Protein AF-A0A953XYA0-F1 (afdb_monomer)

Nearest PDB structures (foldseek):
  3pru-assembly4_D  TM=5.112E-01  e=6.087E-01  Synechocystis sp. PCC 6803
  3nph-assembly1_B  TM=5.572E-01  e=1.195E+00  Synechocystis sp. PCC 6803
  2l8v-assembly1_A  TM=4.524E-01  e=7.621E-01  Thermosynechococcus vestitus BP-1
  8tro-assembly1_b  TM=3.815E-01  e=1.496E+00  Synechocystis sp. PCC 6803

Sequence (415 aa):
VAYYSSKKNLMTQDVAGEAAKHFTGVQIQCAQCHDHPYEENWHVADFNGVAAFFWPLRVNRNGKAQPRLGVVSDRKGKPVPFKDVEKKIKSSTPDQLPTLLKSARFQAPKYLEGAEAGIKDARNWRSGWAKWVVSKDNTQTQRYLANRFWSFLFGMGLQNPVDDFNSFNEPSHPELLKLLAADLRDHDYDIKRLYRAVLKSRTWQLSSDEVKGAELWHFANHPVRQLSPEQFFAALLNVQSAAQRGRAVKSGGGNPYTKMRRQAEGKDPRTKDKKIEYDLDSIKKLEAIYATGSEEWFVRRSASRNFASYTEDDEMIEADAFSLTIDQALLLMNGKETNFLSDWSRGSVLDTVVSAHKDDAARIEQLYLIVLSRRPTAIETKRMLDYAKESKGSEGAWEDILFSLLVSSEFSTNH

Foldseek 3Di:
DDDDDDDPDDDLLNVLQCCCLVLQLAGQNVQCPAADPPAPQRHVLLSLLSSLLNADWDQDPVRAIDGPLAWFQDPVGDTDGVVVLVVVCVVDDPVCNVVSCVRSSHDQHADRSGHGLPDPGSVCSNVSNVCQSLDLPSLSSLLLVLQVLVCVLQVHGLWPPSSHDDPVTDGVCNVVSSVSSVVCSVPSNPSVVSCVVVCPDPLSVFACDDDPPDDSSVSPHRDKAFDALLRLVVLLLLQWFPVRNVVLLPPQDDDPLVVVVCLCVCNDPVCVVPNDHDDVVVSVVVVVVVVPDDSSRRSSVVVSVVRQVVVDDPPPDRRSHPPCDVSNLCCCVPPPSNLVQLDPDVRTSLNVLVVVDPDPLSSLQVLCCSQLVHGDDPVRSVVLVVQCVVVVVDSVSSSVSSSCSSSDPSSRIDD

Solvent-accessible surface area (backbone atoms only — not comparable to full-atom values): 23304 Å² total; per-residue (Å²): 109,86,81,86,81,69,69,101,74,76,50,44,60,53,54,31,31,50,49,35,24,77,54,35,10,31,70,45,59,70,10,70,83,40,58,40,94,86,44,96,70,38,34,42,64,38,36,25,8,42,20,38,35,56,51,53,71,43,70,45,98,87,70,54,46,41,73,49,71,58,61,21,35,46,101,84,66,48,82,38,58,23,70,68,50,48,56,50,52,74,72,43,56,84,84,49,45,65,61,55,35,53,42,44,55,54,46,72,43,15,42,85,84,56,47,71,61,83,67,84,54,53,84,47,31,44,60,49,50,58,52,47,50,75,30,85,84,33,58,54,21,32,39,25,50,36,25,43,58,43,18,74,73,53,72,50,29,54,32,72,60,54,46,50,62,52,95,89,48,71,44,74,45,56,69,59,45,53,51,45,13,49,52,32,60,78,49,81,58,44,58,69,58,52,49,54,55,50,66,69,32,69,58,58,66,38,57,61,61,89,54,91,94,62,56,80,82,68,51,81,31,28,58,70,32,58,26,28,42,46,54,40,48,46,50,60,56,64,51,43,25,76,68,52,45,64,65,70,48,80,72,59,78,74,66,69,49,60,55,53,50,29,38,50,70,56,69,29,85,92,39,61,92,51,92,52,81,60,56,61,67,62,43,51,53,50,44,53,57,55,69,70,54,51,74,68,55,48,33,47,55,53,52,21,50,58,53,35,65,75,61,44,56,99,80,76,53,78,54,70,51,43,79,63,46,73,68,53,44,49,44,52,78,71,25,72,68,46,54,62,67,30,42,80,41,95,59,26,45,54,41,50,42,60,73,74,34,94,47,69,68,59,34,51,37,50,50,30,39,62,67,66,70,40,74,62,51,77,66,55,48,49,54,54,51,52,49,30,57,76,49,69,64,37,72,68,39,57,26,50,53,51,39,56,50,69,70,31,74,65,53,38,38,48,116

Radius of gyration: 26.94 Å; Cα contacts (8 Å, |Δi|>4): 512; chains: 1; bounding box: 70×54×76 Å

Secondary structure (DSSP, 8-state):
------STT--HHHHHHHHHHHHHS---GGGGTS--SS-TT--HHHHHHHHHHT--EEEPTTS-EEE---EEE-TTS-EEEHHHHHHHHHTS-TTTHHHHHHHTT----B-GGG-B-----GGGHHHHHHHHHT-TT-HHHHHHHHHHHHHHHHSS-SSSSTT---TT---SSHHHHHHHHHHHHHTTT-HHHHHHHHHTSTTTTS-S---TT--GGG--SPPPEEPPHHHHHHHHHHHS-HHHHHHHGGGPPPPHHHHHHHHHTT--GGGTT------HHHHHHHHHHHHTS-HHHHHHHHHHHHHHTTT--TT----------HHHHHHHHH-HHHHHHH---TTSHHHHHHHH-SSHHHHHHHHHHHHHSSPPPHHHHHHHHHHHHHTTT-HHHHHHHHHHHHTSTTTTEE-

Structure (mmCIF, N/CA/C/O backbone):
data_AF-A0A953XYA0-F1
#
_entry.id   AF-A0A953XYA0-F1
#
loop_
_atom_site.group_PDB
_atom_site.id
_atom_site.type_symbol
_atom_site.label_atom_id
_atom_site.label_alt_id
_atom_site.label_comp_id
_atom_site.label_asym_id
_atom_site.label_entity_id
_atom_site.label_seq_id
_atom_site.pdbx_PDB_ins_code
_atom_site.Cartn_x
_atom_site.Cartn_y
_atom_site.Cartn_z
_atom_site.occupancy
_atom_site.B_iso_or_equiv
_atom_site.auth_seq_id
_atom_site.auth_comp_id
_atom_site.auth_asym_id
_atom_site.auth_atom_id
_atom_site.pdbx_PDB_model_num
ATOM 1 N N . VAL A 1 1 ? 5.776 11.845 -21.866 1.00 31.30 1 VAL A N 1
ATOM 2 C CA . VAL A 1 1 ? 5.915 10.888 -20.734 1.00 31.30 1 VAL A CA 1
ATOM 3 C C . VAL A 1 1 ? 7.158 11.227 -19.906 1.00 31.30 1 VAL A C 1
ATOM 5 O O . VAL A 1 1 ? 8.070 10.425 -19.807 1.00 31.30 1 VAL A O 1
ATOM 8 N N . ALA A 1 2 ? 7.262 12.439 -19.355 1.00 26.61 2 ALA A N 1
ATOM 9 C CA . ALA A 1 2 ? 8.453 12.861 -18.611 1.00 26.61 2 ALA A CA 1
ATOM 10 C C . ALA A 1 2 ? 8.045 13.712 -17.409 1.00 26.61 2 ALA A C 1
ATOM 12 O O . ALA A 1 2 ? 8.097 14.935 -17.476 1.00 26.61 2 ALA A O 1
ATOM 13 N N . TYR A 1 3 ? 7.591 13.064 -16.337 1.00 32.75 3 TYR A N 1
ATOM 14 C CA . TYR A 1 3 ? 7.570 13.694 -15.021 1.00 32.75 3 TYR A CA 1
ATOM 15 C C . TYR A 1 3 ? 7.504 12.633 -13.915 1.00 32.75 3 TYR A C 1
ATOM 17 O O . TYR A 1 3 ? 6.429 12.256 -13.467 1.00 32.75 3 TYR A O 1
ATOM 25 N N . TYR A 1 4 ? 8.667 12.152 -13.483 1.00 35.00 4 TYR A N 1
ATOM 26 C CA . TYR A 1 4 ? 8.894 11.935 -12.059 1.00 35.00 4 TYR A CA 1
ATOM 27 C C . TYR A 1 4 ? 9.618 13.204 -11.605 1.00 35.00 4 TYR A C 1
ATOM 29 O O . TYR A 1 4 ? 10.759 13.425 -12.004 1.00 35.00 4 TYR A O 1
ATOM 37 N N . SER A 1 5 ? 8.950 14.090 -10.862 1.00 28.78 5 SER A N 1
ATOM 38 C CA . SER A 1 5 ? 9.694 14.968 -9.957 1.00 28.78 5 SER A CA 1
ATOM 39 C C . SER A 1 5 ? 9.563 14.377 -8.573 1.00 28.78 5 SER A C 1
ATOM 41 O O . SER A 1 5 ? 8.551 14.571 -7.904 1.00 28.78 5 SER A O 1
ATOM 43 N N . SER A 1 6 ? 10.591 13.658 -8.164 1.00 31.81 6 SER A N 1
ATOM 44 C CA . SER A 1 6 ? 10.972 13.676 -6.762 1.00 31.81 6 SER A CA 1
ATOM 45 C C . SER A 1 6 ? 11.983 14.827 -6.571 1.00 31.81 6 SER A C 1
ATOM 47 O O . SER A 1 6 ? 12.314 15.511 -7.546 1.00 31.81 6 SER A O 1
ATOM 49 N N . LYS A 1 7 ? 12.323 15.139 -5.314 1.00 35.25 7 LYS A N 1
ATOM 50 C CA . LYS A 1 7 ? 13.093 16.294 -4.807 1.00 35.25 7 LYS A CA 1
ATOM 51 C C . LYS A 1 7 ? 14.191 16.799 -5.769 1.00 35.25 7 LYS A C 1
ATOM 53 O O . LYS A 1 7 ? 14.764 16.048 -6.547 1.00 35.25 7 LYS A O 1
ATOM 58 N N . LYS A 1 8 ? 14.512 18.097 -5.667 1.00 39.91 8 LYS A N 1
ATOM 59 C CA . LYS A 1 8 ? 15.355 18.942 -6.553 1.00 39.91 8 LYS A CA 1
ATOM 60 C C . LYS A 1 8 ? 16.700 18.388 -7.098 1.00 39.91 8 LYS A C 1
ATOM 62 O O . LYS A 1 8 ? 17.310 19.126 -7.861 1.00 39.91 8 LYS A O 1
ATOM 67 N N . ASN A 1 9 ? 17.145 17.163 -6.803 1.00 47.84 9 ASN A N 1
ATOM 68 C CA . ASN A 1 9 ? 18.457 16.620 -7.177 1.00 47.84 9 ASN A CA 1
ATOM 69 C C . ASN A 1 9 ? 18.491 15.129 -7.603 1.00 47.84 9 ASN A C 1
ATOM 71 O O . ASN A 1 9 ? 19.591 14.592 -7.687 1.00 47.84 9 ASN A O 1
ATOM 75 N N . LEU A 1 10 ? 17.369 14.445 -7.883 1.00 58.28 10 LEU A N 1
ATOM 76 C CA . LEU A 1 10 ? 17.460 13.037 -8.318 1.00 58.28 10 LEU A CA 1
ATOM 77 C C . LEU A 1 10 ? 18.214 12.875 -9.649 1.00 58.28 10 LEU A C 1
ATOM 79 O O . LEU A 1 10 ? 17.872 13.498 -10.664 1.00 58.28 10 LEU A O 1
ATOM 83 N N . MET A 1 11 ? 19.207 11.991 -9.647 1.00 69.31 11 MET A N 1
ATOM 84 C CA . MET A 1 11 ? 19.953 11.562 -10.822 1.00 69.31 11 MET A CA 1
ATOM 85 C C . MET A 1 11 ? 19.148 10.535 -11.634 1.00 69.31 11 MET A C 1
ATOM 87 O O . MET A 1 11 ? 18.199 9.915 -11.159 1.00 69.31 11 MET A O 1
ATOM 91 N N . THR A 1 12 ? 19.522 10.332 -12.903 1.00 74.94 12 THR A N 1
ATOM 92 C CA . THR A 1 12 ? 18.869 9.327 -13.774 1.00 74.94 12 THR A CA 1
ATOM 93 C C . THR A 1 12 ? 19.000 7.913 -13.205 1.00 74.94 12 THR A C 1
ATOM 95 O O . THR A 1 12 ? 18.094 7.101 -13.350 1.00 74.94 12 THR A O 1
ATOM 98 N N . GLN A 1 13 ? 20.125 7.656 -12.545 1.00 78.00 13 GLN A N 1
ATOM 99 C CA . GLN A 1 13 ? 20.459 6.421 -11.854 1.00 78.00 13 GLN A CA 1
ATOM 100 C C . GLN A 1 13 ? 19.496 6.144 -10.696 1.00 78.00 13 GLN A C 1
ATOM 102 O O . GLN A 1 13 ? 18.976 5.037 -10.611 1.00 78.00 13 GLN A O 1
ATOM 107 N N . ASP A 1 14 ? 19.188 7.161 -9.887 1.00 78.06 14 ASP A N 1
ATOM 108 C CA . ASP A 1 14 ? 18.250 7.031 -8.767 1.00 78.06 14 ASP A CA 1
ATOM 109 C C . ASP A 1 14 ? 16.861 6.649 -9.289 1.00 78.06 14 ASP A C 1
ATOM 111 O O . ASP A 1 14 ? 16.262 5.675 -8.850 1.00 78.06 14 ASP A O 1
ATOM 115 N N . VAL A 1 15 ? 16.385 7.346 -10.329 1.00 83.12 15 VAL A N 1
ATOM 116 C CA . VAL A 1 15 ? 15.093 7.033 -10.965 1.00 83.12 15 VAL A CA 1
ATOM 117 C C . VAL A 1 15 ? 15.068 5.608 -11.526 1.00 83.12 15 VAL A C 1
ATOM 119 O O . VAL A 1 15 ? 14.023 4.967 -11.498 1.00 83.12 15 VAL A O 1
ATOM 122 N N . ALA A 1 16 ? 16.193 5.111 -12.042 1.00 87.31 16 ALA A N 1
ATOM 123 C CA . ALA A 1 16 ? 16.297 3.760 -12.581 1.00 87.31 16 ALA A CA 1
ATOM 124 C C . ALA A 1 16 ? 16.195 2.692 -11.486 1.00 87.31 16 ALA A C 1
ATOM 126 O O . ALA A 1 16 ? 15.420 1.749 -11.640 1.00 87.31 16 ALA A O 1
ATOM 127 N N . GLY A 1 17 ? 16.939 2.869 -10.389 1.00 87.50 17 GLY A N 1
ATOM 128 C CA . GLY A 1 17 ? 16.880 1.986 -9.225 1.00 87.50 17 GLY A CA 1
ATOM 129 C C . GLY A 1 17 ? 15.477 1.940 -8.627 1.00 87.50 17 GLY A C 1
ATOM 130 O O . GLY A 1 17 ? 14.914 0.860 -8.467 1.00 87.50 17 GLY A O 1
ATOM 131 N N . GLU A 1 18 ? 14.865 3.107 -8.414 1.00 86.31 18 GLU A N 1
ATOM 132 C CA . GLU A 1 18 ? 13.503 3.203 -7.881 1.00 86.31 18 GLU A CA 1
ATOM 133 C C . GLU A 1 18 ? 12.458 2.617 -8.831 1.00 86.31 18 GLU A C 1
ATOM 135 O O . GLU A 1 18 ? 11.543 1.917 -8.405 1.00 86.31 18 GLU A O 1
ATOM 140 N N . ALA A 1 19 ? 12.585 2.852 -10.139 1.00 89.50 19 ALA A N 1
ATOM 141 C CA . ALA A 1 19 ? 11.661 2.271 -11.103 1.00 89.50 19 ALA A CA 1
ATOM 142 C C . ALA A 1 19 ? 11.770 0.739 -11.154 1.00 89.50 19 ALA A C 1
ATOM 144 O O . ALA A 1 19 ? 10.744 0.073 -11.248 1.00 89.50 19 ALA A O 1
ATOM 145 N N . ALA A 1 20 ? 12.973 0.166 -11.089 1.00 90.56 20 ALA A N 1
ATOM 146 C CA . ALA A 1 20 ? 13.130 -1.285 -11.007 1.00 90.56 20 ALA A CA 1
ATOM 147 C C . ALA A 1 20 ? 12.509 -1.823 -9.706 1.00 90.56 20 ALA A C 1
ATOM 149 O O . ALA A 1 20 ? 11.582 -2.632 -9.749 1.00 90.56 20 ALA A O 1
ATOM 150 N N . LYS A 1 21 ? 12.904 -1.267 -8.558 1.00 89.44 21 LYS A N 1
ATOM 151 C CA . LYS A 1 21 ? 12.405 -1.665 -7.237 1.00 89.44 21 LYS A CA 1
ATOM 152 C C . LYS A 1 21 ? 10.874 -1.612 -7.146 1.00 89.44 21 LYS A C 1
ATOM 154 O O . LYS A 1 21 ? 10.238 -2.607 -6.809 1.00 89.44 21 LYS A O 1
ATOM 159 N N . HIS A 1 22 ? 10.260 -0.489 -7.518 1.00 87.69 22 HIS A N 1
ATOM 160 C CA . HIS A 1 22 ? 8.820 -0.271 -7.342 1.00 87.69 22 HIS A CA 1
ATOM 161 C C . HIS A 1 22 ? 7.923 -0.871 -8.430 1.00 87.69 22 HIS A C 1
ATOM 163 O O . HIS A 1 22 ? 6.710 -0.948 -8.229 1.00 87.69 22 HIS A O 1
ATOM 169 N N . PHE A 1 23 ? 8.460 -1.261 -9.589 1.00 89.88 23 PHE A N 1
ATOM 170 C CA . PHE A 1 23 ? 7.651 -1.854 -10.664 1.00 89.88 23 PHE A CA 1
ATOM 171 C C . PHE A 1 23 ? 7.948 -3.331 -10.920 1.00 89.88 23 PHE A C 1
ATOM 173 O O . PHE A 1 23 ? 7.134 -4.013 -11.546 1.00 89.88 23 PHE A O 1
ATOM 180 N N . THR A 1 24 ? 9.086 -3.843 -10.458 1.00 91.31 24 THR A N 1
ATOM 181 C CA . THR A 1 24 ? 9.489 -5.237 -10.685 1.00 91.31 24 THR A CA 1
ATOM 182 C C . THR A 1 24 ? 9.929 -5.948 -9.408 1.00 91.31 24 THR A C 1
ATOM 184 O O . THR A 1 24 ? 10.134 -7.161 -9.451 1.00 91.31 24 THR A O 1
ATOM 187 N N . GLY A 1 25 ? 10.076 -5.230 -8.289 1.00 89.94 25 GLY A N 1
ATOM 188 C CA . GLY A 1 25 ? 10.542 -5.791 -7.021 1.00 89.94 25 GLY A CA 1
ATOM 189 C C . GLY A 1 25 ? 12.014 -6.169 -7.012 1.00 89.94 25 GLY A C 1
ATOM 190 O O . GLY A 1 25 ? 12.430 -6.895 -6.122 1.00 89.94 25 GLY A O 1
ATOM 191 N N . VAL A 1 26 ? 12.779 -5.743 -8.019 1.00 88.94 26 VAL A N 1
ATOM 192 C CA . VAL A 1 26 ? 14.194 -6.093 -8.161 1.00 88.94 26 VAL A CA 1
ATOM 193 C C . VAL A 1 26 ? 15.038 -4.885 -7.792 1.00 88.94 26 VAL A C 1
ATOM 195 O O . VAL A 1 26 ? 14.875 -3.808 -8.373 1.00 88.94 26 VAL A O 1
ATOM 198 N N . GLN A 1 27 ? 15.975 -5.082 -6.871 1.00 88.25 27 GLN A N 1
ATOM 199 C CA . GLN A 1 27 ? 16.949 -4.066 -6.493 1.00 88.25 27 GLN A CA 1
ATOM 200 C C . GLN A 1 27 ? 18.197 -4.202 -7.364 1.00 88.25 27 GLN A C 1
ATOM 202 O O . GLN A 1 27 ? 18.922 -5.189 -7.301 1.00 88.25 27 GLN A O 1
ATOM 207 N N . ILE A 1 28 ? 18.448 -3.196 -8.199 1.00 87.50 28 ILE A N 1
ATOM 208 C CA . ILE A 1 28 ? 19.600 -3.158 -9.115 1.00 87.50 28 ILE A CA 1
ATOM 209 C C . ILE A 1 28 ? 20.658 -2.132 -8.686 1.00 87.50 28 ILE A C 1
ATOM 211 O O . ILE A 1 28 ? 21.669 -1.965 -9.363 1.00 87.50 28 ILE A O 1
ATOM 215 N N . GLN A 1 29 ? 20.441 -1.419 -7.578 1.00 84.81 29 GLN A N 1
ATOM 216 C CA . GLN A 1 29 ? 21.267 -0.295 -7.127 1.00 84.81 29 GLN A CA 1
ATOM 217 C C . GLN A 1 29 ? 22.720 -0.709 -6.855 1.00 84.81 29 GLN A C 1
ATOM 219 O O . GLN A 1 29 ? 23.640 0.042 -7.174 1.00 84.81 29 GLN A O 1
ATOM 224 N N . CYS A 1 30 ? 22.959 -1.919 -6.342 1.00 83.00 30 CYS A N 1
ATOM 225 C CA . CYS A 1 30 ? 24.314 -2.444 -6.141 1.00 83.00 30 CYS A CA 1
ATOM 226 C C . CYS A 1 30 ? 25.106 -2.518 -7.461 1.00 83.00 30 CYS A C 1
ATOM 228 O O . CYS A 1 30 ? 26.291 -2.180 -7.496 1.00 83.00 30 CYS A O 1
ATOM 230 N N . ALA A 1 31 ? 24.423 -2.841 -8.567 1.00 85.38 31 ALA A N 1
ATOM 231 C CA . ALA A 1 31 ? 25.005 -2.894 -9.905 1.00 85.38 31 ALA A CA 1
ATOM 232 C C . ALA A 1 31 ? 25.334 -1.506 -10.492 1.00 85.38 31 ALA A C 1
ATOM 234 O O . ALA A 1 31 ? 25.885 -1.389 -11.583 1.00 85.38 31 ALA A O 1
ATOM 235 N N . GLN A 1 32 ? 25.052 -0.409 -9.787 1.00 83.56 32 GLN A N 1
ATOM 236 C CA . GLN A 1 32 ? 25.410 0.934 -10.246 1.00 83.56 32 GLN A CA 1
ATOM 237 C C . GLN A 1 32 ? 26.928 1.146 -10.322 1.00 83.56 32 GLN A C 1
ATOM 239 O O . GLN A 1 32 ? 27.412 1.904 -11.172 1.00 83.56 32 GLN A O 1
ATOM 244 N N . CYS A 1 33 ? 27.686 0.518 -9.421 1.00 78.38 33 CYS A N 1
ATOM 245 C CA . CYS A 1 33 ? 29.114 0.783 -9.240 1.00 78.38 33 CYS A CA 1
ATOM 246 C C . CYS A 1 33 ? 30.007 -0.403 -9.602 1.00 78.38 33 CYS A C 1
ATOM 248 O O . CYS A 1 33 ? 31.083 -0.176 -10.159 1.00 78.38 33 CYS A O 1
ATOM 250 N N . HIS A 1 34 ? 29.568 -1.624 -9.313 1.00 81.44 34 HIS A N 1
ATOM 251 C CA . HIS A 1 34 ? 30.286 -2.868 -9.575 1.00 81.44 34 HIS A CA 1
ATOM 252 C C . HIS A 1 34 ? 29.292 -3.965 -9.951 1.00 81.44 34 HIS A C 1
ATOM 254 O O . HIS A 1 34 ? 28.113 -3.834 -9.656 1.00 81.44 34 HIS A O 1
ATOM 260 N N . ASP A 1 35 ? 29.755 -5.038 -10.585 1.00 84.19 35 ASP A N 1
ATOM 261 C CA . ASP A 1 35 ? 28.894 -6.194 -10.843 1.00 84.19 35 ASP A CA 1
ATOM 262 C C . ASP A 1 35 ? 28.502 -6.841 -9.509 1.00 84.19 35 ASP A C 1
ATOM 264 O O . ASP A 1 35 ? 29.304 -6.860 -8.565 1.00 84.19 35 ASP A O 1
ATOM 268 N N . HIS A 1 36 ? 27.260 -7.308 -9.388 1.00 80.75 36 HIS A N 1
ATOM 269 C CA . HIS A 1 36 ? 26.778 -7.868 -8.133 1.00 80.75 36 HIS A CA 1
ATOM 270 C C . HIS A 1 36 ? 27.599 -9.118 -7.764 1.00 80.75 36 HIS A C 1
ATOM 272 O O . HIS A 1 36 ? 27.752 -10.012 -8.593 1.00 80.75 36 HIS A O 1
ATOM 278 N N . PRO A 1 37 ? 28.133 -9.217 -6.533 1.00 77.06 37 PRO A N 1
ATOM 279 C CA . PRO A 1 37 ? 29.086 -10.271 -6.178 1.00 77.06 37 PRO A CA 1
ATOM 280 C C . PRO A 1 37 ? 28.478 -11.678 -6.152 1.00 77.06 37 PRO A C 1
ATOM 282 O O . PRO A 1 37 ? 29.216 -12.655 -6.247 1.00 77.06 37 PRO A O 1
ATOM 285 N N . TYR A 1 38 ? 27.156 -11.778 -6.002 1.00 79.12 38 TYR A N 1
ATOM 286 C CA . TYR A 1 38 ? 26.461 -13.047 -5.767 1.00 79.12 38 TYR A CA 1
ATOM 287 C C . TYR A 1 38 ? 25.328 -13.337 -6.756 1.00 79.12 38 TYR A C 1
ATOM 289 O O . TYR A 1 38 ? 24.725 -14.397 -6.692 1.00 79.12 38 TYR A O 1
ATOM 297 N N . GLU A 1 39 ? 25.020 -12.404 -7.657 1.00 79.88 39 GLU A N 1
ATOM 298 C CA . GLU A 1 39 ? 23.918 -12.548 -8.614 1.00 79.88 39 GLU A CA 1
ATOM 299 C C . GLU A 1 39 ? 24.501 -12.469 -10.013 1.00 79.88 39 GLU A C 1
ATOM 301 O O . GLU A 1 39 ? 25.032 -11.431 -10.407 1.00 79.88 39 GLU A O 1
ATOM 306 N N . GLU A 1 40 ? 24.384 -13.552 -10.772 1.00 75.44 40 GLU A N 1
ATOM 307 C CA . GLU A 1 40 ? 24.979 -13.655 -12.109 1.00 75.44 40 GLU A CA 1
ATOM 308 C C . GLU A 1 40 ? 24.313 -12.723 -13.132 1.00 75.44 40 GLU A C 1
ATOM 310 O O . GLU A 1 40 ? 24.893 -12.431 -14.172 1.00 75.44 40 GLU A O 1
ATOM 315 N N . ASN A 1 41 ? 23.106 -12.230 -12.842 1.00 75.25 41 ASN A N 1
ATOM 316 C CA . ASN A 1 41 ? 22.293 -11.465 -13.789 1.00 75.25 41 ASN A CA 1
ATOM 317 C C . ASN A 1 41 ? 22.388 -9.940 -13.614 1.00 75.25 41 ASN A C 1
ATOM 319 O O . ASN A 1 41 ? 21.769 -9.207 -14.386 1.00 75.25 41 ASN A O 1
ATOM 323 N N . TRP A 1 42 ? 23.140 -9.443 -12.624 1.00 83.69 42 TRP A N 1
ATOM 324 C CA . TRP A 1 42 ? 23.191 -8.011 -12.304 1.00 83.69 42 TRP A CA 1
ATOM 325 C C . TRP A 1 42 ? 24.587 -7.426 -12.505 1.00 83.69 42 TRP A C 1
ATOM 327 O O . TRP A 1 42 ? 25.354 -7.238 -11.558 1.00 83.69 42 TRP A O 1
ATOM 337 N N . HIS A 1 43 ? 24.896 -7.067 -13.750 1.00 85.50 43 HIS A N 1
ATOM 338 C CA . HIS A 1 43 ? 26.121 -6.350 -14.085 1.00 85.50 43 HIS A CA 1
ATOM 339 C C . HIS A 1 43 ? 25.890 -4.840 -14.158 1.00 85.50 43 HIS A C 1
ATOM 341 O O . HIS A 1 43 ? 24.779 -4.346 -14.388 1.00 85.50 43 HIS A O 1
ATOM 347 N N . VAL A 1 44 ? 26.983 -4.077 -14.111 1.00 83.31 44 VAL A N 1
ATOM 348 C CA . VAL A 1 44 ? 26.983 -2.630 -14.373 1.00 83.31 44 VAL A CA 1
ATOM 349 C C . VAL A 1 44 ? 26.360 -2.309 -15.730 1.00 83.31 44 VAL A C 1
ATOM 351 O O . VAL A 1 44 ? 25.761 -1.248 -15.919 1.00 83.31 44 VAL A O 1
ATOM 354 N N . ALA A 1 45 ? 26.477 -3.212 -16.703 1.00 81.62 45 ALA A N 1
ATOM 355 C CA . ALA A 1 45 ? 25.840 -3.041 -18.000 1.00 81.62 45 ALA A CA 1
ATOM 356 C C . ALA A 1 45 ? 24.306 -3.075 -17.922 1.00 81.62 45 ALA A C 1
ATOM 358 O O . ALA A 1 45 ? 23.661 -2.230 -18.544 1.00 81.62 45 ALA A O 1
ATOM 359 N N . ASP A 1 46 ? 23.737 -3.978 -17.127 1.00 85.50 46 ASP A N 1
ATOM 360 C CA . ASP A 1 46 ? 22.288 -4.145 -16.983 1.00 85.50 46 ASP A CA 1
ATOM 361 C C . ASP A 1 46 ? 21.673 -2.935 -16.275 1.00 85.50 46 ASP A C 1
ATOM 363 O O . ASP A 1 46 ? 20.710 -2.345 -16.773 1.00 85.50 46 ASP A O 1
ATOM 367 N N . PHE A 1 47 ? 22.319 -2.456 -15.204 1.00 87.69 47 PHE A N 1
ATOM 368 C CA . PHE A 1 47 ? 21.925 -1.216 -14.531 1.00 87.69 47 PHE A CA 1
ATOM 369 C C . PHE A 1 47 ? 21.886 -0.024 -15.497 1.00 87.69 47 PHE A C 1
ATOM 371 O O . PHE A 1 47 ? 20.903 0.718 -15.567 1.00 87.69 47 PHE A O 1
ATOM 378 N N . ASN A 1 48 ? 22.951 0.163 -16.283 1.00 84.19 48 ASN A N 1
ATOM 379 C CA . ASN A 1 48 ? 23.029 1.276 -17.229 1.00 84.19 48 ASN A CA 1
ATOM 380 C C . ASN A 1 48 ? 22.029 1.136 -18.388 1.00 84.19 48 ASN A C 1
ATOM 382 O O . ASN A 1 48 ? 21.555 2.149 -18.910 1.00 84.19 48 ASN A O 1
ATOM 386 N N . GLY A 1 49 ? 21.683 -0.096 -18.770 1.00 87.94 49 GLY A N 1
ATOM 387 C CA . GLY A 1 49 ? 20.624 -0.395 -19.728 1.00 87.94 49 GLY A CA 1
ATOM 388 C C . GLY A 1 49 ? 19.249 0.067 -19.242 1.00 87.94 49 GLY A C 1
ATOM 389 O O . GLY A 1 49 ? 18.537 0.739 -19.992 1.00 87.94 49 GLY A O 1
ATOM 390 N N . VAL A 1 50 ? 18.912 -0.191 -17.975 1.00 90.31 50 VAL A N 1
ATOM 391 C CA . VAL A 1 50 ? 17.669 0.307 -17.361 1.00 90.31 50 VAL A CA 1
ATOM 392 C C . VAL A 1 50 ? 17.711 1.830 -17.214 1.00 90.31 50 VAL A C 1
ATOM 394 O O . VAL A 1 50 ? 16.767 2.528 -17.594 1.00 90.31 50 VAL A O 1
ATOM 397 N N . ALA A 1 51 ? 18.832 2.383 -16.743 1.00 86.56 51 ALA A N 1
ATOM 398 C CA . ALA A 1 51 ? 18.997 3.826 -16.569 1.00 86.56 51 ALA A CA 1
ATOM 399 C C . ALA A 1 51 ? 18.837 4.614 -17.876 1.00 86.56 51 ALA A C 1
ATOM 401 O O . ALA A 1 51 ? 18.319 5.737 -17.873 1.00 86.56 51 ALA A O 1
ATOM 402 N N . ALA A 1 52 ? 19.201 4.021 -19.016 1.00 85.25 52 ALA A N 1
ATOM 403 C CA . ALA A 1 52 ? 19.030 4.644 -20.321 1.00 85.25 52 ALA A CA 1
ATOM 404 C C . ALA A 1 52 ? 17.565 5.006 -20.624 1.00 85.25 52 ALA A C 1
ATOM 406 O O . ALA A 1 52 ? 17.325 6.044 -21.247 1.00 85.25 52 ALA A O 1
ATOM 407 N N . PHE A 1 53 ? 16.574 4.248 -20.128 1.00 87.94 53 PHE A N 1
ATOM 408 C CA . PHE A 1 53 ? 15.157 4.588 -20.313 1.00 87.94 53 PHE A CA 1
ATOM 409 C C . PHE A 1 53 ? 14.782 5.946 -19.718 1.00 87.94 53 PHE A C 1
ATOM 411 O O . PHE A 1 53 ? 13.906 6.638 -20.244 1.00 87.94 53 PHE A O 1
ATOM 418 N N . PHE A 1 54 ? 15.459 6.355 -18.647 1.00 85.62 54 PHE A N 1
ATOM 419 C CA . PHE A 1 54 ? 15.146 7.558 -17.883 1.00 85.62 54 PHE A CA 1
ATOM 420 C C . PHE A 1 54 ? 16.028 8.749 -18.245 1.00 85.62 54 PHE A C 1
ATOM 422 O O . PHE A 1 54 ? 15.875 9.824 -17.657 1.00 85.62 54 PHE A O 1
ATOM 429 N N . TRP A 1 55 ? 16.881 8.611 -19.260 1.00 78.44 55 TRP A N 1
ATOM 430 C CA . TRP A 1 55 ? 17.807 9.662 -19.651 1.00 78.44 55 TRP A CA 1
ATOM 431 C C . TRP A 1 55 ? 17.070 10.935 -20.131 1.00 78.44 55 TRP A C 1
ATOM 433 O O . TRP A 1 55 ? 16.038 10.862 -20.820 1.00 78.44 55 TRP A O 1
ATOM 443 N N . PRO A 1 56 ? 17.541 12.146 -19.780 1.00 71.81 56 PRO A N 1
ATOM 444 C CA . PRO A 1 56 ? 16.997 13.387 -20.330 1.00 71.81 56 PRO A CA 1
ATOM 445 C C . PRO A 1 56 ? 17.203 13.459 -21.846 1.00 71.81 56 PRO A C 1
ATOM 447 O O . PRO A 1 56 ? 18.239 13.051 -22.347 1.00 71.81 56 PRO A O 1
ATOM 450 N N . LEU A 1 57 ? 16.267 14.015 -22.612 1.00 69.69 57 LEU A N 1
ATOM 451 C CA . LEU A 1 57 ? 16.394 14.061 -24.075 1.00 69.69 57 LEU A CA 1
ATOM 452 C C . LEU A 1 57 ? 16.715 15.474 -24.574 1.00 69.69 57 LEU A C 1
ATOM 454 O O . LEU A 1 57 ? 16.205 16.465 -24.054 1.00 69.69 57 LEU A O 1
ATOM 458 N N . ARG A 1 58 ? 17.534 15.565 -25.625 1.00 66.50 58 ARG A N 1
ATOM 459 C CA . ARG A 1 58 ? 17.681 16.739 -26.489 1.00 66.50 58 ARG A CA 1
ATOM 460 C C . ARG A 1 58 ? 16.940 16.466 -27.794 1.00 66.50 58 ARG A C 1
ATOM 462 O O . ARG A 1 58 ? 17.257 15.507 -28.492 1.00 66.50 58 ARG A O 1
ATOM 469 N N . VAL A 1 59 ? 15.987 17.326 -28.138 1.00 65.88 59 VAL A N 1
ATOM 470 C CA . VAL A 1 59 ? 15.261 17.260 -29.413 1.00 65.88 59 VAL A CA 1
ATOM 471 C C . VAL A 1 59 ? 15.880 18.260 -30.387 1.00 65.88 59 VAL A C 1
ATOM 473 O O . VAL A 1 59 ? 15.998 19.448 -30.084 1.00 65.88 59 VAL A O 1
ATOM 476 N N . ASN A 1 60 ? 16.321 17.775 -31.544 1.00 63.53 60 ASN A N 1
ATOM 477 C CA . ASN A 1 60 ? 16.893 18.594 -32.606 1.00 63.53 60 ASN A CA 1
ATOM 478 C C . ASN A 1 60 ? 15.788 19.276 -33.430 1.00 63.53 60 ASN A C 1
ATOM 480 O O . ASN A 1 60 ? 14.638 18.843 -33.432 1.00 63.53 60 ASN A O 1
ATOM 484 N N . ARG A 1 61 ? 16.137 20.328 -34.189 1.00 57.41 61 ARG A N 1
ATOM 485 C CA . ARG A 1 61 ? 15.172 21.076 -35.029 1.00 57.41 61 ARG A CA 1
ATOM 486 C C . ARG A 1 61 ? 14.460 20.202 -36.073 1.00 57.41 61 ARG A C 1
ATOM 488 O O . ARG A 1 61 ? 13.362 20.542 -36.485 1.00 57.41 61 ARG A O 1
ATOM 495 N N . ASN A 1 62 ? 15.059 19.076 -36.463 1.00 67.94 62 ASN A N 1
ATOM 496 C CA . ASN A 1 62 ? 14.480 18.081 -37.373 1.00 67.94 62 ASN A CA 1
ATOM 497 C C . ASN A 1 62 ? 13.562 17.055 -36.673 1.00 67.94 62 ASN A C 1
ATOM 499 O O . ASN A 1 62 ? 13.236 16.028 -37.260 1.00 67.94 62 ASN A O 1
ATOM 503 N N . GLY A 1 63 ? 13.210 17.277 -35.403 1.00 60.38 63 GLY A N 1
ATOM 504 C CA . GLY A 1 63 ? 12.332 16.403 -34.625 1.00 60.38 63 GLY A CA 1
ATOM 505 C C . GLY A 1 63 ? 12.993 15.133 -34.079 1.00 60.38 63 GLY A C 1
ATOM 506 O O . GLY A 1 63 ? 12.361 14.420 -33.305 1.00 60.38 63 GLY A O 1
ATOM 507 N N . LYS A 1 64 ? 14.259 14.843 -34.420 1.00 66.00 64 LYS A N 1
ATOM 508 C CA . LYS A 1 64 ? 14.984 13.690 -33.861 1.00 66.00 64 LYS A CA 1
ATOM 509 C C . LYS A 1 64 ? 15.398 13.973 -32.418 1.00 66.00 64 LYS A C 1
ATOM 511 O O . LYS A 1 64 ? 16.021 15.002 -32.150 1.00 66.00 64 LYS A O 1
ATOM 516 N N . ALA A 1 65 ? 15.093 13.053 -31.506 1.00 65.25 65 ALA A N 1
ATOM 517 C CA . ALA A 1 65 ? 15.539 13.125 -30.120 1.00 65.25 65 ALA A CA 1
ATOM 518 C C . ALA A 1 65 ? 16.742 12.217 -29.873 1.00 65.25 65 ALA A C 1
ATOM 520 O O . ALA A 1 65 ? 16.811 11.105 -30.392 1.00 65.25 65 ALA A O 1
ATOM 521 N N . GLN A 1 66 ? 17.673 12.695 -29.056 1.00 66.31 66 GLN A N 1
ATOM 522 C CA . GLN A 1 66 ? 18.832 11.938 -28.600 1.00 66.31 66 GLN A CA 1
ATOM 523 C C . GLN A 1 66 ? 19.041 12.167 -27.100 1.00 66.31 66 GLN A C 1
ATOM 525 O O . GLN A 1 66 ? 18.660 13.226 -26.593 1.00 66.31 66 GLN A O 1
ATOM 530 N N . PRO A 1 67 ? 19.650 11.219 -26.375 1.00 67.44 67 PRO A N 1
ATOM 531 C CA . PRO A 1 67 ? 20.009 11.406 -24.975 1.00 67.44 67 PRO A CA 1
ATOM 532 C C . PRO A 1 67 ? 20.872 12.652 -24.787 1.00 67.44 67 PRO A C 1
ATOM 534 O O . PRO A 1 67 ? 21.882 12.853 -25.462 1.00 67.44 67 PRO A O 1
ATOM 537 N N . ARG A 1 68 ? 20.477 13.510 -23.850 1.00 66.56 68 ARG A N 1
ATOM 538 C CA . ARG A 1 68 ? 21.290 14.618 -23.362 1.00 66.56 68 ARG A CA 1
ATOM 539 C C . ARG A 1 68 ? 22.276 14.050 -22.358 1.00 66.56 68 ARG A C 1
ATOM 541 O O . ARG A 1 68 ? 22.054 14.103 -21.152 1.00 66.56 68 ARG A O 1
ATOM 548 N N . LEU A 1 69 ? 23.338 13.451 -22.869 1.00 61.69 69 LEU A N 1
ATOM 549 C CA . LEU A 1 69 ? 24.443 12.961 -22.061 1.00 61.69 69 LEU A CA 1
ATOM 550 C C . LEU A 1 69 ? 24.995 14.169 -21.277 1.00 61.69 69 LEU A C 1
ATOM 552 O O . LEU A 1 69 ? 25.256 15.222 -21.859 1.00 61.69 69 LEU A O 1
ATOM 556 N N . GLY A 1 70 ? 24.954 14.090 -19.945 1.00 58.56 70 GLY A N 1
ATOM 557 C CA . GLY A 1 70 ? 25.141 15.232 -19.045 1.00 58.56 70 GLY A CA 1
ATOM 558 C C . GLY A 1 70 ? 26.586 15.375 -18.589 1.00 58.56 70 GLY A C 1
ATOM 559 O O . GLY A 1 70 ? 27.293 16.259 -19.060 1.00 58.56 70 GLY A O 1
ATOM 560 N N . VAL A 1 71 ? 27.007 14.498 -17.678 1.00 51.03 71 VAL A N 1
ATOM 561 C CA . VAL A 1 71 ? 28.361 14.380 -17.120 1.00 51.03 71 VAL A CA 1
ATOM 562 C C . VAL A 1 71 ? 28.822 12.937 -17.338 1.00 51.03 71 VAL A C 1
ATOM 564 O O . VAL A 1 71 ? 28.015 12.012 -17.312 1.00 51.03 71 VAL A O 1
ATOM 567 N N . VAL A 1 72 ? 30.103 12.769 -17.620 1.00 52.41 72 VAL A N 1
ATOM 568 C CA . VAL A 1 72 ? 30.793 11.531 -18.000 1.00 52.41 72 VAL A CA 1
ATOM 569 C C . VAL A 1 72 ? 31.843 11.266 -16.933 1.00 52.41 72 VAL A C 1
ATOM 571 O O . VAL A 1 72 ? 32.379 12.231 -16.397 1.00 52.41 72 VAL A O 1
ATOM 574 N N . SER A 1 73 ? 32.192 10.020 -16.632 1.00 45.28 73 SER A N 1
ATOM 575 C CA . SER A 1 73 ? 33.363 9.759 -15.788 1.00 45.28 73 SER A CA 1
ATOM 576 C C . SER A 1 73 ? 34.608 9.663 -16.667 1.00 45.28 73 SER A C 1
ATOM 578 O O . SER A 1 73 ? 34.621 8.940 -17.664 1.00 45.28 73 SER A O 1
ATOM 580 N N . ASP A 1 74 ? 35.667 10.396 -16.325 1.00 50.38 74 ASP A N 1
ATOM 581 C CA . ASP A 1 74 ? 36.967 10.202 -16.967 1.00 50.38 74 ASP A CA 1
ATOM 582 C C . ASP A 1 74 ? 37.586 8.838 -16.581 1.00 50.38 74 ASP A C 1
ATOM 584 O O . ASP A 1 74 ? 37.045 8.091 -15.762 1.00 50.38 74 ASP A O 1
ATOM 588 N N . ARG A 1 75 ? 38.752 8.493 -17.152 1.00 48.22 75 ARG A N 1
ATOM 589 C CA . ARG A 1 75 ? 39.475 7.237 -16.842 1.00 48.22 75 ARG A CA 1
ATOM 590 C C . ARG A 1 75 ? 39.830 7.058 -15.355 1.00 48.22 75 ARG A C 1
ATOM 592 O O . ARG A 1 75 ? 40.222 5.963 -14.973 1.00 48.22 75 ARG A O 1
ATOM 599 N N . LYS A 1 76 ? 39.734 8.111 -14.538 1.00 50.19 76 LYS A N 1
ATOM 600 C CA . LYS A 1 76 ? 39.992 8.118 -13.092 1.00 50.19 76 LYS A CA 1
ATOM 601 C C . LYS A 1 76 ? 38.698 8.264 -12.276 1.00 50.19 76 LYS A C 1
ATOM 603 O O . LYS A 1 76 ? 38.767 8.540 -11.083 1.00 50.19 76 LYS A O 1
ATOM 608 N N . GLY A 1 77 ? 37.532 8.112 -12.909 1.00 44.97 77 GLY A N 1
ATOM 609 C CA . GLY A 1 77 ? 36.223 8.203 -12.264 1.00 44.97 77 GLY A CA 1
ATOM 610 C C . GLY A 1 77 ? 35.726 9.630 -12.017 1.00 44.97 77 GLY A C 1
ATOM 611 O O . GLY A 1 77 ? 34.644 9.791 -11.456 1.00 44.97 77 GLY A O 1
ATOM 612 N N . LYS A 1 78 ? 36.458 10.676 -12.431 1.00 48.34 78 LYS A N 1
ATOM 613 C CA . LYS A 1 78 ? 36.066 12.063 -12.145 1.00 48.34 78 LYS A CA 1
ATOM 614 C C . LYS A 1 78 ? 34.942 12.533 -13.071 1.00 48.34 78 LYS A C 1
ATOM 616 O O . LYS A 1 78 ? 35.032 12.311 -14.280 1.00 48.34 78 LYS A O 1
ATOM 621 N N . PRO A 1 79 ? 33.921 13.228 -12.542 1.00 46.50 79 PRO A N 1
ATOM 622 C CA . PRO A 1 79 ? 32.861 13.809 -13.353 1.00 46.50 79 PRO A CA 1
ATOM 623 C C . PRO A 1 79 ? 33.416 14.902 -14.278 1.00 46.50 79 PRO A C 1
ATOM 625 O O . PRO A 1 79 ? 33.933 15.917 -13.819 1.00 46.50 79 PRO A O 1
ATOM 628 N N . VAL A 1 80 ? 33.280 14.713 -15.589 1.00 52.91 80 VAL A N 1
ATOM 629 C CA . VAL A 1 80 ? 33.585 15.694 -16.638 1.00 52.91 80 VAL A CA 1
ATOM 630 C C . VAL A 1 80 ? 32.315 16.047 -17.416 1.00 52.91 80 VAL A C 1
ATOM 632 O O . VAL A 1 80 ? 31.538 15.153 -17.753 1.00 52.91 80 VAL A O 1
ATOM 635 N N . PRO A 1 81 ? 32.056 17.327 -17.733 1.00 56.00 81 PRO A N 1
ATOM 636 C CA . PRO A 1 81 ? 30.899 17.706 -18.535 1.00 56.00 81 PRO A CA 1
ATOM 637 C C . PRO A 1 81 ? 30.897 16.981 -19.884 1.00 56.00 81 PRO A C 1
ATOM 639 O O . PRO A 1 81 ? 31.871 17.011 -20.634 1.00 56.00 81 PRO A O 1
ATOM 642 N N . PHE A 1 82 ? 29.775 16.368 -20.252 1.00 57.66 82 PHE A N 1
ATOM 643 C CA . PHE A 1 82 ? 29.658 15.645 -21.514 1.00 57.66 82 PHE A CA 1
ATOM 644 C C . PHE A 1 82 ? 29.882 16.542 -22.720 1.00 57.66 82 PHE A C 1
ATOM 646 O O . PHE A 1 82 ? 30.328 16.039 -23.730 1.00 57.66 82 PHE A O 1
ATOM 653 N N . LYS A 1 83 ? 29.677 17.862 -22.638 1.00 57.34 83 LYS A N 1
ATOM 654 C CA . LYS A 1 83 ? 30.057 18.786 -23.725 1.00 57.34 83 LYS A CA 1
ATOM 655 C C . LYS A 1 83 ? 31.543 18.694 -24.098 1.00 57.34 83 LYS A C 1
ATOM 657 O O . LYS A 1 83 ? 31.885 18.847 -25.272 1.00 57.34 83 LYS A O 1
ATOM 662 N N . ASP A 1 84 ? 32.408 18.419 -23.127 1.00 59.44 84 ASP A N 1
ATOM 663 C CA . ASP A 1 84 ? 33.853 18.298 -23.340 1.00 59.44 84 ASP A CA 1
ATOM 664 C C . ASP A 1 84 ? 34.210 16.938 -23.951 1.00 59.44 84 ASP A C 1
ATOM 666 O O . ASP A 1 84 ? 35.125 16.827 -24.770 1.00 59.44 84 ASP A O 1
ATOM 670 N N . VAL A 1 85 ? 33.417 15.912 -23.639 1.00 57.34 85 VAL A N 1
ATOM 671 C CA . VAL A 1 85 ? 33.489 14.592 -24.276 1.00 57.34 85 VAL A CA 1
ATOM 672 C C . VAL A 1 85 ? 32.811 14.592 -25.651 1.00 57.34 85 VAL A C 1
ATOM 674 O O . VAL A 1 85 ? 33.312 13.959 -26.565 1.00 57.34 85 VAL A O 1
ATOM 677 N N . GLU A 1 86 ? 31.750 15.369 -25.865 1.00 54.88 86 GLU A N 1
ATOM 678 C CA . GLU A 1 86 ? 31.007 15.526 -27.122 1.00 54.88 86 GLU A CA 1
ATOM 679 C C . GLU A 1 86 ? 31.902 16.136 -28.203 1.00 54.88 86 GLU A C 1
ATOM 681 O O . GLU A 1 86 ? 31.850 15.720 -29.359 1.00 54.88 86 GLU A O 1
ATOM 686 N N . LYS A 1 87 ? 32.764 17.092 -27.831 1.00 62.81 87 LYS A N 1
ATOM 687 C CA . LYS A 1 87 ? 33.810 17.617 -28.721 1.00 62.81 87 LYS A CA 1
ATOM 688 C C . LYS A 1 87 ? 34.786 16.523 -29.151 1.00 62.81 87 LYS A C 1
ATOM 690 O O . LYS A 1 87 ? 35.084 16.441 -30.337 1.00 62.81 87 LYS A O 1
ATOM 695 N N . LYS A 1 88 ? 35.218 15.662 -28.220 1.00 58.50 88 LYS A N 1
ATOM 696 C CA . LYS A 1 88 ? 36.080 14.507 -28.524 1.00 58.50 88 LYS A CA 1
ATOM 697 C C . LYS A 1 88 ? 35.360 13.463 -29.377 1.00 58.50 88 LYS A C 1
ATOM 699 O O . LYS A 1 88 ? 35.936 12.997 -30.346 1.00 58.50 88 LYS A O 1
ATOM 704 N N . ILE A 1 89 ? 34.099 13.147 -29.079 1.00 56.25 89 ILE A N 1
ATOM 705 C CA . ILE A 1 89 ? 33.240 12.222 -29.840 1.00 56.25 89 ILE A CA 1
ATOM 706 C C . ILE A 1 89 ? 33.075 12.709 -31.286 1.00 56.25 89 ILE A C 1
ATOM 708 O O . ILE A 1 89 ? 33.200 11.917 -32.211 1.00 56.25 89 ILE A O 1
ATOM 712 N N . LYS A 1 90 ? 32.851 14.012 -31.503 1.00 61.09 90 LYS A N 1
ATOM 713 C CA . LYS A 1 90 ? 32.738 14.606 -32.849 1.00 61.09 90 LYS A CA 1
ATOM 714 C C . LYS A 1 90 ? 34.041 14.580 -33.648 1.00 61.09 90 LYS A C 1
ATOM 716 O O . LYS A 1 90 ? 33.982 14.646 -34.870 1.00 61.09 90 LYS A O 1
ATOM 721 N N . SER A 1 91 ? 35.188 14.504 -32.976 1.00 63.22 91 SER A N 1
ATOM 722 C CA . SER A 1 91 ? 36.509 14.377 -33.599 1.00 63.22 91 SER A CA 1
ATOM 723 C C . SER A 1 91 ? 37.052 12.942 -33.584 1.00 63.22 91 SER A C 1
ATOM 725 O O . SER A 1 91 ? 38.225 12.747 -33.884 1.00 63.22 91 SER A O 1
ATOM 727 N N . SER A 1 92 ? 36.245 11.960 -33.172 1.00 57.94 92 SER A N 1
ATOM 728 C CA . SER A 1 92 ? 36.646 10.555 -33.042 1.00 57.94 92 SER A CA 1
ATOM 729 C C . SER A 1 92 ? 36.229 9.746 -34.267 1.00 57.94 92 SER A C 1
ATOM 731 O O . SER A 1 92 ? 35.209 10.041 -34.892 1.00 57.94 92 SER A O 1
ATOM 733 N N . THR A 1 93 ? 36.989 8.702 -34.598 1.00 58.31 93 THR A N 1
ATOM 734 C CA . THR A 1 93 ? 36.598 7.753 -35.651 1.00 58.31 93 THR A CA 1
ATOM 735 C C . THR A 1 93 ? 35.391 6.909 -35.201 1.00 58.31 93 THR A C 1
ATOM 737 O O . THR A 1 93 ? 35.159 6.771 -33.993 1.00 58.31 93 THR A O 1
ATOM 740 N N . PRO A 1 94 ? 34.591 6.336 -36.127 1.00 52.62 94 PRO A N 1
ATOM 741 C CA . PRO A 1 94 ? 33.457 5.463 -35.783 1.00 52.62 94 PRO A CA 1
ATOM 742 C C . PRO A 1 94 ? 33.817 4.345 -34.789 1.00 52.62 94 PRO A C 1
ATOM 744 O O . PRO A 1 94 ? 33.025 3.993 -33.918 1.00 52.62 94 PRO A O 1
ATOM 747 N N . ASP A 1 95 ? 35.049 3.863 -34.866 1.00 52.25 95 ASP A N 1
ATOM 748 C CA . ASP A 1 95 ? 35.652 2.799 -34.058 1.00 52.25 95 ASP A CA 1
ATOM 749 C C . ASP A 1 95 ? 35.986 3.246 -32.617 1.00 52.25 95 ASP A C 1
ATOM 751 O O . ASP A 1 95 ? 36.064 2.428 -31.701 1.00 52.25 95 ASP A O 1
ATOM 755 N N . GLN A 1 96 ? 36.127 4.553 -32.375 1.00 45.59 96 GLN A N 1
ATOM 756 C CA . GLN A 1 96 ? 36.423 5.145 -31.062 1.00 45.59 96 GLN A CA 1
ATOM 757 C C . GLN A 1 96 ? 35.158 5.527 -30.269 1.00 45.59 96 GLN A C 1
ATOM 759 O O . GLN A 1 96 ? 35.204 5.686 -29.043 1.00 45.59 96 GLN A O 1
ATOM 764 N N . LEU A 1 97 ? 34.015 5.642 -30.952 1.00 51.97 97 LEU A N 1
ATOM 765 C CA . LEU A 1 97 ? 32.716 6.007 -30.376 1.00 51.97 97 LEU A CA 1
ATOM 766 C C . LEU A 1 97 ? 32.231 5.045 -29.270 1.00 51.97 97 LEU A C 1
ATOM 768 O O . LEU A 1 97 ? 31.799 5.531 -28.219 1.00 51.97 97 LEU A O 1
ATOM 772 N N . PRO A 1 98 ? 32.326 3.707 -29.435 1.00 53.88 98 PRO A N 1
ATOM 773 C CA . PRO A 1 98 ? 31.866 2.752 -28.425 1.00 53.88 98 PRO A CA 1
ATOM 774 C C . PRO A 1 98 ? 32.607 2.894 -27.088 1.00 53.88 98 PRO A C 1
ATOM 776 O O . PRO A 1 98 ? 32.000 2.812 -26.023 1.00 53.88 98 PRO A O 1
ATOM 779 N N . THR A 1 99 ? 33.912 3.168 -27.127 1.00 54.31 99 THR A N 1
ATOM 780 C CA . THR A 1 99 ? 34.759 3.329 -25.933 1.00 54.31 99 THR A CA 1
ATOM 781 C C . THR A 1 99 ? 34.438 4.616 -25.169 1.00 54.31 99 THR A C 1
ATOM 783 O O . THR A 1 99 ? 34.415 4.625 -23.938 1.00 54.31 99 THR A O 1
ATOM 786 N N . LEU A 1 100 ? 34.127 5.703 -25.883 1.00 51.94 100 LEU A N 1
ATOM 787 C CA . LEU A 1 100 ? 33.744 6.983 -25.279 1.00 51.94 100 LEU A CA 1
ATOM 788 C C . LEU A 1 100 ? 32.350 6.925 -24.639 1.00 51.94 100 LEU A C 1
ATOM 790 O O . LEU A 1 100 ? 32.163 7.435 -23.534 1.00 51.94 100 LEU A O 1
ATOM 794 N N . LEU A 1 101 ? 31.390 6.244 -25.268 1.00 54.47 101 LEU A N 1
ATOM 795 C CA . LEU A 1 101 ? 30.065 6.014 -24.680 1.00 54.47 101 LEU A CA 1
ATOM 796 C C . LEU A 1 101 ? 30.124 5.064 -23.469 1.00 54.47 101 LEU A C 1
ATOM 798 O O . LEU A 1 101 ? 29.441 5.310 -22.476 1.00 54.47 101 LEU A O 1
ATOM 802 N N . LYS A 1 102 ? 31.023 4.067 -23.479 1.00 56.06 102 LYS A N 1
ATOM 803 C CA . LYS A 1 102 ? 31.328 3.240 -22.296 1.00 56.06 102 LYS A CA 1
ATOM 804 C C . LYS A 1 102 ? 31.888 4.062 -21.129 1.00 56.06 102 LYS A C 1
ATOM 806 O O . LYS A 1 102 ? 31.461 3.854 -19.999 1.00 56.06 102 LYS A O 1
ATOM 811 N N . SER A 1 103 ? 32.765 5.042 -21.378 1.00 52.06 103 SER A N 1
ATOM 812 C CA . SER A 1 103 ? 33.230 5.969 -20.322 1.00 52.06 103 SER A CA 1
ATOM 813 C C . SER A 1 103 ? 32.113 6.875 -19.779 1.00 52.06 103 SER A C 1
ATOM 815 O O . SER A 1 103 ? 32.132 7.273 -18.617 1.00 52.06 103 SER A O 1
ATOM 817 N N . ALA A 1 104 ? 31.079 7.122 -20.592 1.00 53.38 104 ALA A N 1
ATOM 818 C CA . ALA A 1 104 ? 29.842 7.790 -20.182 1.00 53.38 104 ALA A CA 1
ATOM 819 C C . ALA A 1 104 ? 28.886 6.918 -19.388 1.00 53.38 104 ALA A C 1
ATOM 821 O O . ALA A 1 104 ? 27.843 7.421 -18.973 1.00 53.38 104 ALA A O 1
ATOM 822 N N . ARG A 1 105 ? 29.216 5.629 -19.224 1.00 61.69 105 ARG A N 1
ATOM 823 C CA . ARG A 1 105 ? 28.297 4.594 -18.745 1.00 61.69 105 ARG A CA 1
ATOM 824 C C . ARG A 1 105 ? 26.965 4.603 -19.506 1.00 61.69 105 ARG A C 1
ATOM 826 O O . ARG A 1 105 ? 25.962 4.103 -19.019 1.00 61.69 105 ARG A O 1
ATOM 833 N N . PHE A 1 106 ? 26.942 5.172 -20.712 1.00 66.50 106 PHE A N 1
ATOM 834 C CA . PHE A 1 106 ? 25.741 5.242 -21.521 1.00 66.50 106 PHE A CA 1
ATOM 835 C C . PHE A 1 106 ? 25.638 3.985 -22.375 1.00 66.50 106 PHE A C 1
ATOM 837 O O . PHE A 1 106 ? 26.571 3.642 -23.104 1.00 66.50 106 PHE A O 1
ATOM 844 N N . GLN A 1 107 ? 24.480 3.334 -22.310 1.00 72.94 107 GLN A N 1
ATOM 845 C CA . GLN A 1 107 ? 24.133 2.182 -23.131 1.00 72.94 107 GLN A CA 1
ATOM 846 C C . GLN A 1 107 ? 22.783 2.411 -23.811 1.00 72.94 107 GLN A C 1
ATOM 848 O O . GLN A 1 107 ? 21.996 3.261 -23.391 1.00 72.94 107 GLN A O 1
ATOM 853 N N . ALA A 1 108 ? 22.522 1.671 -24.890 1.00 79.06 108 ALA A N 1
ATOM 854 C CA . ALA A 1 108 ? 21.170 1.602 -25.429 1.00 79.06 108 ALA A CA 1
ATOM 855 C C . ALA A 1 108 ? 20.231 0.980 -24.375 1.00 79.06 108 ALA A C 1
ATOM 857 O O . ALA A 1 108 ? 20.697 0.152 -23.589 1.00 79.06 108 ALA A O 1
ATOM 858 N N . PRO A 1 109 ? 18.938 1.352 -24.346 1.00 87.81 109 PRO A N 1
ATOM 859 C CA . PRO A 1 109 ? 18.023 0.807 -23.357 1.00 87.81 109 PRO A CA 1
ATOM 860 C C . PRO A 1 109 ? 17.921 -0.712 -23.436 1.00 87.81 109 PRO A C 1
ATOM 862 O O . PRO A 1 109 ? 17.675 -1.277 -24.508 1.00 87.81 109 PRO A O 1
ATOM 865 N N . LYS A 1 110 ? 18.073 -1.340 -22.274 1.00 90.81 110 LYS A N 1
ATOM 866 C CA . LYS A 1 110 ? 17.860 -2.766 -22.054 1.00 90.81 110 LYS A CA 1
ATOM 867 C C . LYS A 1 110 ? 16.906 -2.936 -20.891 1.00 90.81 110 LYS A C 1
ATOM 869 O O . LYS A 1 110 ? 16.999 -2.204 -19.905 1.00 90.81 110 LYS A O 1
ATOM 874 N N . TYR A 1 111 ? 15.980 -3.867 -21.036 1.00 90.44 111 TYR A N 1
ATOM 875 C CA . TYR A 1 111 ? 15.117 -4.289 -19.944 1.00 90.44 111 TYR A CA 1
ATOM 876 C C . TYR A 1 111 ? 15.928 -5.034 -18.874 1.00 90.44 111 TYR A C 1
ATOM 878 O O . TYR A 1 111 ? 17.124 -5.279 -19.059 1.00 90.44 111 TYR A O 1
ATOM 886 N N . LEU A 1 112 ? 15.289 -5.383 -17.752 1.00 84.19 112 LEU A N 1
ATOM 887 C CA . LEU A 1 112 ? 15.926 -6.284 -16.786 1.00 84.19 112 LEU A CA 1
ATOM 888 C C . LEU A 1 112 ? 16.312 -7.597 -17.481 1.00 84.19 112 LEU A C 1
ATOM 890 O O . LEU A 1 112 ? 15.677 -7.978 -18.466 1.00 84.19 112 LEU A O 1
ATOM 894 N N . GLU A 1 113 ? 17.381 -8.235 -16.999 1.00 74.12 113 GLU A N 1
ATOM 895 C CA . GLU A 1 113 ? 17.964 -9.457 -17.586 1.00 74.12 113 GLU A CA 1
ATOM 896 C C . GLU A 1 113 ? 18.558 -9.255 -19.000 1.00 74.12 113 GLU A C 1
ATOM 898 O O . GLU A 1 113 ? 18.867 -10.204 -19.717 1.00 74.12 113 GLU A O 1
ATOM 903 N N . GLY A 1 114 ? 18.758 -7.997 -19.416 1.00 74.12 114 GLY A N 1
ATOM 904 C CA . GLY A 1 114 ? 19.631 -7.641 -20.537 1.00 74.12 114 GLY A CA 1
ATOM 905 C C . GLY A 1 114 ? 18.983 -7.643 -21.926 1.00 74.12 114 GLY A C 1
ATOM 906 O O . GLY A 1 114 ? 19.667 -7.318 -22.904 1.00 74.12 114 GLY A O 1
ATOM 907 N N . ALA A 1 115 ? 17.683 -7.942 -22.041 1.00 83.19 115 ALA A N 1
ATOM 908 C CA . ALA A 1 115 ? 16.966 -7.920 -23.317 1.00 83.19 11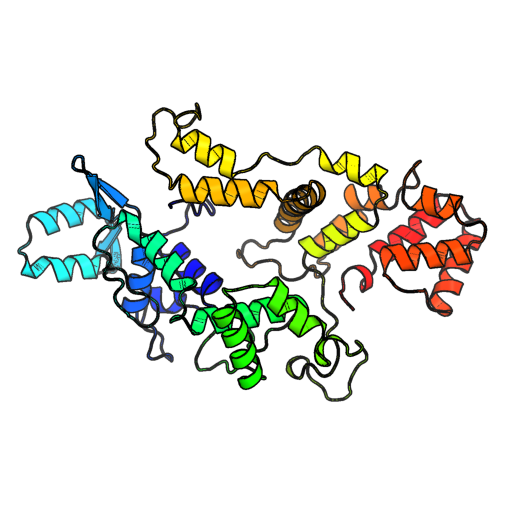5 ALA A CA 1
ATOM 909 C C . ALA A 1 115 ? 16.963 -6.513 -23.944 1.00 83.19 115 ALA A C 1
ATOM 911 O O . ALA A 1 115 ? 16.565 -5.526 -23.317 1.00 83.19 115 ALA A O 1
ATOM 912 N N . GLU A 1 116 ? 17.397 -6.402 -25.203 1.00 86.25 116 GLU A N 1
ATOM 913 C CA . GLU A 1 116 ? 17.435 -5.115 -25.900 1.00 86.25 116 GLU A CA 1
ATOM 914 C C . GLU A 1 116 ? 16.027 -4.573 -26.163 1.00 86.25 116 GLU A C 1
ATOM 916 O O . GLU A 1 116 ? 15.163 -5.267 -26.696 1.00 86.25 116 GLU A O 1
ATOM 921 N N . ALA A 1 117 ? 15.805 -3.287 -25.873 1.00 87.88 117 ALA A N 1
ATOM 922 C CA . ALA A 1 117 ? 14.496 -2.677 -26.095 1.00 87.88 117 ALA A CA 1
ATOM 923 C C . ALA A 1 117 ? 14.166 -2.475 -27.587 1.00 87.88 117 ALA A C 1
ATOM 925 O O . ALA A 1 117 ? 13.003 -2.335 -27.961 1.00 87.88 117 ALA A O 1
ATOM 926 N N . GLY A 1 118 ? 15.184 -2.360 -28.449 1.00 84.56 118 GLY A N 1
ATOM 927 C CA . GLY A 1 118 ? 15.012 -2.135 -29.893 1.00 84.56 118 GLY A CA 1
ATOM 928 C C . GLY A 1 118 ? 14.353 -0.796 -30.276 1.00 84.56 118 GLY A C 1
ATOM 929 O O . GLY A 1 118 ? 14.011 -0.572 -31.441 1.00 84.56 118 GLY A O 1
ATOM 930 N N . ILE A 1 119 ? 14.167 0.128 -29.325 1.00 84.50 119 ILE A N 1
ATOM 931 C CA . ILE A 1 119 ? 13.432 1.380 -29.544 1.00 84.50 119 ILE A CA 1
ATOM 932 C C . ILE A 1 119 ? 14.352 2.435 -30.163 1.00 84.50 119 ILE A C 1
ATOM 934 O O . ILE A 1 119 ? 15.147 3.081 -29.479 1.00 84.50 119 ILE A O 1
ATOM 938 N N . LYS A 1 120 ? 14.205 2.656 -31.473 1.00 79.88 120 LYS A N 1
ATOM 939 C CA . LYS A 1 120 ? 15.043 3.605 -32.231 1.00 79.88 120 LYS A CA 1
ATOM 940 C C . LYS A 1 120 ? 14.821 5.070 -31.842 1.00 79.88 120 LYS A C 1
ATOM 942 O O . LYS A 1 120 ? 15.760 5.860 -31.863 1.00 79.88 120 LYS A O 1
ATOM 947 N N . ASP A 1 121 ? 13.584 5.447 -31.523 1.00 78.38 121 ASP A N 1
ATOM 948 C CA . ASP A 1 121 ? 13.249 6.821 -31.141 1.00 78.38 121 ASP A CA 1
ATOM 949 C C . ASP A 1 121 ? 13.314 6.995 -29.623 1.00 78.38 121 ASP A C 1
ATOM 951 O O . ASP A 1 121 ? 12.459 6.487 -28.894 1.00 78.38 121 ASP A O 1
ATOM 955 N N . ALA A 1 122 ? 14.293 7.774 -29.159 1.00 78.31 122 ALA A N 1
ATOM 956 C CA . ALA A 1 122 ? 14.505 8.033 -27.741 1.00 78.31 122 ALA A CA 1
ATOM 957 C C . ALA A 1 122 ? 13.290 8.650 -27.030 1.00 78.31 122 ALA A C 1
ATOM 959 O O . ALA A 1 122 ? 13.119 8.461 -25.825 1.00 78.31 122 ALA A O 1
ATOM 960 N N . ARG A 1 123 ? 12.386 9.325 -27.762 1.00 74.81 123 ARG A N 1
ATOM 961 C CA . ARG A 1 123 ? 11.119 9.846 -27.209 1.00 74.81 123 ARG A CA 1
ATOM 962 C C . ARG A 1 123 ? 10.228 8.747 -26.632 1.00 74.81 123 ARG A C 1
ATOM 964 O O . ARG A 1 123 ? 9.457 9.019 -25.715 1.00 74.81 123 ARG A O 1
ATOM 971 N N . ASN A 1 124 ? 10.367 7.523 -27.138 1.00 80.88 124 ASN A N 1
ATOM 972 C CA . ASN A 1 124 ? 9.549 6.371 -26.774 1.00 80.88 124 ASN A CA 1
ATOM 973 C C . ASN A 1 124 ? 10.219 5.438 -25.761 1.00 80.88 124 ASN A C 1
ATOM 975 O O . ASN A 1 124 ? 9.662 4.395 -25.441 1.00 80.88 124 ASN A O 1
ATOM 979 N N . TRP A 1 125 ? 11.398 5.777 -25.237 1.00 87.12 125 TRP A N 1
ATOM 980 C CA . TRP A 1 125 ? 12.092 4.907 -24.286 1.00 87.12 125 TRP A CA 1
ATOM 981 C C . TRP A 1 125 ? 11.290 4.708 -22.999 1.00 87.12 125 TRP A C 1
ATOM 983 O O . TRP A 1 125 ? 10.944 3.579 -22.669 1.00 87.12 125 TRP A O 1
ATOM 993 N N . ARG A 1 126 ? 10.881 5.787 -22.321 1.00 85.44 126 ARG A N 1
ATOM 994 C CA . ARG A 1 126 ? 10.076 5.676 -21.086 1.00 85.44 126 ARG A CA 1
ATOM 995 C C . ARG A 1 126 ? 8.744 4.952 -21.296 1.00 85.44 126 ARG A C 1
ATOM 997 O O . ARG A 1 126 ? 8.329 4.184 -20.438 1.00 85.44 126 ARG A O 1
ATOM 1004 N N . SER A 1 127 ? 8.066 5.189 -22.422 1.00 85.19 127 SER A N 1
ATOM 1005 C CA . SER A 1 127 ? 6.826 4.465 -22.735 1.00 85.19 127 SER A CA 1
ATOM 1006 C C . SER A 1 127 ? 7.093 2.997 -23.067 1.00 85.19 127 SER A C 1
ATOM 1008 O O . SER A 1 127 ? 6.271 2.149 -22.742 1.00 85.19 127 SER A O 1
ATOM 1010 N N . GLY A 1 128 ? 8.242 2.681 -23.661 1.00 89.94 128 GLY A N 1
ATOM 1011 C CA . GLY A 1 128 ? 8.714 1.317 -23.869 1.00 89.94 128 GLY A CA 1
ATOM 1012 C C . GLY A 1 128 ? 9.000 0.563 -22.576 1.00 89.94 128 GLY A C 1
ATOM 1013 O O . GLY A 1 128 ? 8.589 -0.587 -22.460 1.00 89.94 128 GLY A O 1
ATOM 1014 N N . TRP A 1 129 ? 9.635 1.214 -21.596 1.00 91.94 129 TRP A N 1
ATOM 1015 C CA . TRP A 1 129 ? 9.775 0.679 -20.238 1.00 91.94 129 TRP A CA 1
ATOM 1016 C C . TRP A 1 129 ? 8.407 0.396 -19.619 1.00 91.94 129 TRP A C 1
ATOM 1018 O O . TRP A 1 129 ? 8.128 -0.732 -19.232 1.00 91.94 129 TRP A O 1
ATOM 1028 N N . ALA A 1 130 ? 7.517 1.393 -19.612 1.00 90.12 130 ALA A N 1
ATOM 1029 C CA . ALA A 1 130 ? 6.185 1.251 -19.028 1.00 90.12 130 ALA A CA 1
ATOM 1030 C C . ALA A 1 130 ? 5.371 0.111 -19.667 1.00 90.12 130 ALA A C 1
ATOM 1032 O O . ALA A 1 130 ? 4.699 -0.627 -18.957 1.00 90.12 130 ALA A O 1
ATOM 1033 N N . LYS A 1 131 ? 5.453 -0.061 -20.994 1.00 89.88 131 LYS A N 1
ATOM 1034 C CA . LYS A 1 131 ? 4.799 -1.173 -21.703 1.00 89.88 131 LYS A CA 1
ATOM 1035 C C . LYS A 1 131 ? 5.391 -2.531 -21.340 1.00 89.88 131 LYS A C 1
ATOM 1037 O O . LYS A 1 131 ? 4.641 -3.491 -21.229 1.00 89.88 131 LYS A O 1
ATOM 1042 N N . TRP A 1 132 ? 6.710 -2.613 -21.180 1.00 92.44 132 TRP A N 1
ATOM 1043 C CA . TRP A 1 132 ? 7.385 -3.855 -20.813 1.00 92.44 132 TRP A CA 1
ATOM 1044 C C . TRP A 1 132 ? 7.091 -4.277 -19.371 1.00 92.44 132 TRP A C 1
ATOM 1046 O O . TRP A 1 132 ? 6.841 -5.455 -19.131 1.00 92.44 132 TRP A O 1
ATOM 1056 N N . VAL A 1 133 ? 7.037 -3.327 -18.430 1.00 91.81 133 VAL A N 1
ATOM 1057 C CA . VAL A 1 133 ? 6.668 -3.585 -17.026 1.00 91.81 133 VAL A CA 1
ATOM 1058 C C . VAL A 1 133 ? 5.359 -4.377 -16.936 1.00 91.81 133 VAL A C 1
ATOM 1060 O O . VAL A 1 133 ? 5.299 -5.389 -16.254 1.00 91.81 133 VAL A O 1
ATOM 1063 N N . VAL A 1 134 ? 4.326 -3.967 -17.674 1.00 89.25 134 VAL A N 1
ATOM 1064 C CA . VAL A 1 134 ? 3.008 -4.633 -17.664 1.00 89.25 134 VAL A CA 1
ATOM 1065 C C . VAL A 1 134 ? 2.822 -5.634 -18.810 1.00 89.25 134 VAL A C 1
ATOM 1067 O O . VAL A 1 134 ? 1.696 -5.990 -19.156 1.00 89.25 134 VAL A O 1
ATOM 1070 N N . SER A 1 135 ? 3.908 -6.052 -19.462 1.00 90.31 135 SER A N 1
ATOM 1071 C CA . SER A 1 135 ? 3.828 -7.018 -20.557 1.00 90.31 135 SER A CA 1
ATOM 1072 C C . SER A 1 135 ? 3.592 -8.435 -20.032 1.00 90.31 135 SER A C 1
ATOM 1074 O O . SER A 1 135 ? 4.012 -8.794 -18.931 1.00 90.31 135 SER A O 1
ATOM 1076 N N . LYS A 1 136 ? 2.942 -9.273 -20.849 1.00 88.44 136 LYS A N 1
ATOM 1077 C CA . LYS A 1 136 ? 2.681 -10.679 -20.500 1.00 88.44 136 LYS A CA 1
ATOM 1078 C C . LYS A 1 136 ? 3.966 -11.497 -20.336 1.00 88.44 136 LYS A C 1
ATOM 1080 O O . LYS A 1 136 ? 3.962 -12.453 -19.564 1.00 88.44 136 LYS A O 1
ATOM 1085 N N . ASP A 1 137 ? 5.039 -11.072 -20.998 1.00 86.19 137 ASP A N 1
ATOM 1086 C CA . ASP A 1 137 ? 6.348 -11.729 -20.978 1.00 86.19 137 ASP A CA 1
ATOM 1087 C C . ASP A 1 137 ? 7.177 -11.362 -19.736 1.00 86.19 137 ASP A C 1
ATOM 1089 O O . ASP A 1 137 ? 8.143 -12.046 -19.413 1.00 86.19 137 ASP A O 1
ATOM 1093 N N . ASN A 1 138 ? 6.794 -10.314 -18.997 1.00 89.94 138 ASN A N 1
ATOM 1094 C CA . ASN A 1 138 ? 7.467 -9.921 -17.763 1.00 89.94 138 ASN A CA 1
ATOM 1095 C C . ASN A 1 138 ? 6.863 -10.644 -16.548 1.00 89.94 138 ASN A C 1
ATOM 1097 O O . ASN A 1 138 ? 6.048 -10.100 -15.792 1.00 89.94 138 ASN A O 1
ATOM 1101 N N . THR A 1 139 ? 7.283 -11.893 -16.352 1.00 89.81 139 THR A N 1
ATOM 1102 C CA . THR A 1 139 ? 6.846 -12.730 -15.224 1.00 89.81 139 THR A CA 1
ATOM 1103 C C . THR A 1 139 ? 7.308 -12.192 -13.872 1.00 89.81 139 THR A C 1
ATOM 1105 O O . THR A 1 139 ? 6.624 -12.391 -12.867 1.00 89.81 139 THR A O 1
ATOM 1108 N N . GLN A 1 140 ? 8.439 -11.483 -13.828 1.00 90.88 140 GLN A N 1
ATOM 1109 C CA . GLN A 1 140 ? 8.975 -10.920 -12.591 1.00 90.88 140 GLN A CA 1
ATOM 1110 C C . GLN A 1 140 ? 8.065 -9.818 -12.032 1.00 90.88 140 GLN A C 1
ATOM 1112 O O . GLN A 1 140 ? 7.704 -9.864 -10.857 1.00 90.88 140 GLN A O 1
ATOM 1117 N N . THR A 1 141 ? 7.586 -8.889 -12.867 1.00 92.56 141 THR A N 1
ATOM 1118 C CA . THR A 1 141 ? 6.608 -7.880 -12.424 1.00 92.56 141 THR A CA 1
ATOM 1119 C C . THR A 1 141 ? 5.312 -8.518 -11.927 1.00 92.56 141 THR A C 1
ATOM 1121 O O . THR A 1 141 ? 4.746 -8.058 -10.939 1.00 92.56 141 THR A O 1
ATOM 1124 N N . GLN A 1 142 ? 4.842 -9.592 -12.561 1.00 94.38 142 GLN A N 1
ATOM 1125 C CA . GLN A 1 142 ? 3.625 -10.289 -12.128 1.00 94.38 142 GLN A CA 1
ATOM 1126 C C . GLN A 1 142 ? 3.800 -10.907 -10.732 1.00 94.38 142 GLN A C 1
ATOM 1128 O O . GLN A 1 142 ? 2.930 -10.736 -9.877 1.00 94.38 142 GLN A O 1
ATOM 1133 N N . ARG A 1 143 ? 4.944 -11.562 -10.477 1.00 94.50 143 ARG A N 1
ATOM 1134 C CA . ARG A 1 143 ? 5.310 -12.092 -9.151 1.00 94.50 143 ARG A CA 1
ATOM 1135 C C . ARG A 1 143 ? 5.398 -10.981 -8.114 1.00 94.50 143 ARG A C 1
ATOM 1137 O O . ARG A 1 143 ? 4.762 -11.076 -7.069 1.00 94.50 143 ARG A O 1
ATOM 1144 N N . TYR A 1 144 ? 6.129 -9.915 -8.416 1.00 95.19 144 TYR A N 1
ATOM 1145 C CA . TYR A 1 144 ? 6.270 -8.783 -7.509 1.00 95.19 144 TYR A CA 1
ATOM 1146 C C . TYR A 1 144 ? 4.924 -8.148 -7.155 1.00 95.19 144 TYR A C 1
ATOM 1148 O O . TYR A 1 144 ? 4.624 -7.966 -5.978 1.00 95.19 144 TYR A O 1
ATOM 1156 N N . LEU A 1 145 ? 4.082 -7.852 -8.149 1.00 94.94 145 LEU A N 1
ATOM 1157 C CA . LEU A 1 145 ? 2.780 -7.238 -7.902 1.00 94.94 145 LEU A CA 1
ATOM 1158 C C . LEU A 1 145 ? 1.866 -8.161 -7.097 1.00 94.94 145 LEU A C 1
ATOM 1160 O O . LEU A 1 145 ? 1.228 -7.693 -6.159 1.00 94.94 145 LEU A O 1
ATOM 1164 N N . ALA A 1 146 ? 1.834 -9.463 -7.399 1.00 96.19 146 ALA A N 1
ATOM 1165 C CA . ALA A 1 146 ? 1.090 -10.432 -6.598 1.00 96.19 146 ALA A CA 1
ATOM 1166 C C . ALA A 1 146 ? 1.560 -10.432 -5.134 1.00 96.19 146 ALA A C 1
ATOM 1168 O O . ALA A 1 146 ? 0.734 -10.365 -4.224 1.00 96.19 146 ALA A O 1
ATOM 1169 N N . ASN A 1 147 ? 2.876 -10.431 -4.910 1.00 96.50 147 ASN A N 1
ATOM 1170 C CA . ASN A 1 147 ? 3.478 -10.390 -3.582 1.00 96.50 147 ASN A CA 1
ATOM 1171 C C . ASN A 1 147 ? 3.183 -9.081 -2.829 1.00 96.50 147 ASN A C 1
ATOM 1173 O O . ASN A 1 147 ? 2.828 -9.114 -1.654 1.00 96.50 147 ASN A O 1
ATOM 1177 N N . ARG A 1 148 ? 3.273 -7.931 -3.508 1.00 94.19 148 ARG A N 1
ATOM 1178 C CA . ARG A 1 148 ? 2.985 -6.607 -2.934 1.00 94.19 148 ARG A CA 1
ATOM 1179 C C . ARG A 1 148 ? 1.506 -6.425 -2.608 1.00 94.19 148 ARG A C 1
ATOM 1181 O O . ARG A 1 148 ? 1.156 -5.879 -1.570 1.00 94.19 148 ARG A O 1
ATOM 1188 N N . PHE A 1 149 ? 0.612 -6.908 -3.466 1.00 94.19 149 PHE A N 1
ATOM 1189 C CA . PHE A 1 149 ? -0.822 -6.886 -3.178 1.00 94.19 149 PHE A CA 1
ATOM 1190 C C . PHE A 1 149 ? -1.194 -7.848 -2.048 1.00 94.19 149 PHE A C 1
ATOM 1192 O O . PHE A 1 149 ? -2.055 -7.521 -1.234 1.00 94.19 149 PHE A O 1
ATOM 1199 N N . TRP A 1 150 ? -0.525 -8.998 -1.955 1.00 95.00 150 TRP A N 1
ATOM 1200 C CA . TRP A 1 150 ? -0.646 -9.891 -0.806 1.00 95.00 150 TRP A CA 1
ATOM 1201 C C . TRP A 1 150 ? -0.182 -9.209 0.487 1.00 95.00 150 TRP A C 1
ATOM 1203 O O . TRP A 1 150 ? -0.904 -9.237 1.482 1.00 95.00 150 TRP A O 1
ATOM 1213 N N . SER A 1 151 ? 0.967 -8.529 0.476 1.00 91.94 151 SER A N 1
ATOM 1214 C CA . SER A 1 151 ? 1.494 -7.870 1.675 1.00 91.94 151 SER A CA 1
ATOM 1215 C C . SER A 1 151 ? 0.612 -6.722 2.168 1.00 91.94 151 SER A C 1
ATOM 1217 O O . SER A 1 151 ? 0.514 -6.513 3.371 1.00 91.94 151 SER A O 1
ATOM 1219 N N . PHE A 1 152 ? -0.113 -6.018 1.295 1.00 88.50 152 PHE A N 1
ATOM 1220 C CA . PHE A 1 152 ? -1.100 -5.021 1.740 1.00 88.50 152 PHE A CA 1
ATOM 1221 C C . PHE A 1 152 ? -2.255 -5.623 2.551 1.00 88.50 152 PHE A C 1
ATOM 1223 O O . PHE A 1 152 ? -2.868 -4.938 3.377 1.00 88.50 152 PHE A O 1
ATOM 1230 N N . LEU A 1 153 ? -2.562 -6.896 2.311 1.00 89.69 153 LEU A N 1
ATOM 1231 C CA . LEU A 1 153 ? -3.582 -7.634 3.036 1.00 89.69 153 LEU A CA 1
ATOM 1232 C C . LEU A 1 153 ? -2.995 -8.201 4.335 1.00 89.69 153 LEU A C 1
ATOM 1234 O O . LEU A 1 153 ? -3.480 -7.860 5.411 1.00 89.69 153 LEU A O 1
ATOM 1238 N N . PHE A 1 154 ? -1.917 -8.979 4.241 1.00 90.81 154 PHE A N 1
ATOM 1239 C CA . PHE A 1 154 ? -1.365 -9.750 5.361 1.00 90.81 154 PHE A CA 1
ATOM 1240 C C . PHE A 1 154 ? -0.239 -9.050 6.142 1.00 90.81 154 PHE A C 1
ATOM 1242 O O . PHE A 1 154 ? 0.307 -9.622 7.076 1.00 90.81 154 PHE A O 1
ATOM 1249 N N . GLY A 1 155 ? 0.179 -7.843 5.760 1.00 86.88 155 GLY A N 1
ATOM 1250 C CA . GLY A 1 155 ? 1.306 -7.130 6.386 1.00 86.88 155 GLY A CA 1
ATOM 1251 C C . GLY A 1 155 ? 2.690 -7.716 6.076 1.00 86.88 155 GLY A C 1
ATOM 1252 O O . GLY A 1 155 ? 3.698 -7.095 6.384 1.00 86.88 155 GLY A O 1
ATOM 1253 N N . MET A 1 156 ? 2.750 -8.881 5.431 1.00 90.25 156 MET A N 1
ATOM 1254 C CA . MET A 1 156 ? 3.974 -9.570 5.030 1.00 90.25 156 MET A CA 1
ATOM 1255 C C . MET A 1 156 ? 3.775 -10.191 3.647 1.00 90.25 156 MET A C 1
ATOM 1257 O O . MET A 1 156 ? 2.706 -10.726 3.350 1.00 90.25 156 MET A O 1
ATOM 1261 N N . GLY A 1 157 ? 4.792 -10.103 2.788 1.00 93.25 157 GLY A N 1
ATOM 1262 C CA . GLY A 1 157 ? 4.793 -10.776 1.490 1.00 93.25 157 GLY A CA 1
ATOM 1263 C C . GLY A 1 157 ? 4.988 -12.288 1.619 1.00 93.25 157 GLY A C 1
ATOM 1264 O O . GLY A 1 157 ? 5.582 -12.773 2.576 1.00 93.25 157 GLY A O 1
ATOM 1265 N N . LEU A 1 158 ? 4.545 -13.041 0.613 1.00 95.62 158 LEU A N 1
ATOM 1266 C CA . LEU A 1 158 ? 4.945 -14.441 0.441 1.00 95.62 158 LEU A CA 1
ATOM 1267 C C . LEU A 1 158 ? 6.464 -14.563 0.275 1.00 95.62 158 LEU A C 1
ATOM 1269 O O . LEU A 1 158 ? 7.052 -15.534 0.739 1.00 95.62 158 LEU A O 1
ATOM 1273 N N . GLN A 1 159 ? 7.082 -13.576 -0.365 1.00 94.50 159 GLN A N 1
ATOM 1274 C CA . GLN A 1 159 ? 8.520 -13.338 -0.378 1.00 94.50 159 GLN A CA 1
ATOM 1275 C C . GLN A 1 159 ? 8.786 -12.022 0.364 1.00 94.50 159 GLN A C 1
ATOM 1277 O O . GLN A 1 159 ? 8.105 -11.029 0.098 1.00 94.50 159 GLN A O 1
ATOM 1282 N N . ASN A 1 160 ? 9.719 -12.010 1.317 1.00 90.00 160 ASN A N 1
ATOM 1283 C CA . ASN A 1 160 ? 9.951 -10.856 2.186 1.00 90.00 160 ASN A CA 1
ATOM 1284 C C . ASN A 1 160 ? 11.462 -10.588 2.332 1.00 90.00 160 ASN A C 1
ATOM 1286 O O . ASN A 1 160 ? 12.174 -11.536 2.650 1.00 90.00 160 ASN A O 1
ATOM 1290 N N . PRO A 1 161 ? 11.970 -9.356 2.130 1.00 90.06 161 PRO A N 1
ATOM 1291 C CA . PRO A 1 161 ? 11.244 -8.109 1.850 1.00 90.06 161 PRO A CA 1
ATOM 1292 C C . PRO A 1 161 ? 10.439 -8.118 0.542 1.00 90.06 161 PRO A C 1
ATOM 1294 O O . PRO A 1 161 ? 10.770 -8.822 -0.410 1.00 90.06 161 PRO A O 1
ATOM 1297 N N . VAL A 1 162 ? 9.347 -7.349 0.509 1.00 88.38 162 VAL A N 1
ATOM 1298 C CA . VAL A 1 162 ? 8.367 -7.345 -0.599 1.00 88.38 162 VAL A CA 1
ATOM 1299 C C . VAL A 1 162 ? 8.969 -6.860 -1.923 1.00 88.38 162 VAL A C 1
ATOM 1301 O O . VAL A 1 162 ? 8.454 -7.183 -2.993 1.00 88.38 162 VAL A O 1
ATOM 1304 N N . ASP A 1 163 ? 10.039 -6.079 -1.855 1.00 83.75 163 ASP A N 1
ATOM 1305 C CA . ASP A 1 163 ? 10.722 -5.415 -2.961 1.00 83.75 163 ASP A CA 1
ATOM 1306 C C . ASP A 1 163 ? 12.197 -5.832 -3.091 1.00 83.75 163 ASP A C 1
ATOM 1308 O O . ASP A 1 163 ? 12.996 -5.089 -3.661 1.00 83.75 163 ASP A O 1
ATOM 1312 N N . ASP A 1 164 ? 12.552 -7.013 -2.575 1.00 87.12 164 ASP A N 1
ATOM 1313 C CA . ASP A 1 164 ? 13.885 -7.610 -2.697 1.00 87.12 164 ASP A CA 1
ATOM 1314 C C . ASP A 1 164 ? 13.816 -9.018 -3.312 1.00 87.12 164 ASP A C 1
ATOM 1316 O O . ASP A 1 164 ? 14.047 -10.045 -2.668 1.00 87.12 164 ASP A O 1
ATOM 1320 N N . PHE A 1 165 ? 13.421 -9.071 -4.585 1.00 88.69 165 PHE A N 1
ATOM 1321 C CA . PHE A 1 165 ? 13.428 -10.300 -5.366 1.00 88.69 165 PHE A CA 1
ATOM 1322 C C . PHE A 1 165 ? 14.836 -10.620 -5.863 1.00 88.69 165 PHE A C 1
ATOM 1324 O O . PHE A 1 165 ? 15.332 -9.991 -6.799 1.00 88.69 165 PHE A O 1
ATOM 1331 N N . ASN A 1 166 ? 15.444 -11.639 -5.258 1.00 86.31 166 ASN A N 1
ATOM 1332 C CA . ASN A 1 166 ? 16.773 -12.139 -5.590 1.00 86.31 166 ASN A CA 1
ATOM 1333 C C . ASN A 1 166 ? 16.844 -13.671 -5.403 1.00 86.31 166 ASN A C 1
ATOM 1335 O O . ASN A 1 166 ? 15.881 -14.294 -4.950 1.00 86.31 166 ASN A O 1
ATOM 1339 N N . SER A 1 167 ? 17.960 -14.281 -5.796 1.00 84.38 167 SER A N 1
ATOM 1340 C CA . SER A 1 167 ? 18.184 -15.733 -5.750 1.00 84.38 167 SER A CA 1
ATOM 1341 C C . SER A 1 167 ? 18.376 -16.297 -4.337 1.00 84.38 167 SER A C 1
ATOM 1343 O O . SER A 1 167 ? 18.227 -17.499 -4.140 1.00 84.38 167 SER A O 1
ATOM 1345 N N . PHE A 1 168 ? 18.656 -15.446 -3.347 1.00 85.06 168 PHE A N 1
ATOM 1346 C CA . PHE A 1 168 ? 18.853 -15.829 -1.943 1.00 85.06 168 PHE A CA 1
ATOM 1347 C C . PHE A 1 168 ? 17.583 -15.696 -1.095 1.00 85.06 168 PHE A C 1
ATOM 1349 O O . PHE A 1 168 ? 17.554 -16.148 0.048 1.00 85.06 168 PHE A O 1
ATOM 1356 N N . ASN A 1 169 ? 16.540 -15.075 -1.642 1.00 87.38 169 ASN A N 1
ATOM 1357 C CA . ASN A 1 169 ? 15.276 -14.819 -0.973 1.00 87.38 169 ASN A CA 1
ATOM 1358 C C . ASN A 1 169 ? 14.166 -15.623 -1.656 1.00 87.38 169 ASN A C 1
ATOM 1360 O O . ASN A 1 169 ? 13.503 -15.139 -2.571 1.00 87.38 169 ASN A O 1
ATOM 1364 N N . GLU A 1 170 ? 13.968 -16.875 -1.253 1.00 90.25 170 GLU A N 1
ATOM 1365 C CA . GLU A 1 170 ? 12.886 -17.687 -1.810 1.00 90.25 170 GLU A CA 1
ATOM 1366 C C . GLU A 1 170 ? 11.527 -17.344 -1.169 1.00 90.25 170 GLU A C 1
ATOM 1368 O O . GLU A 1 170 ? 11.448 -17.083 0.034 1.00 90.25 170 GLU A O 1
ATOM 1373 N N . PRO A 1 171 ? 10.417 -17.365 -1.935 1.00 95.19 171 PRO A N 1
ATOM 1374 C CA . PRO A 1 171 ? 9.088 -17.243 -1.351 1.00 95.19 171 PRO A CA 1
ATOM 1375 C C . PRO A 1 171 ? 8.791 -18.386 -0.374 1.00 95.19 171 PRO A C 1
ATOM 1377 O O . PRO A 1 171 ? 8.995 -19.550 -0.703 1.00 95.19 171 PRO A O 1
ATOM 1380 N N . SER A 1 172 ? 8.155 -18.071 0.754 1.00 95.56 172 SER A N 1
ATOM 1381 C CA . SER A 1 172 ? 7.594 -19.051 1.701 1.00 95.56 172 SER A CA 1
ATOM 1382 C C . SER A 1 172 ? 6.617 -20.038 1.046 1.00 95.56 172 SER A C 1
ATOM 1384 O O . SER A 1 172 ? 6.557 -21.206 1.416 1.00 95.56 172 SER A O 1
ATOM 1386 N N . HIS A 1 173 ? 5.848 -19.564 0.059 1.00 96.75 173 HIS A N 1
ATOM 1387 C CA . HIS A 1 173 ? 4.844 -20.342 -0.668 1.00 96.75 173 HIS A CA 1
ATOM 1388 C C . HIS A 1 173 ? 4.991 -20.113 -2.185 1.00 96.75 173 HIS A C 1
ATOM 1390 O O . HIS A 1 173 ? 4.213 -19.355 -2.780 1.00 96.75 173 HIS A O 1
ATOM 1396 N N . PRO A 1 174 ? 5.985 -20.741 -2.844 1.00 96.25 174 PRO A N 1
ATOM 1397 C CA . PRO A 1 174 ? 6.341 -20.428 -4.230 1.00 96.25 174 PRO A CA 1
ATOM 1398 C C . PRO A 1 174 ? 5.225 -20.773 -5.224 1.00 96.25 174 PRO A C 1
ATOM 1400 O O . PRO A 1 174 ? 4.953 -19.995 -6.141 1.00 96.25 174 PRO A O 1
ATOM 1403 N N . GLU A 1 175 ? 4.513 -21.882 -5.009 1.00 97.25 175 GLU A N 1
ATOM 1404 C CA . GLU A 1 175 ? 3.388 -22.283 -5.864 1.00 97.25 175 GLU A CA 1
ATOM 1405 C C . GLU A 1 175 ? 2.197 -21.323 -5.752 1.00 97.25 175 GLU A C 1
ATOM 1407 O O . GLU A 1 175 ? 1.564 -20.989 -6.756 1.00 97.25 175 GLU A O 1
ATOM 1412 N N . LEU A 1 176 ? 1.920 -20.811 -4.547 1.00 97.38 176 LEU A N 1
ATOM 1413 C CA . LEU A 1 176 ? 0.875 -19.808 -4.345 1.00 97.38 176 LEU A CA 1
ATOM 1414 C C . LEU A 1 176 ? 1.244 -18.492 -5.034 1.00 97.38 176 LEU A C 1
ATOM 1416 O O . LEU A 1 176 ? 0.422 -17.921 -5.749 1.00 97.38 176 LEU A O 1
ATOM 1420 N N . LEU A 1 177 ? 2.485 -18.028 -4.871 1.00 97.56 177 LEU A N 1
ATOM 1421 C CA . LEU A 1 177 ? 2.947 -16.809 -5.528 1.00 97.56 177 LEU A CA 1
ATOM 1422 C C . LEU A 1 177 ? 2.845 -16.925 -7.055 1.00 97.56 177 LEU A C 1
ATOM 1424 O O . LEU A 1 177 ? 2.372 -16.003 -7.720 1.00 97.56 177 LEU A O 1
ATOM 1428 N N . LYS A 1 178 ? 3.239 -18.075 -7.610 1.00 96.69 178 LYS A N 1
ATOM 1429 C CA . LYS A 1 178 ? 3.119 -18.377 -9.040 1.00 96.69 178 LYS A CA 1
ATOM 1430 C C . LYS A 1 178 ? 1.662 -18.359 -9.510 1.00 96.69 178 LYS A C 1
ATOM 1432 O O . LYS A 1 178 ? 1.382 -17.790 -10.564 1.00 96.69 178 LYS A O 1
ATOM 1437 N N . LEU A 1 179 ? 0.741 -18.929 -8.730 1.00 97.12 179 LEU A N 1
ATOM 1438 C CA . LEU A 1 179 ? -0.693 -18.918 -9.028 1.00 97.12 179 LEU A CA 1
ATOM 1439 C C . LEU A 1 179 ? -1.254 -17.489 -9.074 1.00 97.12 179 LEU A C 1
ATOM 1441 O O . LEU A 1 179 ? -1.924 -17.127 -10.037 1.00 97.12 179 LEU A O 1
ATOM 1445 N N . LEU A 1 180 ? -0.953 -16.663 -8.067 1.00 97.31 180 LEU A N 1
ATOM 1446 C CA . LEU A 1 180 ? -1.426 -15.275 -7.995 1.00 97.31 180 LEU A CA 1
ATOM 1447 C C . LEU A 1 180 ? -0.811 -14.391 -9.096 1.00 97.31 180 LEU A C 1
ATOM 1449 O O . LEU A 1 180 ? -1.484 -13.519 -9.645 1.00 97.31 180 LEU A O 1
ATOM 1453 N N . ALA A 1 181 ? 0.452 -14.631 -9.457 1.00 96.31 181 ALA A N 1
ATOM 1454 C CA . ALA A 1 181 ? 1.114 -13.943 -10.563 1.00 96.31 181 ALA A CA 1
ATOM 1455 C C . ALA A 1 181 ? 0.463 -14.275 -11.917 1.00 96.31 181 ALA A C 1
ATOM 1457 O O . ALA A 1 181 ? 0.179 -13.371 -12.707 1.00 96.31 181 ALA A O 1
ATOM 1458 N N . ALA A 1 182 ? 0.182 -15.559 -12.168 1.00 95.31 182 ALA A N 1
ATOM 1459 C CA . ALA A 1 182 ? -0.534 -15.995 -13.366 1.00 95.31 182 ALA A CA 1
ATOM 1460 C C . ALA A 1 182 ? -1.946 -15.394 -13.425 1.00 95.31 182 ALA A C 1
ATOM 1462 O O . ALA A 1 182 ? -2.376 -14.931 -14.478 1.00 95.31 182 ALA A O 1
ATOM 1463 N N . ASP A 1 183 ? -2.630 -15.314 -12.282 1.00 95.06 183 ASP A N 1
ATOM 1464 C CA . ASP A 1 183 ? -3.954 -14.711 -12.175 1.00 95.06 183 ASP A CA 1
ATOM 1465 C C . ASP A 1 183 ? -3.977 -13.241 -12.625 1.00 95.06 183 ASP A C 1
ATOM 1467 O O . ASP A 1 183 ? -4.833 -12.863 -13.428 1.00 95.06 183 ASP A O 1
ATOM 1471 N N . LEU A 1 184 ? -3.003 -12.435 -12.182 1.00 94.62 184 LEU A N 1
ATOM 1472 C CA . LEU A 1 184 ? -2.837 -11.052 -12.642 1.00 94.62 184 LEU A CA 1
ATOM 1473 C C . LEU A 1 184 ? -2.585 -10.981 -14.151 1.00 94.62 184 LEU A C 1
ATOM 1475 O O . LEU A 1 184 ? -3.222 -10.186 -14.839 1.00 94.62 184 LEU A O 1
ATOM 1479 N N . ARG A 1 185 ? -1.677 -11.811 -14.674 1.00 93.19 185 ARG A N 1
ATOM 1480 C CA . ARG A 1 185 ? -1.331 -11.836 -16.104 1.00 93.19 185 ARG A CA 1
ATOM 1481 C C . ARG A 1 185 ? -2.530 -12.186 -16.985 1.00 93.19 185 ARG A C 1
ATOM 1483 O O . ARG A 1 185 ? -2.726 -11.570 -18.033 1.00 93.19 185 ARG A O 1
ATOM 1490 N N . ASP A 1 186 ? -3.302 -13.187 -16.577 1.00 94.44 186 ASP A N 1
ATOM 1491 C CA . ASP A 1 186 ? -4.368 -13.772 -17.391 1.00 94.44 186 ASP A CA 1
ATOM 1492 C C . ASP A 1 186 ? -5.657 -12.928 -17.362 1.00 94.44 186 ASP A C 1
ATOM 1494 O O . ASP A 1 186 ? -6.513 -13.090 -18.229 1.00 94.44 186 ASP A O 1
ATOM 1498 N N . HIS A 1 187 ? -5.771 -11.987 -16.416 1.00 94.62 187 HIS A N 1
ATOM 1499 C CA . HIS A 1 187 ? -6.928 -11.098 -16.245 1.00 94.62 187 HIS A CA 1
ATOM 1500 C C . HIS A 1 187 ? -6.557 -9.610 -16.342 1.00 94.62 187 HIS A C 1
ATOM 1502 O O . HIS A 1 187 ? -7.141 -8.782 -15.643 1.00 94.62 187 HIS A O 1
ATOM 1508 N N . ASP A 1 188 ? -5.570 -9.271 -17.180 1.00 91.44 188 ASP A N 1
ATOM 1509 C CA . ASP A 1 188 ? -5.163 -7.892 -17.496 1.00 91.44 188 ASP A CA 1
ATOM 1510 C C . ASP A 1 188 ? -4.898 -7.018 -16.251 1.00 91.44 188 ASP A C 1
ATOM 1512 O O . ASP A 1 188 ? -5.239 -5.835 -16.203 1.00 91.44 188 ASP A O 1
ATOM 1516 N N . TYR A 1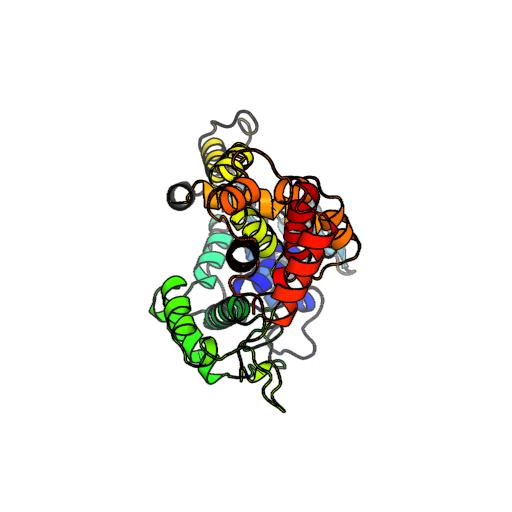 189 ? -4.269 -7.610 -15.233 1.00 92.19 189 TYR A N 1
ATOM 1517 C CA . TYR A 1 189 ? -3.962 -6.988 -13.947 1.00 92.19 189 TYR A CA 1
ATOM 1518 C C . TYR A 1 189 ? -5.205 -6.461 -13.199 1.00 92.19 189 TYR A C 1
ATOM 1520 O O . TYR A 1 189 ? -5.140 -5.426 -12.532 1.00 92.19 189 TYR A O 1
ATOM 1528 N N . ASP A 1 190 ? -6.345 -7.164 -13.260 1.00 93.56 190 ASP A N 1
ATOM 1529 C CA . ASP A 1 190 ? -7.530 -6.841 -12.450 1.00 93.56 190 ASP A CA 1
ATOM 1530 C C . ASP A 1 190 ? -7.282 -7.091 -10.947 1.00 93.56 190 ASP A C 1
ATOM 1532 O O . ASP A 1 190 ? -7.551 -8.158 -10.386 1.00 93.56 190 ASP A O 1
ATOM 1536 N N . ILE A 1 191 ? -6.809 -6.044 -10.268 1.00 92.81 191 ILE A N 1
ATOM 1537 C CA . ILE A 1 191 ? -6.522 -6.038 -8.826 1.00 92.81 191 ILE A CA 1
ATOM 1538 C C . ILE A 1 191 ? -7.786 -6.332 -8.001 1.00 92.81 191 ILE A C 1
ATOM 1540 O O . ILE A 1 191 ? -7.716 -7.004 -6.973 1.00 92.81 191 ILE A O 1
ATOM 1544 N N . LYS A 1 192 ? -8.970 -5.868 -8.436 1.00 93.62 192 LYS A N 1
ATOM 1545 C CA . LYS A 1 192 ? -10.223 -6.106 -7.696 1.00 93.62 192 LYS A CA 1
ATOM 1546 C C . LYS A 1 192 ? -10.589 -7.582 -7.721 1.00 93.62 192 LYS A C 1
ATOM 1548 O O . LYS A 1 192 ? -11.119 -8.102 -6.738 1.00 93.62 192 LYS A O 1
ATOM 1553 N N . ARG A 1 193 ? -10.337 -8.255 -8.843 1.00 95.75 193 ARG A N 1
ATOM 1554 C CA . ARG A 1 193 ? -10.520 -9.699 -8.978 1.00 95.75 193 ARG A CA 1
ATOM 1555 C C . ARG A 1 193 ? -9.532 -10.462 -8.096 1.00 95.75 193 ARG A C 1
ATOM 1557 O O . ARG A 1 193 ? -9.993 -11.314 -7.338 1.00 95.75 193 ARG A O 1
ATOM 1564 N N . LEU A 1 194 ? -8.242 -10.113 -8.132 1.00 96.00 194 LEU A N 1
ATOM 1565 C CA . LEU A 1 194 ? -7.216 -10.712 -7.267 1.00 96.00 194 LEU A CA 1
ATOM 1566 C C . LEU A 1 194 ? -7.607 -10.595 -5.786 1.00 96.00 194 LEU A C 1
ATOM 1568 O O . LEU A 1 194 ? -7.698 -11.601 -5.086 1.00 96.00 194 LEU A O 1
ATOM 1572 N N . TYR A 1 195 ? -7.935 -9.386 -5.321 1.00 95.94 195 TYR A N 1
ATOM 1573 C CA . TYR A 1 195 ? -8.395 -9.170 -3.948 1.00 95.94 195 TYR A CA 1
ATOM 1574 C C . TYR A 1 195 ? -9.649 -9.969 -3.629 1.00 95.94 195 TYR A C 1
ATOM 1576 O O . TYR A 1 195 ? -9.709 -10.607 -2.588 1.00 95.94 195 TYR A O 1
ATOM 1584 N N . ARG A 1 196 ? -10.641 -10.021 -4.522 1.00 96.69 196 ARG A N 1
ATOM 1585 C CA . ARG A 1 196 ? -11.834 -10.845 -4.288 1.00 96.69 196 ARG A CA 1
ATOM 1586 C C . ARG A 1 196 ? -11.487 -12.324 -4.093 1.00 96.69 196 ARG A C 1
ATOM 1588 O O . ARG A 1 196 ? -12.147 -12.973 -3.287 1.00 96.69 196 ARG A O 1
ATOM 1595 N N . ALA A 1 197 ? -10.504 -12.851 -4.821 1.00 95.44 197 ALA A N 1
ATOM 1596 C CA . ALA A 1 197 ? -10.050 -14.228 -4.654 1.00 95.44 197 ALA A CA 1
ATOM 1597 C C . ALA A 1 197 ? -9.365 -14.429 -3.292 1.00 95.44 197 ALA A C 1
ATOM 1599 O O . ALA A 1 197 ? -9.752 -15.327 -2.546 1.00 95.44 197 ALA A O 1
ATOM 1600 N N . VAL A 1 198 ? -8.423 -13.551 -2.929 1.00 96.19 198 VAL A N 1
ATOM 1601 C CA . VAL A 1 198 ? -7.698 -13.630 -1.649 1.00 96.19 198 VAL A CA 1
ATOM 1602 C C . VAL A 1 198 ? -8.643 -13.454 -0.458 1.00 96.19 198 VAL A C 1
ATOM 1604 O O . VAL A 1 198 ? -8.642 -14.284 0.445 1.00 96.19 198 VAL A O 1
ATOM 1607 N N . LEU A 1 199 ? -9.519 -12.448 -0.483 1.00 95.75 199 LEU A N 1
ATOM 1608 C CA . LEU A 1 199 ? -10.460 -12.144 0.604 1.00 95.75 199 LEU A CA 1
ATOM 1609 C C . LEU A 1 199 ? -11.508 -13.250 0.828 1.00 95.75 199 LEU A C 1
ATOM 1611 O O . LEU A 1 199 ? -12.091 -13.339 1.905 1.00 95.75 199 LEU A O 1
ATOM 1615 N N . LYS A 1 200 ? -11.766 -14.096 -0.177 1.00 96.69 200 LYS A N 1
ATOM 1616 C CA . LYS A 1 200 ? -12.652 -15.270 -0.068 1.00 96.69 200 LYS A CA 1
ATOM 1617 C C . LYS A 1 200 ? -11.913 -16.559 0.298 1.00 96.69 200 LYS A C 1
ATOM 1619 O O . LYS A 1 200 ? -12.555 -17.596 0.450 1.00 96.69 200 LYS A O 1
ATOM 1624 N N . SER A 1 201 ? -10.586 -16.524 0.389 1.00 95.94 201 SER A N 1
ATOM 1625 C CA . SER A 1 201 ? -9.789 -17.697 0.741 1.00 95.94 201 SER A CA 1
ATOM 1626 C C . SER A 1 201 ? -9.972 -18.071 2.210 1.00 95.94 201 SER A C 1
ATOM 1628 O O . SER A 1 201 ? -10.255 -17.217 3.050 1.00 95.94 201 SER A O 1
ATOM 1630 N N . ARG A 1 202 ? -9.744 -19.351 2.535 1.00 95.69 202 ARG A N 1
ATOM 1631 C CA . ARG A 1 202 ? -9.676 -19.801 3.931 1.00 95.69 202 ARG A CA 1
ATOM 1632 C C . ARG A 1 202 ? -8.627 -19.005 4.706 1.00 95.69 202 ARG A C 1
ATOM 1634 O O . ARG A 1 202 ? -8.934 -18.573 5.802 1.00 95.69 202 ARG A O 1
ATOM 1641 N N . THR A 1 203 ? -7.443 -18.799 4.125 1.00 94.25 203 THR A N 1
ATOM 1642 C CA . THR A 1 203 ? -6.309 -18.107 4.757 1.00 94.25 203 THR A CA 1
ATOM 1643 C C . THR A 1 203 ? -6.669 -16.700 5.228 1.00 94.25 203 THR A C 1
ATOM 1645 O O . THR A 1 203 ? -6.330 -16.335 6.345 1.00 94.25 203 THR A O 1
ATOM 1648 N N . TRP A 1 204 ? -7.403 -15.922 4.423 1.00 94.19 204 TRP A N 1
ATOM 1649 C CA . TRP A 1 204 ? -7.850 -14.587 4.841 1.00 94.19 204 TRP A CA 1
ATOM 1650 C C . TRP A 1 204 ? -8.903 -14.625 5.958 1.00 94.19 204 TRP A C 1
ATOM 1652 O O . TRP A 1 204 ? -8.934 -13.733 6.797 1.00 94.19 204 TRP A O 1
ATOM 1662 N N . GLN A 1 205 ? -9.763 -15.647 5.957 1.00 94.00 205 GLN A N 1
ATOM 1663 C CA . GLN A 1 205 ? -10.912 -15.790 6.860 1.00 94.00 205 GLN A CA 1
ATOM 1664 C C . GLN A 1 205 ? -10.568 -16.471 8.200 1.00 94.00 205 GLN A C 1
ATOM 1666 O O . GLN A 1 205 ? -11.473 -16.811 8.961 1.00 94.00 205 GLN A O 1
ATOM 1671 N N . LEU A 1 206 ? -9.287 -16.735 8.478 1.00 94.38 206 LEU A N 1
ATOM 1672 C CA . LEU A 1 206 ? -8.846 -17.235 9.783 1.00 94.38 206 LEU A CA 1
ATOM 1673 C C . LEU A 1 206 ? -9.041 -16.154 10.860 1.00 94.38 206 LEU A C 1
ATOM 1675 O O . LEU A 1 206 ? -9.065 -14.969 10.541 1.00 94.38 206 LEU A O 1
ATOM 1679 N N . SER A 1 207 ? -9.183 -16.550 12.130 1.00 92.06 207 SER A N 1
ATOM 1680 C CA . SER A 1 207 ? -9.142 -15.589 13.240 1.00 92.06 207 SER A CA 1
ATOM 1681 C C . SER A 1 207 ? -7.713 -15.101 13.473 1.00 92.06 207 SER A C 1
ATOM 1683 O O . SER A 1 207 ? -6.759 -15.731 13.015 1.00 92.06 207 SER A O 1
ATOM 1685 N N . SER A 1 208 ? -7.568 -14.001 14.209 1.00 90.75 208 SER A N 1
ATOM 1686 C CA . SER A 1 208 ? -6.269 -13.471 14.648 1.00 90.75 208 SER A CA 1
ATOM 1687 C C . SER A 1 208 ? -5.738 -14.138 15.923 1.00 90.75 208 SER A C 1
ATOM 1689 O O . SER A 1 208 ? -4.727 -13.706 16.473 1.00 90.75 208 SER A O 1
ATOM 1691 N N . ASP A 1 209 ? -6.398 -15.199 16.400 1.00 90.12 209 ASP A N 1
ATOM 1692 C CA . ASP A 1 209 ? -5.969 -15.933 17.590 1.00 90.12 209 ASP A CA 1
ATOM 1693 C C . ASP A 1 209 ? -4.582 -16.549 17.382 1.00 90.12 209 ASP A C 1
ATOM 1695 O O . ASP A 1 209 ? -4.237 -17.010 16.290 1.00 90.12 209 ASP A O 1
ATOM 1699 N N . GLU A 1 210 ? -3.780 -16.571 18.445 1.00 89.62 210 GLU A N 1
ATOM 1700 C CA . GLU A 1 210 ? -2.436 -17.137 18.396 1.00 89.62 210 GLU A CA 1
ATOM 1701 C C . GLU A 1 210 ? -2.485 -18.642 18.094 1.00 89.62 210 GLU A C 1
ATOM 1703 O O . GLU A 1 210 ? -3.131 -19.428 18.794 1.00 89.62 210 GLU A O 1
ATOM 1708 N N . VAL A 1 211 ? -1.736 -19.064 17.073 1.00 94.06 211 VAL A N 1
ATOM 1709 C CA . VAL A 1 211 ? -1.523 -20.479 16.763 1.00 94.06 211 VAL A CA 1
ATOM 1710 C C . VAL A 1 211 ? -0.153 -20.886 17.287 1.00 94.06 211 VAL A C 1
ATOM 1712 O O . VAL A 1 211 ? 0.884 -20.490 16.758 1.00 94.06 211 VAL A O 1
ATOM 1715 N N . LYS A 1 212 ? -0.146 -21.707 18.340 1.00 95.06 212 LYS A N 1
ATOM 1716 C CA . LYS A 1 212 ? 1.082 -22.140 19.015 1.00 95.06 212 LYS A CA 1
ATOM 1717 C C . LYS A 1 212 ? 2.085 -22.758 18.032 1.00 95.06 212 LYS A C 1
ATOM 1719 O O . LYS A 1 212 ? 1.792 -23.770 17.398 1.00 95.06 212 LYS A O 1
ATOM 1724 N N . GLY A 1 213 ? 3.290 -22.189 17.985 1.00 93.12 213 GLY A N 1
ATOM 1725 C CA . GLY A 1 213 ? 4.392 -22.661 17.138 1.00 93.12 213 GLY A CA 1
ATOM 1726 C C . GLY A 1 213 ? 4.318 -22.209 15.677 1.00 93.12 213 GLY A C 1
ATOM 1727 O O . GLY A 1 213 ? 5.156 -22.632 14.884 1.00 93.12 213 GLY A O 1
ATOM 1728 N N . ALA A 1 214 ? 3.343 -21.372 15.308 1.00 93.62 214 ALA A N 1
ATOM 1729 C CA . ALA A 1 214 ? 3.282 -20.773 13.986 1.00 93.62 214 ALA A CA 1
ATOM 1730 C C . ALA A 1 214 ? 4.032 -19.435 13.949 1.00 93.62 214 ALA A C 1
ATOM 1732 O O . ALA A 1 214 ? 3.688 -18.484 14.642 1.00 93.62 214 ALA A O 1
ATOM 1733 N N . GLU A 1 215 ? 5.029 -19.356 13.077 1.00 91.69 215 GLU A N 1
ATOM 1734 C CA . GLU A 1 215 ? 5.613 -18.095 12.611 1.00 91.69 215 GLU A CA 1
ATOM 1735 C C . GLU A 1 215 ? 4.683 -17.347 11.638 1.00 91.69 215 GLU A C 1
ATOM 1737 O O . GLU A 1 215 ? 3.882 -17.970 10.934 1.00 91.69 215 GLU A O 1
ATOM 1742 N N . LEU A 1 216 ? 4.860 -16.024 11.518 1.00 88.38 216 LEU A N 1
ATOM 1743 C CA . LEU A 1 216 ? 4.060 -15.151 10.639 1.00 88.38 216 LEU A CA 1
ATOM 1744 C C . LEU A 1 216 ? 4.034 -15.614 9.175 1.00 88.38 216 LEU A C 1
ATOM 1746 O O . LEU A 1 216 ? 2.991 -15.570 8.524 1.00 88.38 216 LEU A O 1
ATOM 1750 N N . TRP A 1 217 ? 5.166 -16.104 8.666 1.00 91.50 217 TRP A N 1
ATOM 1751 C CA . TRP A 1 217 ? 5.303 -16.536 7.273 1.00 91.50 217 TRP A CA 1
ATOM 1752 C C . TRP A 1 217 ? 4.528 -17.821 6.947 1.00 91.50 217 TRP A C 1
ATOM 1754 O O . TRP A 1 217 ? 4.391 -18.156 5.772 1.00 91.50 217 TRP A O 1
ATOM 1764 N N . HIS A 1 218 ? 3.984 -18.527 7.948 1.00 94.44 218 HIS A N 1
ATOM 1765 C CA . HIS A 1 218 ? 3.084 -19.661 7.723 1.00 94.44 218 HIS A CA 1
ATOM 1766 C C . HIS A 1 218 ? 1.656 -19.238 7.357 1.00 94.44 218 HIS A C 1
ATOM 1768 O O . HIS A 1 218 ? 0.906 -20.065 6.842 1.00 94.44 218 HIS A O 1
ATOM 1774 N N . PHE A 1 219 ? 1.250 -17.993 7.647 1.00 94.19 219 PHE A N 1
ATOM 1775 C CA . PHE A 1 219 ? -0.132 -17.516 7.477 1.00 94.19 219 PHE A CA 1
ATOM 1776 C C . PHE A 1 219 ? -1.175 -18.451 8.135 1.00 94.19 219 PHE A C 1
ATOM 1778 O O . PHE A 1 219 ? -2.225 -18.748 7.559 1.00 94.19 219 PHE A O 1
ATOM 1785 N N . ALA A 1 220 ? -0.859 -18.961 9.334 1.00 94.44 220 ALA A N 1
ATOM 1786 C CA . ALA A 1 220 ? -1.675 -19.937 10.068 1.00 94.44 220 ALA A CA 1
ATOM 1787 C C . ALA A 1 220 ? -2.877 -19.321 10.810 1.00 94.44 220 ALA A C 1
ATOM 1789 O O . ALA A 1 220 ? -3.767 -20.046 11.254 1.00 94.44 220 ALA A O 1
ATOM 1790 N N . ASN A 1 221 ? -2.896 -17.998 10.925 1.00 93.31 221 ASN A N 1
ATOM 1791 C CA . ASN A 1 221 ? -3.930 -17.145 11.496 1.00 93.31 221 ASN A CA 1
ATOM 1792 C C . ASN A 1 221 ? -3.918 -15.799 10.748 1.00 93.31 221 ASN A C 1
ATOM 1794 O O . ASN A 1 221 ? -3.011 -15.534 9.952 1.00 93.31 221 ASN A O 1
ATOM 1798 N N . HIS A 1 222 ? -4.928 -14.959 10.965 1.00 91.19 222 HIS A N 1
ATOM 1799 C CA . HIS A 1 222 ? -4.915 -13.606 10.421 1.00 91.19 222 HIS A CA 1
ATOM 1800 C C . HIS A 1 222 ? -3.867 -12.767 11.174 1.00 91.19 222 HIS A C 1
ATOM 1802 O O . HIS A 1 222 ? -3.908 -12.692 12.402 1.00 91.19 222 HIS A O 1
ATOM 1808 N N . PRO A 1 223 ? -2.883 -12.173 10.481 1.00 87.88 223 PRO A N 1
ATOM 1809 C CA . PRO A 1 223 ? -1.832 -11.424 11.148 1.00 87.88 223 PRO A CA 1
ATOM 1810 C C . PRO A 1 223 ? -2.367 -10.077 11.631 1.00 87.88 223 PRO A C 1
ATOM 1812 O O . PRO A 1 223 ? -2.839 -9.265 10.834 1.00 87.88 223 PRO A O 1
ATOM 1815 N N . VAL A 1 224 ? -2.218 -9.810 12.929 1.00 87.56 224 VAL A N 1
ATOM 1816 C CA . VAL A 1 224 ? -2.423 -8.465 13.472 1.00 87.56 224 VAL A CA 1
ATOM 1817 C C . VAL A 1 224 ? -1.295 -7.571 12.969 1.00 87.56 224 VAL A C 1
ATOM 1819 O O . VAL A 1 224 ? -0.118 -7.852 13.203 1.00 87.56 224 VAL A O 1
ATOM 1822 N N . ARG A 1 225 ? -1.640 -6.486 12.276 1.00 84.69 225 ARG A N 1
ATOM 1823 C CA . ARG A 1 225 ? -0.654 -5.551 11.713 1.00 84.69 225 ARG A CA 1
ATOM 1824 C C . ARG A 1 225 ? -0.987 -4.112 12.043 1.00 84.69 225 ARG A C 1
ATOM 1826 O O . ARG A 1 225 ? -2.153 -3.765 12.176 1.00 84.69 225 ARG A O 1
ATOM 1833 N N . GLN A 1 226 ? 0.026 -3.256 12.090 1.00 83.75 226 GLN A N 1
ATOM 1834 C CA . GLN A 1 226 ? -0.207 -1.818 12.188 1.00 83.75 226 GLN A CA 1
ATOM 1835 C C . GLN A 1 226 ? -0.904 -1.302 10.920 1.00 83.75 226 GLN A C 1
ATOM 1837 O O . GLN A 1 226 ? -0.731 -1.823 9.808 1.00 83.75 226 GLN A O 1
ATOM 1842 N N . LEU A 1 227 ? -1.717 -0.269 11.094 1.00 84.19 227 LEU A N 1
ATOM 1843 C CA . LEU A 1 227 ? -2.243 0.525 9.999 1.00 84.19 227 LEU A CA 1
ATOM 1844 C C . LEU A 1 227 ? -1.107 1.384 9.433 1.00 84.19 227 LEU A C 1
ATOM 1846 O O . LEU A 1 227 ? -0.337 1.977 10.183 1.00 84.19 227 LEU A O 1
ATOM 1850 N N . SER A 1 228 ? -1.019 1.497 8.108 1.00 77.44 228 SER A N 1
ATOM 1851 C CA . SER A 1 228 ? -0.187 2.543 7.485 1.00 77.44 228 SER A CA 1
ATOM 1852 C C . SER A 1 228 ? -0.678 3.933 7.931 1.00 77.44 228 SER A C 1
ATOM 1854 O O . SER A 1 228 ? -1.880 4.061 8.208 1.00 77.44 228 SER A O 1
ATOM 1856 N N . PRO A 1 229 ? 0.154 4.987 7.912 1.00 74.38 229 PRO A N 1
ATOM 1857 C CA . PRO A 1 229 ? -0.270 6.351 8.240 1.00 74.38 229 PRO A CA 1
ATOM 1858 C C . PRO A 1 229 ? -1.541 6.795 7.496 1.00 74.38 229 PRO A C 1
ATOM 1860 O O . PRO A 1 229 ? -2.435 7.410 8.080 1.00 74.38 229 PRO A O 1
ATOM 1863 N N . GLU A 1 230 ? -1.690 6.426 6.222 1.00 74.00 230 GLU A N 1
ATOM 1864 C CA . GLU A 1 230 ? -2.873 6.752 5.430 1.00 74.00 230 GLU A CA 1
ATOM 1865 C C . GLU A 1 230 ? -4.122 5.999 5.892 1.00 74.00 230 GLU A C 1
ATOM 1867 O O . GLU A 1 230 ? -5.204 6.589 5.933 1.00 74.00 230 GLU A O 1
ATOM 1872 N N . GLN A 1 231 ? -3.981 4.709 6.220 1.00 80.06 231 GLN A N 1
ATOM 1873 C CA . GLN A 1 231 ? -5.060 3.872 6.762 1.00 80.06 231 GLN A CA 1
ATOM 1874 C C . GLN A 1 231 ? -5.504 4.376 8.133 1.00 80.06 231 GLN A C 1
ATOM 1876 O O . GLN A 1 231 ? -6.703 4.511 8.363 1.00 80.06 231 GLN A O 1
ATOM 1881 N N . PHE A 1 232 ? -4.551 4.703 9.003 1.00 80.62 232 PHE A N 1
ATOM 1882 C CA . PHE A 1 232 ? -4.809 5.247 10.329 1.00 80.62 232 PHE A CA 1
ATOM 1883 C C . PHE A 1 232 ? -5.563 6.581 10.241 1.00 80.62 232 PHE A C 1
ATOM 1885 O O . PHE A 1 232 ? -6.636 6.748 10.819 1.00 80.62 232 PHE A O 1
ATOM 1892 N N . PHE A 1 233 ? -5.081 7.509 9.410 1.00 76.50 233 PHE A N 1
ATOM 1893 C CA . PHE A 1 233 ? -5.772 8.775 9.177 1.00 76.50 233 PHE A CA 1
ATOM 1894 C C . PHE A 1 233 ? -7.169 8.577 8.560 1.00 76.50 233 PHE A C 1
ATOM 1896 O O . PHE A 1 233 ? -8.129 9.258 8.924 1.00 76.50 233 PHE A O 1
ATOM 1903 N N . ALA A 1 234 ? -7.322 7.624 7.637 1.00 76.69 234 ALA A N 1
ATOM 1904 C CA . ALA A 1 234 ? -8.629 7.291 7.080 1.00 76.69 234 ALA A CA 1
ATOM 1905 C C . ALA A 1 234 ? -9.580 6.689 8.132 1.00 76.69 234 ALA A C 1
ATOM 1907 O O . ALA A 1 234 ? -10.779 6.965 8.072 1.00 76.69 234 ALA A O 1
ATOM 1908 N N . ALA A 1 235 ? -9.071 5.910 9.090 1.00 82.50 235 ALA A N 1
ATOM 1909 C CA . ALA A 1 235 ? -9.844 5.394 10.217 1.00 82.50 235 ALA A CA 1
ATOM 1910 C C . ALA A 1 235 ? -10.328 6.537 11.121 1.00 82.50 235 ALA A C 1
ATOM 1912 O O . ALA A 1 235 ? -11.521 6.610 11.413 1.00 82.50 235 ALA A O 1
ATOM 1913 N N . LEU A 1 236 ? -9.459 7.503 11.442 1.00 79.06 236 LEU A N 1
ATOM 1914 C CA . LEU A 1 236 ? -9.837 8.722 12.171 1.00 79.06 236 LEU A CA 1
ATOM 1915 C C . LEU A 1 236 ? -10.966 9.495 11.467 1.00 79.06 236 LEU A C 1
ATOM 1917 O O . LEU A 1 236 ? -11.934 9.917 12.099 1.00 79.06 236 LEU A O 1
ATOM 1921 N N . LEU A 1 237 ? -10.894 9.638 10.139 1.00 75.38 237 LEU A N 1
ATOM 1922 C CA . LEU A 1 237 ? -11.964 10.269 9.357 1.00 75.38 237 LEU A CA 1
ATOM 1923 C C . LEU A 1 237 ? -13.268 9.457 9.330 1.00 75.38 237 LEU A C 1
ATOM 1925 O O . LEU A 1 237 ? -14.331 10.043 9.137 1.00 75.38 237 LEU A O 1
ATOM 1929 N N . ASN A 1 238 ? -13.220 8.133 9.487 1.00 77.31 238 ASN A N 1
ATOM 1930 C CA . ASN A 1 238 ? -14.424 7.297 9.522 1.00 77.31 238 ASN A CA 1
ATOM 1931 C C . ASN A 1 238 ? -15.185 7.415 10.845 1.00 77.31 238 ASN A C 1
ATOM 1933 O O . ASN A 1 238 ? -16.405 7.267 10.835 1.00 77.31 238 ASN A O 1
ATOM 1937 N N . VAL A 1 239 ? -14.491 7.718 11.948 1.00 80.62 239 VAL A N 1
ATOM 1938 C CA . VAL A 1 239 ? -15.126 7.996 13.248 1.00 80.62 239 VAL A CA 1
ATOM 1939 C C . VAL A 1 239 ? -15.958 9.285 13.190 1.00 80.62 239 VAL A C 1
ATOM 1941 O O . VAL A 1 239 ? -16.943 9.427 13.911 1.00 80.62 239 VAL A O 1
ATOM 1944 N N . GLN A 1 240 ? -15.617 10.215 12.292 1.00 74.50 240 GLN A N 1
ATOM 1945 C CA . GLN A 1 240 ? -16.349 11.469 12.128 1.00 74.50 240 GLN A CA 1
ATOM 1946 C C . GLN A 1 240 ? -17.781 11.266 11.629 1.00 74.50 240 GLN A C 1
ATOM 1948 O O . GLN A 1 240 ? -18.064 10.498 10.702 1.00 74.50 240 GLN A O 1
ATOM 1953 N N . SER A 1 241 ? -18.689 12.094 12.144 1.00 67.88 241 SER A N 1
ATOM 1954 C CA . SER A 1 241 ? -20.032 12.194 11.582 1.00 67.88 241 SER A CA 1
ATOM 1955 C C . SER A 1 241 ? -19.995 12.679 10.122 1.00 67.88 241 SER A C 1
ATOM 1957 O O . SER A 1 241 ? -19.040 13.309 9.651 1.00 67.88 241 SER A O 1
ATOM 1959 N N . ALA A 1 242 ? -21.075 12.440 9.372 1.00 64.44 242 ALA A N 1
ATOM 1960 C CA . ALA A 1 242 ? -21.219 12.990 8.019 1.00 64.44 242 ALA A CA 1
ATOM 1961 C C . ALA A 1 242 ? -21.078 14.531 7.984 1.00 64.44 242 ALA A C 1
ATOM 1963 O O . ALA A 1 242 ? -20.526 15.080 7.030 1.00 64.44 242 ALA A O 1
ATOM 1964 N N . ALA A 1 243 ? -21.518 15.224 9.042 1.00 61.28 243 ALA A N 1
ATOM 1965 C CA . ALA A 1 243 ? -21.422 16.677 9.158 1.00 61.28 243 ALA A CA 1
ATOM 1966 C C . ALA A 1 243 ? -19.981 17.166 9.405 1.00 61.28 243 ALA A C 1
ATOM 1968 O O . ALA A 1 243 ? -19.583 18.194 8.850 1.00 61.28 243 ALA A O 1
ATOM 1969 N N . GLN A 1 244 ? -19.188 16.430 10.193 1.00 62.56 244 GLN A N 1
ATOM 1970 C CA . GLN A 1 244 ? -17.770 16.729 10.436 1.00 62.56 244 GLN A CA 1
ATOM 1971 C C . GLN A 1 244 ? -16.925 16.496 9.173 1.00 62.56 244 GLN A C 1
ATOM 1973 O O . GLN A 1 244 ? -16.148 17.375 8.787 1.00 62.56 244 GLN A O 1
ATOM 1978 N N . ARG A 1 245 ? -17.169 15.390 8.451 1.00 61.16 245 ARG A N 1
ATOM 1979 C CA . ARG A 1 245 ? -16.462 15.063 7.198 1.00 61.16 245 ARG A CA 1
ATOM 1980 C C . ARG A 1 245 ? -16.584 16.170 6.150 1.00 61.16 245 ARG A C 1
ATOM 1982 O O . ARG A 1 245 ? -15.580 16.592 5.583 1.00 61.16 245 ARG A O 1
ATOM 1989 N N . GLY A 1 246 ? -17.784 16.723 5.950 1.00 54.91 246 GLY A N 1
ATOM 1990 C CA . GLY A 1 246 ? -18.044 17.771 4.950 1.00 54.91 246 GLY A CA 1
ATOM 1991 C C . GLY A 1 246 ? -17.260 19.082 5.142 1.00 54.91 246 GLY A C 1
ATOM 1992 O O . GLY A 1 246 ? -17.099 19.847 4.188 1.00 54.91 246 GLY A O 1
ATOM 1993 N N . ARG A 1 247 ? -16.746 19.363 6.350 1.00 54.53 247 ARG A N 1
ATOM 1994 C CA . ARG A 1 247 ? -15.918 20.554 6.625 1.00 54.53 247 ARG A CA 1
ATOM 1995 C C . ARG A 1 247 ? -14.443 20.338 6.273 1.00 54.53 247 ARG A C 1
ATOM 1997 O O . ARG A 1 247 ? -13.823 21.260 5.750 1.00 54.53 247 ARG A O 1
ATOM 2004 N N . ALA A 1 248 ? -13.913 19.131 6.486 1.00 49.84 248 ALA A N 1
ATOM 2005 C CA . ALA A 1 248 ? -12.537 18.761 6.132 1.00 49.84 248 ALA A CA 1
ATOM 2006 C C . ALA A 1 248 ? -12.314 18.688 4.607 1.00 49.84 248 ALA A C 1
ATOM 2008 O O . ALA A 1 248 ? -11.215 18.928 4.111 1.00 49.84 248 ALA A O 1
ATOM 2009 N N . VAL A 1 249 ? -13.385 18.411 3.858 1.00 49.78 249 VAL A N 1
ATOM 2010 C CA . VAL A 1 249 ? -13.371 18.129 2.418 1.00 49.78 249 VAL A CA 1
ATOM 2011 C C . VAL A 1 249 ? -13.000 19.329 1.525 1.00 49.78 249 VAL A C 1
ATOM 2013 O O . VAL A 1 249 ? -12.444 19.159 0.440 1.00 49.78 249 VAL A O 1
ATOM 2016 N N . LYS A 1 250 ? -13.246 20.568 1.971 1.00 47.66 250 LYS A N 1
ATOM 2017 C CA . LYS A 1 250 ? -13.163 21.771 1.114 1.00 47.66 250 LYS A CA 1
ATOM 2018 C C . LYS A 1 250 ? -11.744 22.232 0.731 1.00 47.66 250 LYS A C 1
ATOM 2020 O O . LYS A 1 250 ? -11.613 23.249 0.055 1.00 47.66 250 LYS A O 1
ATOM 2025 N N . SER A 1 251 ? -10.688 21.526 1.139 1.00 46.47 251 SER A N 1
ATOM 2026 C CA . SER A 1 251 ? -9.284 21.934 0.937 1.00 46.47 251 SER A CA 1
ATOM 2027 C C . SER A 1 251 ? -8.527 21.150 -0.151 1.00 46.47 251 SER A C 1
ATOM 2029 O O . SER A 1 251 ? -7.344 21.407 -0.384 1.00 46.47 251 SER A O 1
ATOM 2031 N N . GLY A 1 252 ? -9.188 20.223 -0.856 1.00 49.81 252 GLY A N 1
ATOM 2032 C CA . GLY A 1 252 ? -8.559 19.382 -1.877 1.00 49.81 252 GLY A CA 1
ATOM 2033 C C . GLY A 1 252 ? -7.993 20.177 -3.061 1.00 49.81 252 GLY A C 1
ATOM 2034 O O . GLY A 1 252 ? -8.720 20.841 -3.800 1.00 49.81 252 GLY A O 1
ATOM 2035 N N . GLY A 1 253 ? -6.677 20.091 -3.274 1.00 55.66 253 GLY A N 1
ATOM 2036 C CA . GLY A 1 253 ? -6.031 20.629 -4.472 1.00 55.66 253 GLY A CA 1
ATOM 2037 C C . GLY A 1 253 ? -6.615 20.017 -5.754 1.00 55.66 253 GLY A C 1
ATOM 2038 O O . GLY A 1 253 ? -6.930 18.832 -5.799 1.00 55.66 253 GLY A O 1
ATOM 2039 N N . GLY A 1 254 ? -6.761 20.829 -6.805 1.00 61.41 254 GLY A N 1
ATOM 2040 C CA . GLY A 1 254 ? -7.357 20.388 -8.072 1.00 61.41 254 GLY A CA 1
ATOM 2041 C C . GLY A 1 254 ? -6.594 19.250 -8.767 1.00 61.41 254 GLY A C 1
ATOM 2042 O O . GLY A 1 254 ? -5.416 19.011 -8.501 1.00 61.41 254 GLY A O 1
ATOM 2043 N N . ASN A 1 255 ? -7.266 18.580 -9.709 1.00 69.88 255 ASN A N 1
ATOM 2044 C CA . ASN A 1 255 ? -6.724 17.442 -10.457 1.00 69.88 255 ASN A CA 1
ATOM 2045 C C . ASN A 1 255 ? -5.338 17.766 -11.081 1.00 69.88 255 ASN A C 1
ATOM 2047 O O . ASN A 1 255 ? -5.227 18.687 -11.904 1.00 69.88 255 ASN A O 1
ATOM 2051 N N . PRO A 1 256 ? -4.269 17.021 -10.724 1.00 68.62 256 PRO A N 1
ATOM 2052 C CA . PRO A 1 256 ? -2.913 17.293 -11.199 1.00 68.62 256 PRO A CA 1
ATOM 2053 C C . PRO A 1 256 ? -2.765 17.119 -12.718 1.00 68.62 256 PRO A C 1
ATOM 2055 O O . PRO A 1 256 ? -1.965 17.822 -13.342 1.00 68.62 256 PRO A O 1
ATOM 2058 N N . TYR A 1 257 ? -3.564 16.247 -13.336 1.00 75.31 257 TYR A N 1
ATOM 2059 C CA . TYR A 1 257 ? -3.555 16.018 -14.780 1.00 75.31 257 TYR A CA 1
ATOM 2060 C C . TYR A 1 257 ? -4.170 17.188 -15.552 1.00 75.31 257 TYR A C 1
ATOM 2062 O O . TYR A 1 257 ? -3.672 17.527 -16.625 1.00 75.31 257 TYR A O 1
ATOM 2070 N N . THR A 1 258 ? -5.123 17.916 -14.957 1.00 76.88 258 THR A N 1
ATOM 2071 C CA . THR A 1 258 ? -5.656 19.164 -15.529 1.00 76.88 258 THR A CA 1
ATOM 2072 C C . THR A 1 258 ? -4.554 20.201 -15.717 1.00 76.88 258 THR A C 1
ATOM 2074 O O . THR A 1 258 ? -4.503 20.898 -16.733 1.00 76.88 258 THR A O 1
ATOM 2077 N N . LYS A 1 259 ? -3.627 20.300 -14.757 1.00 76.00 259 LYS A N 1
ATOM 2078 C CA . LYS A 1 259 ? -2.458 21.178 -14.884 1.00 76.00 259 LYS A CA 1
ATOM 2079 C C . LYS A 1 259 ? -1.547 20.716 -16.024 1.00 76.00 259 LYS A C 1
ATOM 2081 O O . LYS A 1 259 ? -1.154 21.548 -16.838 1.00 76.00 259 LYS A O 1
ATOM 2086 N N . MET A 1 260 ? -1.252 19.417 -16.120 1.00 76.00 260 MET A N 1
ATOM 2087 C CA . MET A 1 260 ? -0.427 18.864 -17.207 1.00 76.00 260 MET A CA 1
ATOM 2088 C C . MET A 1 260 ? -1.051 19.114 -18.584 1.00 76.00 260 MET A C 1
ATOM 2090 O O . MET A 1 260 ? -0.358 19.562 -19.496 1.00 76.00 260 MET A O 1
ATOM 2094 N N . ARG A 1 261 ? -2.367 18.921 -18.727 1.00 81.94 261 ARG A N 1
ATOM 2095 C CA . ARG A 1 261 ? -3.098 19.217 -19.962 1.00 81.94 261 ARG A CA 1
ATOM 2096 C C . ARG A 1 261 ? -3.003 20.692 -20.337 1.00 81.94 261 ARG A C 1
ATOM 2098 O O . ARG A 1 261 ? -2.683 21.016 -21.475 1.00 81.94 261 ARG A O 1
ATOM 2105 N N . ARG A 1 262 ? -3.217 21.602 -19.380 1.00 78.00 262 ARG A N 1
ATOM 2106 C CA . ARG A 1 262 ? -3.076 23.048 -19.619 1.00 78.00 262 ARG A CA 1
ATOM 2107 C C . ARG A 1 262 ? -1.667 23.424 -20.071 1.00 78.00 262 ARG A C 1
ATOM 2109 O O . ARG A 1 262 ? -1.539 24.281 -20.936 1.00 78.00 262 ARG A O 1
ATOM 2116 N N . GLN A 1 263 ? -0.631 22.793 -19.522 1.00 77.62 263 GLN A N 1
ATOM 2117 C CA . GLN A 1 263 ? 0.747 22.996 -19.977 1.00 77.62 263 GLN A CA 1
ATOM 2118 C C . GLN A 1 263 ? 0.952 22.482 -21.405 1.00 77.62 263 GLN A C 1
ATOM 2120 O O . GLN A 1 263 ? 1.518 23.201 -22.224 1.00 77.62 263 GLN A O 1
ATOM 2125 N N . ALA A 1 264 ? 0.442 21.285 -21.714 1.00 73.75 264 ALA A N 1
ATOM 2126 C CA . ALA A 1 264 ? 0.498 20.688 -23.049 1.00 73.75 264 ALA A CA 1
ATOM 2127 C C . ALA A 1 264 ? -0.212 21.549 -24.110 1.00 73.75 264 ALA A C 1
ATOM 2129 O O . ALA A 1 264 ? 0.277 21.705 -25.224 1.00 73.75 264 ALA A O 1
ATOM 2130 N N . GLU A 1 265 ? -1.354 22.137 -23.750 1.00 78.38 265 GLU A N 1
ATOM 2131 C CA . GLU A 1 265 ? -2.156 23.013 -24.610 1.00 78.38 265 GLU A CA 1
ATOM 2132 C C . GLU A 1 265 ? -1.623 24.461 -24.670 1.00 78.38 265 GLU A C 1
ATOM 2134 O O . GLU A 1 265 ? -2.229 25.303 -25.329 1.00 78.38 265 GLU A O 1
ATOM 2139 N N . GLY A 1 266 ? -0.538 24.794 -23.956 1.00 73.38 266 GLY A N 1
ATOM 2140 C CA . GLY A 1 266 ? -0.005 26.164 -23.882 1.00 73.38 266 GLY A CA 1
ATOM 2141 C C . GLY A 1 266 ? -0.901 27.155 -23.120 1.00 73.38 266 GLY A C 1
ATOM 2142 O O . GLY A 1 266 ? -0.741 28.367 -23.242 1.00 73.38 266 GLY A O 1
ATOM 2143 N N . LYS A 1 267 ? -1.847 26.650 -22.320 1.00 78.94 267 LYS A N 1
ATOM 2144 C CA . LYS A 1 267 ? -2.830 27.409 -21.522 1.00 78.94 267 LYS A CA 1
ATOM 2145 C C . LYS A 1 267 ? -2.409 27.621 -20.058 1.00 78.94 267 LYS A C 1
ATOM 2147 O O . LYS A 1 267 ? -3.206 28.116 -19.250 1.00 78.94 267 LYS A O 1
ATOM 2152 N N . ASP A 1 268 ? -1.201 27.205 -19.673 1.00 75.81 268 ASP A N 1
ATOM 2153 C CA . ASP A 1 268 ? -0.590 27.540 -18.378 1.00 75.81 268 ASP A CA 1
ATOM 2154 C C . ASP A 1 268 ? 0.298 28.792 -18.539 1.00 75.81 268 ASP A C 1
ATOM 2156 O O . ASP A 1 268 ? 1.330 28.724 -19.214 1.00 75.81 268 ASP A O 1
ATOM 2160 N N . PRO A 1 269 ? -0.058 29.933 -17.910 1.00 70.88 269 PRO A N 1
ATOM 2161 C CA . PRO A 1 269 ? 0.724 31.169 -17.988 1.00 70.88 269 PRO A CA 1
ATOM 2162 C C . PRO A 1 269 ? 2.185 31.001 -17.552 1.00 70.88 269 PRO A C 1
ATOM 2164 O O . PRO A 1 269 ? 3.051 31.725 -18.029 1.00 70.88 269 PRO A O 1
ATOM 2167 N N . ARG A 1 270 ? 2.475 30.030 -16.672 1.00 69.75 270 ARG A N 1
ATOM 2168 C CA . ARG A 1 270 ? 3.819 29.781 -16.120 1.00 69.75 270 ARG A CA 1
ATOM 2169 C C . ARG A 1 270 ? 4.743 29.011 -17.061 1.00 69.75 270 ARG A C 1
ATOM 2171 O O . ARG A 1 270 ? 5.947 28.956 -16.820 1.00 69.75 270 ARG A O 1
ATOM 2178 N N . THR A 1 271 ? 4.203 28.381 -18.100 1.00 66.75 271 THR A N 1
ATOM 2179 C CA . THR A 1 271 ? 4.979 27.581 -19.061 1.00 66.75 271 THR A CA 1
ATOM 2180 C C . THR A 1 271 ? 4.789 28.052 -20.495 1.00 66.75 271 THR A C 1
ATOM 2182 O O . THR A 1 271 ? 5.149 27.321 -21.409 1.00 66.75 271 THR A O 1
ATOM 2185 N N . LYS A 1 272 ? 4.248 29.258 -20.705 1.00 61.66 272 LYS A N 1
ATOM 2186 C CA . LYS A 1 272 ? 3.926 29.798 -22.034 1.00 61.66 272 LYS A CA 1
ATOM 2187 C C . LYS A 1 272 ? 5.125 29.779 -22.998 1.00 61.66 272 LYS A C 1
ATOM 2189 O O . LYS A 1 272 ? 4.948 29.490 -24.175 1.00 61.66 272 LYS A O 1
ATOM 2194 N N . ASP A 1 273 ? 6.336 29.963 -22.467 1.00 60.44 273 ASP A N 1
ATOM 2195 C CA . ASP A 1 273 ? 7.590 29.965 -23.239 1.00 60.44 273 ASP A CA 1
ATOM 2196 C C . ASP A 1 273 ? 8.308 28.599 -23.278 1.00 60.44 273 ASP A C 1
ATOM 2198 O O . ASP A 1 273 ? 9.359 28.450 -23.903 1.00 60.44 273 ASP A O 1
ATOM 2202 N N . LYS A 1 274 ? 7.768 27.572 -22.607 1.00 60.03 274 LYS A N 1
ATOM 2203 C CA . LYS A 1 274 ? 8.332 26.214 -22.565 1.00 60.03 274 LYS A CA 1
ATOM 2204 C C . LYS A 1 274 ? 7.458 25.268 -23.381 1.00 60.03 274 LYS A C 1
ATOM 2206 O O . LYS A 1 274 ? 6.362 24.909 -22.962 1.00 60.03 274 LYS A O 1
ATOM 2211 N N . LYS A 1 275 ? 7.973 24.785 -24.514 1.00 57.53 275 LYS A N 1
ATOM 2212 C CA . LYS A 1 275 ? 7.303 23.744 -25.306 1.00 57.53 275 LYS A CA 1
ATOM 2213 C C . LYS A 1 275 ? 7.489 22.382 -24.627 1.00 57.53 275 LYS A C 1
ATOM 2215 O O . LYS A 1 275 ? 8.491 21.708 -24.854 1.00 57.53 275 LYS A O 1
ATOM 2220 N N . ILE A 1 276 ? 6.555 22.015 -23.750 1.00 62.62 276 ILE A N 1
ATOM 2221 C CA . ILE A 1 276 ? 6.517 20.700 -23.101 1.00 62.62 276 ILE A CA 1
ATOM 2222 C C . ILE A 1 276 ? 5.528 19.825 -23.867 1.00 62.62 276 ILE A C 1
ATOM 2224 O O . ILE A 1 276 ? 4.341 20.132 -23.933 1.00 62.62 276 ILE A O 1
ATOM 2228 N N . GLU A 1 277 ? 6.022 18.739 -24.454 1.00 62.41 277 GLU A N 1
ATOM 2229 C CA . GLU A 1 277 ? 5.197 17.793 -25.200 1.00 62.41 277 GLU A CA 1
ATOM 2230 C C . GLU A 1 277 ? 4.771 16.642 -24.282 1.00 62.41 277 GLU A C 1
ATOM 2232 O O . GLU A 1 277 ? 5.598 15.898 -23.740 1.00 62.41 277 GLU A O 1
ATOM 2237 N N . TYR A 1 278 ? 3.463 16.516 -24.084 1.00 67.44 278 TYR A N 1
ATOM 2238 C CA . TYR A 1 278 ? 2.857 15.436 -23.319 1.00 67.44 278 TYR A CA 1
ATOM 2239 C C . TYR A 1 278 ? 2.055 14.514 -24.236 1.00 67.44 278 TYR A C 1
ATOM 2241 O O . TYR A 1 278 ? 1.568 14.932 -25.283 1.00 67.44 278 TYR A O 1
ATOM 2249 N N . ASP A 1 279 ? 1.880 13.265 -23.803 1.00 71.69 279 ASP A N 1
ATOM 2250 C CA . ASP A 1 279 ? 0.914 12.366 -24.425 1.00 71.69 279 ASP A CA 1
ATOM 2251 C C . ASP A 1 279 ? -0.491 12.751 -23.946 1.00 71.69 279 ASP A C 1
ATOM 22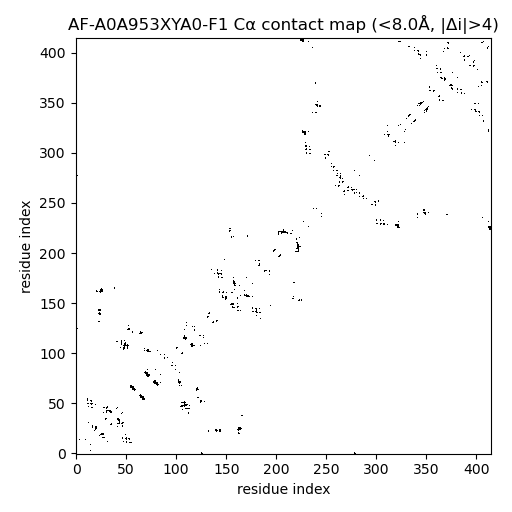53 O O . ASP A 1 279 ? -0.887 12.452 -22.815 1.00 71.69 279 ASP A O 1
ATOM 2257 N N . LEU A 1 280 ? -1.213 13.475 -24.800 1.00 74.31 280 LEU A N 1
ATOM 2258 C CA . LEU A 1 280 ? -2.554 13.971 -24.506 1.00 74.31 280 LEU A CA 1
ATOM 2259 C C . LEU A 1 280 ? -3.577 12.843 -24.344 1.00 74.31 280 LEU A C 1
ATOM 2261 O O . LEU A 1 280 ? -4.527 13.018 -23.585 1.00 74.31 280 LEU A O 1
ATOM 2265 N N . ASP A 1 281 ? -3.402 11.710 -25.025 1.00 77.19 281 ASP A N 1
ATOM 2266 C CA . ASP A 1 281 ? -4.320 10.575 -24.907 1.00 77.19 281 ASP A CA 1
ATOM 2267 C C . ASP A 1 281 ? -4.198 9.933 -23.522 1.00 77.19 281 ASP A C 1
ATOM 2269 O O . ASP A 1 281 ? -5.192 9.765 -22.812 1.00 77.19 281 ASP A O 1
ATOM 2273 N N . SER A 1 282 ? -2.960 9.698 -23.076 1.00 76.25 282 SER A N 1
ATOM 2274 C CA . SER A 1 282 ? -2.689 9.230 -21.713 1.00 76.25 282 SER A CA 1
ATOM 2275 C C . SER A 1 282 ? -3.197 10.206 -20.648 1.00 76.25 282 SER A C 1
ATOM 2277 O O . SER A 1 282 ? -3.803 9.777 -19.669 1.00 76.25 282 SER A O 1
ATOM 2279 N N . ILE A 1 283 ? -3.007 11.520 -20.834 1.00 76.88 283 ILE A N 1
ATOM 2280 C CA . ILE A 1 283 ? -3.53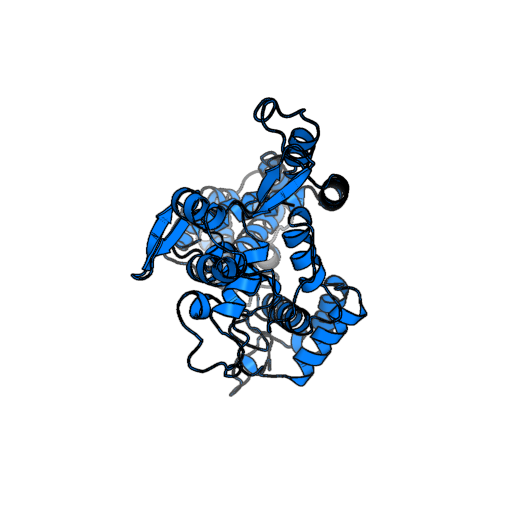4 12.530 -19.898 1.00 76.88 283 ILE A CA 1
ATOM 2281 C C . ILE A 1 283 ? -5.059 12.453 -19.811 1.00 76.88 283 ILE A C 1
ATOM 2283 O O . ILE A 1 283 ? -5.589 12.438 -18.705 1.00 76.88 283 ILE A O 1
ATOM 2287 N N . LYS A 1 284 ? -5.762 12.362 -20.946 1.00 81.94 284 LYS A N 1
ATOM 2288 C CA . LYS A 1 284 ? -7.228 12.254 -20.965 1.00 81.94 284 LYS A CA 1
ATOM 2289 C C . LYS A 1 284 ? -7.719 10.995 -20.256 1.00 81.94 284 LYS A C 1
ATOM 2291 O O . LYS A 1 284 ? -8.674 11.067 -19.489 1.00 81.94 284 LYS A O 1
ATOM 2296 N N . LYS A 1 285 ? -7.056 9.854 -20.470 1.00 82.00 285 LYS A N 1
ATOM 2297 C CA . LYS A 1 285 ? -7.366 8.600 -19.764 1.00 82.00 285 LYS A CA 1
ATOM 2298 C C . LYS A 1 285 ? -7.195 8.753 -18.253 1.00 82.00 285 LYS A C 1
ATOM 2300 O O . LYS A 1 285 ? -8.077 8.360 -17.498 1.00 82.00 285 LYS A O 1
ATOM 2305 N N . LEU A 1 286 ? -6.100 9.372 -17.813 1.00 80.38 286 LEU A N 1
ATOM 2306 C CA . LEU A 1 286 ? -5.845 9.628 -16.394 1.00 80.38 286 LEU A CA 1
ATOM 2307 C C 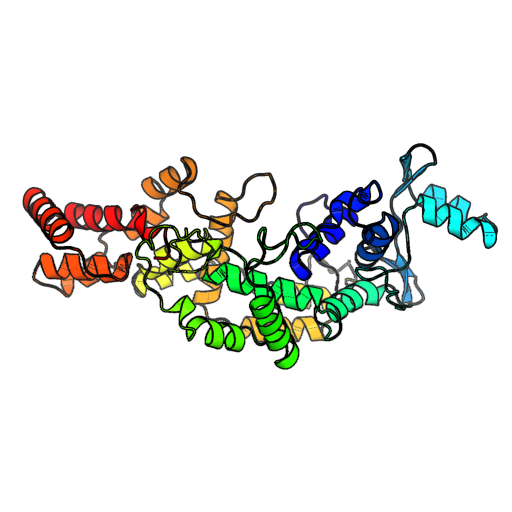. LEU A 1 286 ? -6.837 10.636 -15.799 1.00 80.38 286 LEU A C 1
ATOM 2309 O O . LEU A 1 286 ? -7.309 10.420 -14.688 1.00 80.38 286 LEU A O 1
ATOM 2313 N N . GLU A 1 287 ? -7.210 11.690 -16.531 1.00 80.31 287 GLU A N 1
ATOM 2314 C CA . GLU A 1 287 ? -8.272 12.622 -16.128 1.00 80.31 287 GLU A CA 1
ATOM 2315 C C . GLU A 1 287 ? -9.619 11.905 -15.977 1.00 80.31 287 GLU A C 1
ATOM 2317 O O . GLU A 1 287 ? -10.312 12.150 -14.992 1.00 80.31 287 GLU A O 1
ATOM 2322 N N . ALA A 1 288 ? -9.970 11.004 -16.900 1.00 84.44 288 ALA A N 1
ATOM 2323 C CA . ALA A 1 288 ? -11.202 10.223 -16.834 1.00 84.44 288 ALA A CA 1
ATOM 2324 C C . ALA A 1 288 ? -11.216 9.285 -15.620 1.00 84.44 288 ALA A C 1
ATOM 2326 O O . ALA A 1 288 ? -12.200 9.259 -14.890 1.00 84.44 288 ALA A O 1
ATOM 2327 N N . ILE A 1 289 ? -10.110 8.578 -15.353 1.00 80.00 289 ILE A N 1
ATOM 2328 C CA . ILE A 1 289 ? -9.963 7.752 -14.144 1.00 80.00 289 ILE A CA 1
ATOM 2329 C C . ILE A 1 289 ? -10.113 8.622 -12.895 1.00 80.00 289 ILE A C 1
ATOM 2331 O O . ILE A 1 289 ? -10.894 8.288 -12.008 1.00 80.00 289 ILE A O 1
ATOM 2335 N N . TYR A 1 290 ? -9.420 9.761 -12.840 1.00 75.56 290 TYR A N 1
ATOM 2336 C CA . TYR A 1 290 ? -9.515 10.691 -11.717 1.00 75.56 290 TYR A CA 1
ATOM 2337 C C . TYR A 1 290 ? -10.965 11.161 -11.531 1.00 75.56 290 TYR A C 1
ATOM 2339 O O . TYR A 1 290 ? -11.470 11.127 -10.422 1.00 75.56 290 TYR A O 1
ATOM 2347 N N . ALA A 1 291 ? -11.688 11.492 -12.602 1.00 79.19 291 ALA A N 1
ATOM 2348 C CA . ALA A 1 291 ? -13.085 11.928 -12.534 1.00 79.19 291 ALA A CA 1
ATOM 2349 C C . ALA A 1 291 ? -14.058 10.874 -11.967 1.00 79.19 291 ALA A C 1
ATOM 2351 O O . ALA A 1 291 ? -15.141 11.243 -11.524 1.00 79.19 291 ALA A O 1
ATOM 2352 N N . THR A 1 292 ? -13.686 9.588 -11.946 1.00 80.50 292 THR A N 1
ATOM 2353 C CA . THR A 1 292 ? -14.478 8.537 -11.273 1.00 80.50 292 THR A CA 1
ATOM 2354 C C . THR A 1 292 ? -14.273 8.482 -9.756 1.00 80.50 292 THR A C 1
ATOM 2356 O O . THR A 1 292 ? -15.015 7.783 -9.067 1.00 80.50 292 THR A O 1
ATOM 2359 N N . GLY A 1 293 ? -13.272 9.189 -9.222 1.00 71.00 293 GLY A N 1
ATOM 2360 C CA . GLY A 1 293 ? -12.993 9.240 -7.790 1.00 71.00 293 GLY A CA 1
ATOM 2361 C C . GLY A 1 293 ? -14.095 9.969 -7.023 1.00 71.00 293 GLY A C 1
ATOM 2362 O O . GLY A 1 293 ? -14.553 11.031 -7.440 1.00 71.00 293 GLY A O 1
ATOM 2363 N N . SER A 1 294 ? -14.509 9.415 -5.881 1.00 71.88 294 SER A N 1
ATOM 2364 C CA . SER A 1 294 ? -15.434 10.106 -4.983 1.00 71.88 294 SER A CA 1
ATOM 2365 C C . SER A 1 294 ? -14.750 11.298 -4.310 1.00 71.88 294 SER A C 1
ATOM 2367 O O . SER A 1 294 ? -13.534 11.314 -4.113 1.00 71.88 294 SER A O 1
ATOM 2369 N N . GLU A 1 295 ? -15.542 12.292 -3.907 1.00 65.19 295 GLU A N 1
ATOM 2370 C CA . GLU A 1 295 ? -15.057 13.432 -3.121 1.00 65.19 295 GLU A CA 1
ATOM 2371 C C . GLU A 1 295 ? -14.308 12.959 -1.861 1.00 65.19 295 GLU A C 1
ATOM 2373 O O . GLU A 1 295 ? -13.199 13.405 -1.577 1.00 65.19 295 GLU A O 1
ATOM 2378 N N . GLU A 1 296 ? -14.848 11.945 -1.185 1.00 63.31 296 GLU A N 1
ATOM 2379 C CA . GLU A 1 296 ? -14.220 11.292 -0.037 1.00 63.31 296 GLU A CA 1
ATOM 2380 C C . GLU A 1 296 ? -12.844 10.684 -0.360 1.00 63.31 296 GLU A C 1
ATOM 2382 O O . GLU A 1 296 ? -11.903 10.828 0.423 1.00 63.31 296 GLU A O 1
ATOM 2387 N N . TRP A 1 297 ? -12.689 10.045 -1.525 1.00 70.62 297 TRP A N 1
ATOM 2388 C CA . TRP A 1 297 ? -11.408 9.480 -1.952 1.00 70.62 297 TRP A CA 1
ATOM 2389 C C . TRP A 1 297 ? -10.330 10.560 -2.098 1.00 70.62 297 TRP A C 1
ATOM 2391 O O . TRP A 1 297 ? -9.193 10.364 -1.665 1.00 70.62 297 TRP A O 1
ATOM 2401 N N . PHE A 1 298 ? -10.677 11.719 -2.665 1.00 65.62 298 PHE A N 1
ATOM 2402 C CA . PHE A 1 298 ? -9.732 12.829 -2.821 1.00 65.62 298 PHE A CA 1
ATOM 2403 C C . PHE A 1 298 ? -9.306 13.431 -1.497 1.00 65.62 298 PHE A C 1
ATOM 2405 O O . PHE A 1 298 ? -8.132 13.760 -1.321 1.00 65.62 298 PHE A O 1
ATOM 2412 N N . VAL A 1 299 ? -10.245 13.557 -0.568 1.00 62.97 299 VAL A N 1
ATOM 2413 C CA . VAL A 1 299 ? -9.982 14.111 0.758 1.00 62.97 299 VAL A CA 1
ATOM 2414 C C . VAL A 1 299 ? -9.033 13.213 1.509 1.00 62.97 299 VAL A C 1
ATOM 2416 O O . VAL A 1 299 ? -7.968 13.687 1.901 1.00 62.97 299 VAL A O 1
ATOM 2419 N N . ARG A 1 300 ? -9.351 11.914 1.581 1.00 66.44 300 ARG A N 1
ATOM 2420 C CA . ARG A 1 300 ? -8.457 10.901 2.148 1.00 66.44 300 ARG A CA 1
ATOM 2421 C C . ARG A 1 300 ? -7.081 11.002 1.502 1.00 66.44 300 ARG A C 1
ATOM 2423 O O . ARG A 1 300 ? -6.111 11.260 2.189 1.00 66.44 300 ARG A O 1
ATOM 2430 N N . ARG A 1 301 ? -6.985 10.963 0.170 1.00 66.88 301 ARG A N 1
ATOM 2431 C CA . ARG A 1 301 ? -5.689 11.056 -0.522 1.00 66.88 301 ARG A CA 1
ATOM 2432 C C . ARG A 1 301 ? -4.901 12.329 -0.185 1.00 66.88 301 ARG A C 1
ATOM 2434 O O . ARG A 1 301 ? -3.689 12.264 -0.012 1.00 66.88 301 ARG A O 1
ATOM 2441 N N . SER A 1 302 ? -5.552 13.490 -0.163 1.00 60.41 302 SER A N 1
ATOM 2442 C CA . SER A 1 302 ? -4.880 14.775 0.063 1.00 60.41 302 SER A CA 1
ATOM 2443 C C . SER A 1 302 ? -4.418 14.958 1.507 1.00 60.41 302 SER A C 1
ATOM 2445 O O . SER A 1 302 ? -3.296 15.409 1.731 1.00 60.41 302 SER A O 1
ATOM 2447 N N . ALA A 1 303 ? -5.261 14.578 2.464 1.00 62.09 303 ALA A N 1
ATOM 2448 C CA . ALA A 1 303 ? -5.008 14.746 3.881 1.00 62.09 303 ALA A CA 1
ATOM 2449 C C . ALA A 1 303 ? -4.069 13.654 4.404 1.00 62.09 303 ALA A C 1
ATOM 2451 O O . ALA A 1 303 ? -3.090 13.980 5.069 1.00 62.09 303 ALA A O 1
ATOM 2452 N N . SER A 1 304 ? -4.264 12.401 3.979 1.00 63.72 304 SER A N 1
ATOM 2453 C CA . SER A 1 304 ? -3.353 11.300 4.290 1.00 63.72 304 SER A CA 1
ATOM 2454 C C . SER A 1 304 ? -1.944 11.547 3.746 1.00 63.72 304 SER A C 1
ATOM 2456 O O . SER A 1 304 ? -0.990 11.242 4.440 1.00 63.72 304 SER A O 1
ATOM 2458 N N . ARG A 1 305 ? -1.771 12.172 2.568 1.00 62.84 305 ARG A N 1
ATOM 2459 C CA . ARG A 1 305 ? -0.427 12.523 2.065 1.00 62.84 305 ARG A CA 1
ATOM 2460 C C . ARG A 1 305 ? 0.285 13.553 2.945 1.00 62.84 305 ARG A C 1
ATOM 2462 O O . ARG A 1 305 ? 1.488 13.459 3.145 1.00 62.84 305 ARG A O 1
ATOM 2469 N N . ASN A 1 306 ? -0.439 14.562 3.429 1.00 62.31 306 ASN A N 1
ATOM 2470 C CA . ASN A 1 306 ? 0.152 15.537 4.345 1.00 62.31 306 ASN A CA 1
ATOM 2471 C C . ASN A 1 306 ? 0.483 14.867 5.686 1.00 62.31 306 ASN A C 1
ATOM 2473 O O . ASN A 1 306 ? 1.548 15.115 6.234 1.00 62.31 306 ASN A O 1
ATOM 2477 N N . PHE A 1 307 ? -0.395 13.983 6.167 1.00 65.00 307 PHE A N 1
ATOM 2478 C CA . PHE A 1 307 ? -0.168 13.201 7.378 1.00 65.00 307 PHE A CA 1
ATOM 2479 C C . PHE A 1 307 ? 1.070 12.299 7.259 1.00 65.00 307 PHE A C 1
ATOM 2481 O O . PHE A 1 307 ? 1.956 12.378 8.100 1.00 65.00 307 PHE A O 1
ATOM 2488 N N . ALA A 1 308 ? 1.179 11.538 6.168 1.00 64.19 308 ALA A N 1
ATOM 2489 C CA . ALA A 1 308 ? 2.317 10.669 5.879 1.00 64.19 308 ALA A CA 1
ATOM 2490 C C . ALA A 1 308 ? 3.638 11.447 5.796 1.00 64.19 308 ALA A C 1
ATOM 2492 O O . ALA A 1 308 ? 4.653 10.996 6.310 1.00 64.19 308 ALA A O 1
ATOM 2493 N N . SER A 1 309 ? 3.626 12.675 5.263 1.00 65.12 309 SER A N 1
ATOM 2494 C CA . SER A 1 309 ? 4.837 13.507 5.229 1.00 65.12 309 SER A CA 1
ATOM 2495 C C . SER A 1 309 ? 5.352 13.946 6.608 1.00 65.12 309 SER A C 1
ATOM 2497 O O . SER A 1 309 ? 6.495 14.380 6.705 1.00 65.12 309 SER A O 1
ATOM 2499 N N . TYR A 1 310 ? 4.538 13.845 7.668 1.00 63.81 310 TYR A N 1
ATOM 2500 C CA . TYR A 1 310 ? 4.992 14.033 9.054 1.00 63.81 310 TYR A CA 1
ATOM 2501 C C . TYR A 1 310 ? 5.555 12.749 9.676 1.00 63.81 310 TYR A C 1
ATOM 2503 O O . TYR A 1 310 ? 6.135 12.808 10.756 1.00 63.81 310 TYR A O 1
ATOM 2511 N N . THR A 1 311 ? 5.352 11.599 9.028 1.00 60.81 311 THR A N 1
ATOM 2512 C CA . THR A 1 311 ? 5.788 10.278 9.499 1.00 60.81 311 THR A CA 1
ATOM 2513 C C . THR A 1 311 ? 6.910 9.672 8.660 1.00 60.81 311 THR A C 1
ATOM 2515 O O . THR A 1 311 ? 7.477 8.670 9.075 1.00 60.81 311 THR A O 1
ATOM 2518 N N . GLU A 1 312 ? 7.206 10.243 7.490 1.00 57.69 312 GLU A N 1
ATOM 2519 C CA . GLU A 1 312 ? 8.361 9.886 6.662 1.00 57.69 312 GLU A CA 1
ATOM 2520 C C . GLU A 1 312 ? 9.663 10.282 7.379 1.00 57.69 312 GLU A C 1
ATOM 2522 O O . GLU A 1 312 ? 9.804 11.417 7.842 1.00 57.69 312 GLU A O 1
ATOM 2527 N N . ASP A 1 313 ? 10.621 9.358 7.450 1.00 52.03 313 ASP A N 1
ATOM 2528 C CA . ASP A 1 313 ? 11.992 9.667 7.842 1.00 52.03 313 ASP A CA 1
ATOM 2529 C C . ASP A 1 313 ? 12.794 10.219 6.647 1.00 52.03 313 ASP A C 1
ATOM 2531 O O . ASP A 1 313 ? 12.416 10.112 5.474 1.00 52.03 313 ASP A O 1
ATOM 2535 N N . ASP A 1 314 ? 13.919 10.878 6.937 1.00 45.22 314 ASP A N 1
ATOM 2536 C CA . ASP A 1 314 ? 14.779 11.496 5.917 1.00 45.22 314 ASP A CA 1
ATOM 2537 C C . ASP A 1 314 ? 15.394 10.471 4.932 1.00 45.22 314 ASP A C 1
ATOM 2539 O O . ASP A 1 314 ? 16.009 10.870 3.936 1.00 45.22 314 ASP A O 1
ATOM 2543 N N . GLU A 1 315 ? 15.196 9.166 5.160 1.00 40.84 315 GLU A N 1
ATOM 2544 C CA . GLU A 1 315 ? 15.729 8.068 4.349 1.00 40.84 315 GLU A CA 1
ATOM 2545 C C . GLU A 1 315 ? 14.845 7.673 3.159 1.00 40.84 315 GLU A C 1
ATOM 2547 O O . GLU A 1 315 ? 15.219 6.787 2.392 1.00 40.84 315 GLU A O 1
ATOM 2552 N N . MET A 1 316 ? 13.736 8.384 2.908 1.00 41.12 316 MET A N 1
ATOM 2553 C CA . MET A 1 316 ? 12.861 8.124 1.750 1.00 41.12 316 MET A CA 1
ATOM 2554 C C . MET A 1 316 ? 12.313 6.682 1.738 1.00 41.12 316 MET A C 1
ATOM 2556 O O . MET A 1 316 ? 12.007 6.145 0.669 1.00 41.12 316 MET A O 1
ATOM 2560 N N . ILE A 1 317 ? 12.193 6.056 2.910 1.00 42.88 317 ILE A N 1
ATOM 2561 C CA . ILE A 1 317 ? 11.496 4.785 3.090 1.00 42.88 317 ILE A CA 1
ATOM 2562 C C . ILE A 1 317 ? 10.001 5.115 3.210 1.00 42.88 317 ILE A C 1
ATOM 2564 O O . ILE A 1 317 ? 9.615 6.043 3.920 1.00 42.88 317 ILE A O 1
ATOM 2568 N N . GLU A 1 318 ? 9.141 4.409 2.462 1.00 50.72 318 GLU A N 1
ATOM 2569 C CA . GLU A 1 318 ? 7.691 4.521 2.677 1.00 50.72 318 GLU A CA 1
ATOM 2570 C C . GLU A 1 318 ? 7.418 4.133 4.137 1.00 50.72 318 GLU A C 1
ATOM 2572 O O . GLU A 1 318 ? 7.763 3.021 4.529 1.00 50.72 318 GLU A O 1
ATOM 2577 N N . ALA A 1 319 ? 6.819 5.027 4.933 1.00 53.38 319 ALA A N 1
ATOM 2578 C CA . ALA A 1 319 ? 6.365 4.695 6.281 1.00 53.38 319 ALA A CA 1
ATOM 2579 C C . ALA A 1 319 ? 5.261 3.629 6.171 1.00 53.38 319 ALA A C 1
ATOM 2581 O O . ALA A 1 319 ? 4.083 3.928 5.975 1.00 53.38 319 ALA A O 1
ATOM 2582 N N . ASP A 1 320 ? 5.662 2.366 6.218 1.00 58.09 320 ASP A N 1
ATOM 2583 C CA . ASP A 1 320 ? 4.823 1.192 5.996 1.00 58.09 320 ASP A CA 1
ATOM 2584 C C . ASP A 1 320 ? 3.918 0.887 7.198 1.00 58.09 320 ASP A C 1
ATOM 2586 O O . ASP A 1 320 ? 2.861 0.266 7.042 1.00 58.09 320 ASP A O 1
ATOM 2590 N N . ALA A 1 321 ? 4.278 1.403 8.374 1.00 60.06 321 ALA A N 1
ATOM 2591 C CA . ALA A 1 321 ? 3.532 1.268 9.615 1.00 60.06 321 ALA A CA 1
ATOM 2592 C C . ALA A 1 321 ? 3.445 2.584 10.406 1.00 60.06 321 ALA A C 1
ATOM 2594 O O . ALA A 1 321 ? 4.416 3.325 10.559 1.00 60.06 321 ALA A O 1
ATOM 2595 N N . PHE A 1 322 ? 2.276 2.843 10.995 1.00 64.31 322 PHE A N 1
ATOM 2596 C CA . PHE A 1 322 ? 2.110 3.844 12.045 1.00 64.31 322 PHE A CA 1
ATOM 2597 C C . PHE A 1 322 ? 2.463 3.212 13.398 1.00 64.31 322 PHE A C 1
ATOM 2599 O O . PHE A 1 322 ? 1.616 2.645 14.082 1.00 64.31 322 PHE A O 1
ATOM 2606 N N . SER A 1 323 ? 3.744 3.254 13.763 1.00 61.84 323 SER A N 1
ATOM 2607 C CA . SER A 1 323 ? 4.286 2.527 14.918 1.00 61.84 323 SER A CA 1
ATOM 2608 C C . SER A 1 323 ? 4.164 3.266 16.257 1.00 61.84 323 SER A C 1
ATOM 2610 O O . SER A 1 323 ? 4.826 2.869 17.215 1.00 61.84 323 SER A O 1
ATOM 2612 N N . LEU A 1 324 ? 3.369 4.343 16.331 1.00 66.69 324 LEU A N 1
ATOM 2613 C CA . LEU A 1 324 ? 3.220 5.192 17.522 1.00 66.69 324 LEU A CA 1
ATOM 2614 C C . LEU A 1 324 ? 4.579 5.642 18.088 1.00 66.69 324 LEU A C 1
ATOM 2616 O O . LEU A 1 324 ? 4.846 5.525 19.286 1.00 66.69 324 LEU A O 1
ATOM 2620 N N . THR A 1 325 ? 5.458 6.166 17.227 1.00 71.69 325 THR A N 1
ATOM 2621 C CA . THR A 1 325 ? 6.693 6.824 17.693 1.00 71.69 325 THR A CA 1
ATOM 2622 C C . THR A 1 325 ? 6.365 7.961 18.669 1.00 71.69 325 THR A C 1
ATOM 2624 O O . THR A 1 325 ? 5.233 8.442 18.706 1.00 71.69 325 THR A O 1
ATOM 2627 N N . ILE A 1 326 ? 7.341 8.431 19.457 1.00 70.56 326 ILE A N 1
ATOM 2628 C CA . ILE A 1 326 ? 7.111 9.519 20.430 1.00 70.56 326 ILE A CA 1
ATOM 2629 C C . ILE A 1 326 ? 6.449 10.731 19.754 1.00 70.56 326 ILE A C 1
ATOM 2631 O O . ILE A 1 326 ? 5.466 11.257 20.271 1.00 70.56 326 ILE A O 1
ATOM 2635 N N . ASP A 1 327 ? 6.921 11.118 18.567 1.00 70.00 327 ASP A N 1
ATOM 2636 C CA . ASP A 1 327 ? 6.364 12.246 17.816 1.00 70.00 327 ASP A CA 1
ATOM 2637 C C . ASP A 1 327 ? 4.940 11.971 17.317 1.00 70.00 327 ASP A C 1
ATOM 2639 O O . ASP A 1 327 ? 4.072 12.837 17.413 1.00 70.00 327 ASP A O 1
ATOM 2643 N N . GLN A 1 328 ? 4.664 10.752 16.845 1.00 73.12 328 GLN A N 1
ATOM 2644 C CA . GLN A 1 328 ? 3.325 10.331 16.421 1.00 73.12 328 GLN A CA 1
ATOM 2645 C C . GLN A 1 328 ? 2.338 10.277 17.596 1.00 73.12 328 GLN A C 1
ATOM 2647 O O . GLN A 1 328 ? 1.199 10.723 17.469 1.00 73.12 328 GLN A O 1
ATOM 2652 N N . ALA A 1 329 ? 2.772 9.774 18.752 1.00 73.00 329 ALA 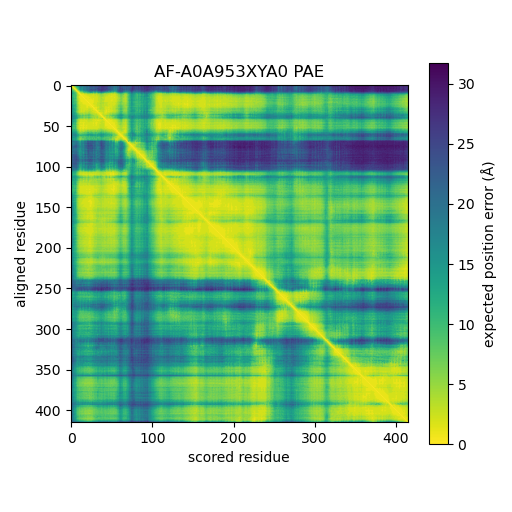A N 1
ATOM 2653 C CA . ALA A 1 329 ? 1.975 9.730 19.971 1.00 73.00 329 ALA A CA 1
ATOM 2654 C C . ALA A 1 329 ? 1.699 11.143 20.509 1.00 73.00 329 ALA A C 1
ATOM 2656 O O . ALA A 1 329 ? 0.568 11.450 20.877 1.00 73.00 329 ALA A O 1
ATOM 2657 N N . LEU A 1 330 ? 2.692 12.040 20.492 1.00 72.38 330 LEU A N 1
ATOM 2658 C CA . LEU A 1 330 ? 2.510 13.444 20.874 1.00 72.38 330 LEU A CA 1
ATOM 2659 C C . LEU A 1 330 ? 1.594 14.194 19.905 1.00 72.38 330 LEU A C 1
ATOM 2661 O O . LEU A 1 330 ? 0.759 14.981 20.360 1.00 72.38 330 LEU A O 1
ATOM 2665 N N . LEU A 1 331 ? 1.720 13.935 18.598 1.00 73.62 331 LEU A N 1
ATOM 2666 C CA . LEU A 1 331 ? 0.807 14.443 17.576 1.00 73.62 331 LEU A CA 1
ATOM 2667 C C . LEU A 1 331 ? -0.616 13.955 17.839 1.00 73.62 331 LEU A C 1
ATOM 2669 O O . LEU A 1 331 ? -1.551 14.734 17.721 1.00 73.62 331 LEU A O 1
ATOM 2673 N N . LEU A 1 332 ? -0.796 12.698 18.238 1.00 72.50 332 LEU A N 1
ATOM 2674 C CA . LEU A 1 332 ? -2.112 12.181 18.588 1.00 72.50 332 LEU A CA 1
ATOM 2675 C C . LEU A 1 332 ? -2.672 12.803 19.863 1.00 72.50 332 LEU A C 1
ATOM 2677 O O . LEU A 1 332 ? -3.836 13.183 19.875 1.00 72.50 332 LEU A O 1
ATOM 2681 N N . MET A 1 333 ? -1.861 12.948 20.908 1.00 71.00 333 MET A N 1
ATOM 2682 C CA . MET A 1 333 ? -2.321 13.458 22.201 1.00 71.00 333 MET A CA 1
ATOM 2683 C C . MET A 1 333 ? -2.597 14.963 22.204 1.00 71.00 333 MET A C 1
ATOM 2685 O O . MET A 1 333 ? -3.429 15.428 22.972 1.00 71.00 333 MET A O 1
ATOM 2689 N N . ASN A 1 334 ? -1.899 15.734 21.366 1.00 71.69 334 ASN A N 1
ATOM 2690 C CA . ASN A 1 334 ? -1.974 17.200 21.372 1.00 71.69 334 ASN A CA 1
ATOM 2691 C C . ASN A 1 334 ? -2.429 17.792 20.030 1.00 71.69 334 ASN A C 1
ATOM 2693 O O . ASN A 1 334 ? -2.559 19.012 19.896 1.00 71.69 334 ASN A O 1
ATOM 2697 N N . GLY A 1 335 ? -2.638 16.948 19.021 1.00 68.19 335 GLY A N 1
ATOM 2698 C CA . GLY A 1 335 ? -3.011 17.356 17.675 1.00 68.19 335 GLY A CA 1
ATOM 2699 C C . GLY A 1 335 ? -4.396 17.977 17.640 1.00 68.19 335 GLY A C 1
ATOM 2700 O O . GLY A 1 335 ? -5.332 17.532 18.307 1.00 68.19 335 GLY A O 1
ATOM 2701 N N . LYS A 1 336 ? -4.545 19.012 16.811 1.00 65.38 336 LYS A N 1
ATOM 2702 C CA . LYS A 1 336 ? -5.845 19.660 16.595 1.00 65.38 336 LYS A CA 1
ATOM 2703 C C . LYS A 1 336 ? -6.852 18.682 16.001 1.00 65.38 336 LYS A C 1
ATOM 2705 O O . LYS A 1 336 ? -8.041 18.809 16.257 1.00 65.38 336 LYS A O 1
ATOM 2710 N N . GLU A 1 337 ? -6.366 17.726 15.222 1.00 64.31 337 GLU A N 1
ATOM 2711 C CA . GLU A 1 337 ? -7.130 16.683 14.563 1.00 64.31 337 GLU A CA 1
ATOM 2712 C C . GLU A 1 337 ? -7.759 15.736 15.588 1.00 64.31 337 GLU A C 1
ATOM 2714 O O . GLU A 1 337 ? -8.974 15.580 15.570 1.00 64.31 337 GLU A O 1
ATOM 2719 N N . THR A 1 338 ? -6.984 15.166 16.515 1.00 65.88 338 THR A N 1
ATOM 2720 C CA . THR A 1 338 ? -7.515 14.255 17.544 1.00 65.88 338 THR A CA 1
ATOM 2721 C C . THR A 1 338 ? -8.426 14.978 18.529 1.00 65.88 338 THR A C 1
ATOM 2723 O O . THR A 1 338 ? -9.517 14.492 18.805 1.00 65.88 338 THR A O 1
ATOM 2726 N N . ASN A 1 339 ? -8.045 16.179 18.979 1.00 67.50 339 ASN A N 1
ATOM 2727 C CA . ASN A 1 339 ? -8.881 16.981 19.878 1.00 67.50 339 ASN A CA 1
ATOM 2728 C C . ASN A 1 339 ? -10.221 17.358 19.230 1.00 67.50 339 ASN A C 1
ATOM 2730 O O . ASN A 1 339 ? -11.259 17.345 19.879 1.00 67.50 339 ASN A O 1
ATOM 2734 N N . PHE A 1 340 ? -10.222 17.650 17.926 1.00 65.25 340 PHE A N 1
ATOM 2735 C CA . PHE A 1 340 ? -11.454 17.887 17.173 1.00 65.25 340 PHE A CA 1
ATOM 2736 C C . PHE A 1 340 ? -12.323 16.626 17.029 1.00 65.25 340 PHE A C 1
ATOM 2738 O O . PHE A 1 340 ? -13.541 16.730 16.884 1.00 65.25 340 PHE A O 1
ATOM 2745 N N . LEU A 1 341 ? -11.715 15.437 17.024 1.00 68.81 341 LEU A N 1
ATOM 2746 C CA . LEU A 1 341 ? -12.429 14.165 16.909 1.00 68.81 341 LEU A CA 1
ATOM 2747 C C . LEU A 1 341 ? -13.100 13.748 18.215 1.00 68.81 341 LEU A C 1
ATOM 2749 O O . LEU A 1 341 ? -14.178 13.157 18.158 1.00 68.81 341 LEU A O 1
ATOM 2753 N N . SER A 1 342 ? -12.481 14.050 19.357 1.00 73.50 342 SER A N 1
ATOM 2754 C CA . SER A 1 342 ? -13.015 13.725 20.679 1.00 73.50 342 SER A CA 1
ATOM 2755 C C . SER A 1 342 ? -13.971 14.778 21.245 1.00 73.50 342 SER A C 1
ATOM 2757 O O . SER A 1 342 ? -14.672 14.463 22.194 1.00 73.50 342 SER A O 1
ATOM 2759 N N . ASP A 1 343 ? -14.033 15.983 20.665 1.00 79.88 343 ASP A N 1
ATOM 2760 C CA . ASP A 1 343 ? -14.896 17.089 21.111 1.00 79.88 343 ASP A CA 1
ATOM 2761 C C . ASP A 1 343 ? -16.399 16.767 21.014 1.00 79.88 343 ASP A C 1
ATOM 2763 O O . ASP A 1 343 ? -16.935 16.359 19.966 1.00 79.88 343 ASP A O 1
ATOM 2767 N N . TRP A 1 344 ? -17.120 17.025 22.101 1.00 83.38 344 TRP A N 1
ATOM 2768 C CA . TRP A 1 344 ? -18.568 16.939 22.130 1.00 83.38 344 TRP A CA 1
ATOM 2769 C C . TRP A 1 344 ? -19.208 18.243 21.647 1.00 83.38 344 TRP A C 1
ATOM 2771 O O . TRP A 1 344 ? -19.751 19.047 22.399 1.00 83.38 344 TRP A O 1
ATOM 2781 N N . SER A 1 345 ? -19.267 18.398 20.327 1.00 82.69 345 SER A N 1
ATOM 2782 C CA . SER A 1 345 ? -20.034 19.460 19.671 1.00 82.69 345 SER A CA 1
ATOM 2783 C C . SER A 1 345 ? -21.270 18.942 18.934 1.00 82.69 345 SER A C 1
ATOM 2785 O O . SER A 1 345 ? -21.359 17.785 18.530 1.00 82.69 345 SER A O 1
ATOM 2787 N N . ARG A 1 346 ? -22.261 19.818 18.717 1.00 80.44 346 ARG A N 1
ATOM 2788 C CA . ARG A 1 346 ? -23.489 19.465 17.986 1.00 80.44 346 ARG A CA 1
ATOM 2789 C C . ARG A 1 346 ? -23.169 18.885 16.604 1.00 80.44 346 ARG A C 1
ATOM 2791 O O . ARG A 1 346 ? -22.529 19.537 15.775 1.00 80.44 346 ARG A O 1
ATOM 2798 N N . GLY A 1 347 ? -23.698 17.698 16.331 1.00 77.75 347 GLY A N 1
ATOM 2799 C CA . GLY A 1 347 ? -23.438 16.930 15.123 1.00 77.75 347 GLY A CA 1
ATOM 2800 C C . GLY A 1 347 ? -22.116 16.162 15.134 1.00 77.75 347 GLY A C 1
ATOM 2801 O O . GLY A 1 347 ? -21.754 15.645 14.079 1.00 77.75 347 GLY A O 1
ATOM 2802 N N . SER A 1 348 ? -21.389 16.080 16.253 1.00 83.50 348 SER A N 1
ATOM 2803 C CA . SER A 1 348 ? -20.244 15.178 16.407 1.00 83.50 348 SER A CA 1
ATOM 2804 C C . SER A 1 348 ? -20.690 13.720 16.560 1.00 83.50 348 SER A C 1
ATOM 2806 O O . SER A 1 348 ? -21.886 13.407 16.650 1.00 83.50 348 SER A O 1
ATOM 2808 N N . VAL A 1 349 ? -19.722 12.801 16.564 1.00 86.94 349 VAL A N 1
ATOM 2809 C CA . VAL A 1 349 ? -19.987 11.386 16.847 1.00 86.94 349 VAL A CA 1
ATOM 2810 C C . VAL A 1 349 ? -20.560 11.193 18.256 1.00 86.94 349 VAL A C 1
ATOM 2812 O O . VAL A 1 349 ? -21.538 10.463 18.405 1.00 86.94 349 VAL A O 1
ATOM 2815 N N . LEU A 1 350 ? -20.045 11.915 19.260 1.00 89.69 350 LEU A N 1
ATOM 2816 C CA . LEU A 1 350 ? -20.551 11.864 20.634 1.00 89.69 350 LEU A CA 1
ATOM 2817 C C . LEU A 1 350 ? -21.982 12.380 20.725 1.00 89.69 350 LEU A C 1
ATOM 2819 O O . LEU A 1 350 ? -22.837 11.683 21.265 1.00 89.69 350 LEU A O 1
ATOM 2823 N N . ASP A 1 351 ? -22.273 13.535 20.121 1.00 89.25 351 ASP A N 1
ATOM 2824 C CA . ASP A 1 351 ? -23.631 14.091 20.095 1.00 89.25 351 ASP A CA 1
ATOM 2825 C C . ASP A 1 351 ? -24.627 13.105 19.471 1.00 89.25 351 ASP A C 1
ATOM 2827 O O . ASP A 1 351 ? -25.725 12.898 19.989 1.00 89.25 351 ASP A O 1
ATOM 2831 N N . THR A 1 352 ? -24.210 12.422 18.401 1.00 88.88 352 THR A N 1
ATOM 2832 C CA . THR A 1 352 ? -25.025 11.401 17.731 1.00 88.88 352 THR A CA 1
ATOM 2833 C C . THR A 1 352 ? -25.275 10.192 18.636 1.00 88.88 352 THR A C 1
ATOM 2835 O O . THR A 1 352 ? -26.421 9.766 18.783 1.00 88.88 352 THR A O 1
ATOM 2838 N N . VAL A 1 353 ? -24.229 9.638 19.258 1.00 91.56 353 VAL A N 1
ATOM 2839 C CA . VAL A 1 353 ? -24.328 8.438 20.105 1.00 91.56 353 VAL A CA 1
ATOM 2840 C C . VAL A 1 353 ? -25.114 8.727 21.382 1.00 91.56 353 VAL A C 1
ATOM 2842 O O . VAL A 1 353 ? -26.046 7.994 21.718 1.00 91.56 353 VAL A O 1
ATOM 2845 N N . VAL A 1 354 ? -24.795 9.815 22.080 1.00 90.44 354 VAL A N 1
ATOM 2846 C CA . VAL A 1 354 ? -25.454 10.172 23.340 1.00 90.44 354 VAL A CA 1
ATOM 2847 C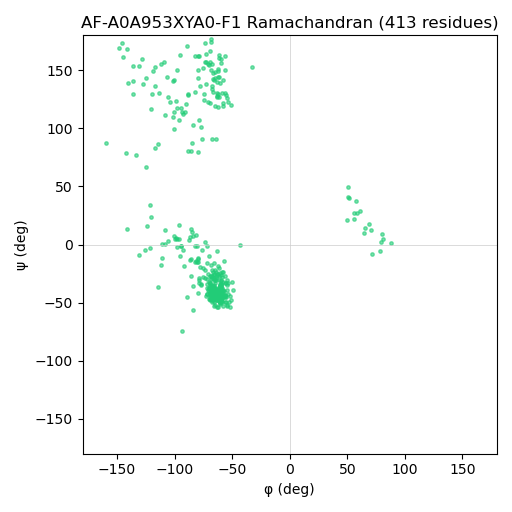 C . VAL A 1 354 ? -26.928 10.514 23.121 1.00 90.44 354 VAL A C 1
ATOM 2849 O O . VAL A 1 354 ? -27.766 10.136 23.944 1.00 90.44 354 VAL A O 1
ATOM 2852 N N . SER A 1 355 ? -27.266 11.170 22.006 1.00 90.19 355 SER A N 1
ATOM 2853 C CA . SER A 1 355 ? -28.659 11.479 21.658 1.00 90.19 355 SER A CA 1
ATOM 2854 C C . SER A 1 355 ? -29.457 10.242 21.237 1.00 90.19 355 SER A C 1
ATOM 2856 O O . SER A 1 355 ? -30.657 10.167 21.504 1.00 90.19 355 SER A O 1
ATOM 2858 N N . ALA A 1 356 ? -28.819 9.272 20.574 1.00 92.31 356 ALA A N 1
ATOM 2859 C CA . ALA A 1 356 ? -29.482 8.062 20.087 1.00 92.31 356 ALA A CA 1
ATOM 2860 C C . ALA A 1 356 ? -29.723 7.014 21.187 1.00 92.31 356 ALA A C 1
ATOM 2862 O O . ALA A 1 356 ? -30.688 6.250 21.108 1.00 92.31 356 ALA A O 1
ATOM 2863 N N . HIS A 1 357 ? -28.877 6.978 22.220 1.00 92.62 357 HIS A N 1
ATOM 2864 C CA . HIS A 1 357 ? -28.904 5.948 23.257 1.00 92.62 357 HIS A CA 1
ATOM 2865 C C . HIS A 1 357 ? -29.159 6.549 24.643 1.00 92.62 357 HIS A C 1
ATOM 2867 O O . HIS A 1 357 ? -28.487 7.486 25.066 1.00 92.62 357 HIS A O 1
ATOM 2873 N N . LYS A 1 358 ? -30.136 5.991 25.371 1.00 85.94 358 LYS A N 1
ATOM 2874 C CA . LYS A 1 358 ? -30.508 6.454 26.723 1.00 85.94 358 LYS A CA 1
ATOM 2875 C C . LYS A 1 358 ? -29.667 5.842 27.842 1.00 85.94 358 LYS A C 1
ATOM 2877 O O . LYS A 1 358 ? -29.566 6.444 28.902 1.00 85.94 358 LYS A O 1
ATOM 2882 N N . ASP A 1 359 ? -29.138 4.648 27.611 1.00 92.69 359 ASP A N 1
ATOM 2883 C CA . ASP A 1 359 ? -28.366 3.873 28.579 1.00 92.69 359 ASP A CA 1
ATOM 2884 C C . ASP A 1 359 ? -26.863 3.997 28.296 1.00 92.69 359 ASP A C 1
ATOM 2886 O O . ASP A 1 359 ? -26.442 3.996 27.136 1.00 92.69 359 ASP A O 1
ATOM 2890 N N . ASP A 1 360 ? -26.064 4.098 29.358 1.00 94.44 360 ASP A N 1
ATOM 2891 C CA . ASP A 1 360 ? -24.621 4.315 29.253 1.00 94.44 360 ASP A CA 1
ATOM 2892 C C . ASP A 1 360 ? -23.888 3.090 28.698 1.00 94.44 360 ASP A C 1
ATOM 2894 O O . ASP A 1 360 ? -22.940 3.251 27.929 1.00 94.44 360 ASP A O 1
ATOM 2898 N N . ALA A 1 361 ? -24.351 1.870 28.990 1.00 94.81 361 ALA A N 1
ATOM 2899 C CA . ALA A 1 361 ? -23.753 0.663 28.427 1.00 94.81 361 ALA A CA 1
ATOM 2900 C C . ALA A 1 361 ? -23.987 0.592 26.910 1.00 94.81 361 ALA A C 1
ATOM 2902 O O . ALA A 1 361 ? -23.064 0.276 26.162 1.00 94.81 361 ALA A O 1
ATOM 2903 N N . ALA A 1 362 ? -25.177 0.976 26.440 1.00 95.44 362 ALA A N 1
ATOM 2904 C CA . ALA A 1 362 ? -25.482 1.078 25.015 1.00 95.44 362 ALA A CA 1
ATOM 2905 C C . ALA A 1 362 ? -24.638 2.154 24.306 1.00 95.44 362 ALA A C 1
ATOM 2907 O O . ALA A 1 362 ? -24.197 1.939 23.177 1.00 95.44 362 ALA A O 1
ATOM 2908 N N . ARG A 1 363 ? -24.372 3.296 24.960 1.00 95.50 363 ARG A N 1
ATOM 2909 C CA . ARG A 1 363 ? -23.460 4.331 24.433 1.00 95.50 363 ARG A CA 1
ATOM 2910 C C . ARG A 1 363 ? -22.036 3.799 24.301 1.00 95.50 363 ARG A C 1
ATOM 2912 O O . ARG A 1 363 ? -21.430 3.961 23.246 1.00 95.50 363 ARG A O 1
ATOM 2919 N N . ILE A 1 364 ? -21.525 3.134 25.339 1.00 96.25 364 ILE A N 1
ATOM 2920 C CA . ILE A 1 364 ? -20.187 2.523 25.338 1.00 96.25 364 ILE A CA 1
ATOM 2921 C C . ILE A 1 364 ? -20.084 1.466 24.235 1.00 96.25 364 ILE A C 1
ATOM 2923 O O . ILE A 1 364 ? -19.144 1.510 23.446 1.00 96.25 364 ILE A O 1
ATOM 2927 N N . GLU A 1 365 ? -21.060 0.560 24.121 1.00 96.50 365 GLU A N 1
ATOM 2928 C CA . GLU A 1 365 ? -21.089 -0.448 23.053 1.00 96.50 365 GLU A CA 1
ATOM 2929 C C . GLU A 1 365 ? -21.034 0.207 21.668 1.00 96.50 365 GLU A C 1
ATOM 2931 O O . GLU A 1 365 ? -20.246 -0.212 20.819 1.00 96.50 365 GLU A O 1
ATOM 2936 N N . GLN A 1 366 ? -21.808 1.272 21.453 1.00 95.44 366 GLN A N 1
ATOM 2937 C CA . GLN A 1 366 ? -21.825 1.978 20.178 1.00 95.44 366 GLN A CA 1
ATOM 2938 C C . GLN A 1 366 ? -20.492 2.679 19.871 1.00 95.44 366 GLN A C 1
ATOM 2940 O O . GLN A 1 366 ? -20.052 2.651 18.722 1.00 95.44 366 GLN A O 1
ATOM 2945 N N . LEU A 1 367 ? -19.820 3.271 20.865 1.00 94.56 367 LEU A N 1
ATOM 2946 C CA . LEU A 1 367 ? -18.490 3.868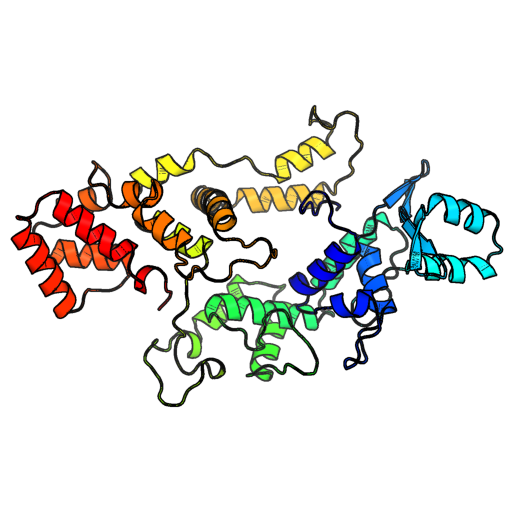 20.678 1.00 94.56 367 LEU A CA 1
ATOM 2947 C C . LEU A 1 367 ? -17.443 2.810 20.313 1.00 94.56 367 LEU A C 1
ATOM 2949 O O . LEU A 1 367 ? -16.673 3.017 19.378 1.00 94.56 367 LEU A O 1
ATOM 2953 N N . TYR A 1 368 ? -17.460 1.653 20.975 1.00 95.75 368 TYR A N 1
ATOM 2954 C CA . TYR A 1 368 ? -16.590 0.524 20.635 1.00 95.75 368 TYR A CA 1
ATOM 2955 C C . TYR A 1 368 ? -16.827 0.023 19.205 1.00 95.75 368 TYR A C 1
ATOM 2957 O O . TYR A 1 368 ? -15.872 -0.199 18.465 1.00 95.75 368 TYR A O 1
ATOM 2965 N N . LEU A 1 369 ? -18.086 -0.085 18.774 1.00 93.50 369 LEU A N 1
ATOM 2966 C CA . LEU A 1 369 ? -18.413 -0.490 17.406 1.00 93.50 369 LEU A CA 1
ATOM 2967 C C . LEU A 1 369 ? -17.967 0.541 16.363 1.00 93.50 369 LEU A C 1
ATOM 2969 O O . LEU A 1 369 ? -17.525 0.156 15.285 1.00 93.50 369 LEU A O 1
ATOM 2973 N N . ILE A 1 370 ? -18.072 1.837 16.662 1.00 91.50 370 ILE A N 1
ATOM 2974 C CA . ILE A 1 370 ? -17.650 2.903 15.741 1.00 91.50 370 ILE A CA 1
ATOM 2975 C C . ILE A 1 370 ? -16.123 2.972 15.632 1.00 91.50 370 ILE A C 1
ATOM 2977 O O . ILE A 1 370 ? -15.605 3.149 14.531 1.00 91.50 370 ILE A O 1
ATOM 2981 N N . VAL A 1 371 ? -15.413 2.861 16.757 1.00 91.81 371 VAL A N 1
ATOM 2982 C CA . VAL A 1 371 ? -13.963 3.098 16.816 1.00 91.81 371 VAL A CA 1
ATOM 2983 C C . VAL A 1 371 ? -13.166 1.822 16.545 1.00 91.81 371 VAL A C 1
ATOM 2985 O O . VAL A 1 371 ? -12.237 1.851 15.747 1.00 91.81 371 VAL A O 1
ATOM 2988 N N . LEU A 1 372 ? -13.546 0.700 17.161 1.00 91.94 372 LEU A N 1
ATOM 2989 C CA . LEU A 1 372 ? -12.795 -0.564 17.136 1.00 91.94 372 LEU A CA 1
ATOM 2990 C C . LEU A 1 372 ? -13.492 -1.670 16.330 1.00 91.94 372 LEU A C 1
ATOM 2992 O O . LEU A 1 372 ? -12.993 -2.786 16.239 1.00 91.94 372 LEU A O 1
ATOM 2996 N N . SER A 1 373 ? -14.662 -1.396 15.739 1.00 91.56 373 SER A N 1
ATOM 2997 C CA . SER A 1 373 ? -15.424 -2.366 14.928 1.00 91.56 373 SER A CA 1
ATOM 2998 C C . SER A 1 373 ? -15.773 -3.682 15.647 1.00 91.56 373 SER A C 1
ATOM 3000 O O . SER A 1 373 ? -16.093 -4.682 15.004 1.00 91.56 373 SER A O 1
ATOM 3002 N N . ARG A 1 374 ? -15.778 -3.687 16.985 1.00 92.06 374 ARG A N 1
ATOM 3003 C CA . ARG A 1 374 ? -16.172 -4.826 17.825 1.00 92.06 374 ARG A CA 1
ATOM 3004 C C . ARG A 1 374 ? -16.956 -4.366 19.047 1.00 92.06 374 ARG A C 1
ATOM 3006 O O . ARG A 1 374 ? -17.000 -3.185 19.365 1.00 92.06 374 ARG A O 1
ATOM 3013 N N . ARG A 1 375 ? -17.565 -5.315 19.756 1.00 95.44 375 ARG A N 1
ATOM 3014 C CA . ARG A 1 375 ? -18.192 -5.047 21.057 1.00 95.44 375 ARG A CA 1
ATOM 3015 C C . ARG A 1 375 ? -17.130 -4.991 22.167 1.00 95.44 375 ARG A C 1
ATOM 3017 O O . ARG A 1 375 ? -16.120 -5.699 22.065 1.00 95.44 375 ARG A O 1
ATOM 3024 N N . PRO A 1 376 ? -17.353 -4.206 23.235 1.00 96.62 376 PRO A N 1
ATOM 3025 C CA . PRO A 1 376 ? -16.499 -4.245 24.413 1.00 96.62 376 PRO A CA 1
ATOM 3026 C C . PRO A 1 376 ? -16.633 -5.597 25.121 1.00 96.62 376 PRO A C 1
ATOM 3028 O O . PRO A 1 376 ? -17.699 -6.215 25.152 1.00 96.62 376 PRO A O 1
ATOM 3031 N N . THR A 1 377 ? -15.551 -6.051 25.739 1.00 95.81 377 THR A N 1
ATOM 3032 C CA . THR A 1 377 ? -15.574 -7.175 26.677 1.00 95.81 377 THR A CA 1
ATOM 3033 C C . THR A 1 377 ? -16.309 -6.788 27.965 1.00 95.81 377 THR A C 1
ATOM 3035 O O . THR A 1 377 ? -16.543 -5.610 28.253 1.00 95.81 377 THR A O 1
ATOM 3038 N N . ALA A 1 378 ? -16.650 -7.775 28.799 1.00 96.38 378 ALA A N 1
ATOM 3039 C CA . ALA A 1 378 ? -17.295 -7.516 30.090 1.00 96.38 378 ALA A CA 1
ATOM 3040 C C . ALA A 1 378 ? -16.430 -6.642 31.023 1.00 96.38 378 ALA A C 1
ATOM 3042 O O . ALA A 1 378 ? -16.956 -5.805 31.756 1.00 96.38 378 ALA A O 1
ATOM 3043 N N . ILE A 1 379 ? -15.103 -6.812 30.971 1.00 97.12 379 ILE A N 1
ATOM 3044 C CA . ILE A 1 379 ? -14.147 -6.039 31.777 1.00 97.12 379 ILE A CA 1
ATOM 3045 C C . ILE A 1 379 ? -14.085 -4.590 31.287 1.00 97.12 379 ILE A C 1
ATOM 3047 O O . ILE A 1 379 ? -14.179 -3.667 32.095 1.00 97.12 379 ILE A O 1
ATOM 3051 N N . GLU A 1 380 ? -13.970 -4.388 29.974 1.00 96.62 380 GLU A N 1
ATOM 3052 C CA . GLU A 1 380 ? -13.973 -3.059 29.354 1.00 96.62 380 GLU A CA 1
ATOM 3053 C C . GLU A 1 380 ? -15.277 -2.311 29.629 1.00 96.62 380 GLU A C 1
ATOM 3055 O O . GLU A 1 380 ? -15.245 -1.170 30.081 1.00 96.62 380 GLU A O 1
ATOM 3060 N N . THR A 1 381 ? -16.419 -2.983 29.450 1.00 96.88 381 THR A N 1
ATOM 3061 C CA . THR A 1 381 ? -17.746 -2.412 29.724 1.00 96.88 381 THR A CA 1
ATOM 3062 C C . THR A 1 381 ? -17.835 -1.926 31.164 1.00 96.88 381 THR A C 1
ATOM 3064 O O . THR A 1 381 ? -18.209 -0.782 31.411 1.00 96.88 381 THR A O 1
ATOM 3067 N N . LYS A 1 382 ? -17.441 -2.773 32.124 1.00 96.94 382 LYS A N 1
ATOM 3068 C CA . LYS A 1 382 ? -17.447 -2.412 33.541 1.00 96.94 382 LYS A CA 1
ATOM 3069 C C . LYS A 1 382 ? -16.551 -1.201 33.814 1.00 96.94 382 LYS A C 1
ATOM 3071 O O . LYS A 1 382 ? -16.999 -0.258 34.451 1.00 96.94 382 LYS A O 1
ATOM 3076 N N . ARG A 1 383 ? -15.317 -1.201 33.301 1.00 96.75 383 ARG A N 1
ATOM 3077 C CA . ARG A 1 383 ? -14.354 -0.112 33.515 1.00 96.75 383 ARG A CA 1
ATOM 3078 C C . ARG A 1 383 ? -14.866 1.229 32.984 1.00 96.75 383 ARG A C 1
ATOM 3080 O O . ARG A 1 383 ? -14.727 2.237 33.669 1.00 96.75 383 ARG A O 1
ATOM 3087 N N . MET A 1 384 ? -15.460 1.235 31.792 1.00 96.31 384 MET A N 1
ATOM 3088 C CA . MET A 1 384 ? -15.996 2.456 31.183 1.00 96.31 384 MET A CA 1
ATOM 3089 C C . MET A 1 384 ? -17.249 2.960 31.910 1.00 96.31 384 MET A C 1
ATOM 3091 O O . MET A 1 384 ? -17.397 4.165 32.094 1.00 96.31 384 MET A O 1
ATOM 3095 N N . LEU A 1 385 ? -18.116 2.057 32.383 1.00 96.00 385 LEU A N 1
ATOM 3096 C CA . LEU A 1 385 ? -19.275 2.418 33.208 1.00 96.00 385 LEU A CA 1
ATOM 3097 C C . LEU A 1 385 ? -18.866 2.991 34.568 1.00 96.00 385 LEU A C 1
ATOM 3099 O O . LEU A 1 385 ? -19.435 3.991 35.004 1.00 96.00 385 LEU A O 1
ATOM 3103 N N . ASP A 1 386 ? -17.883 2.374 35.228 1.00 96.25 386 ASP A N 1
ATOM 3104 C CA . ASP A 1 386 ? -17.354 2.853 36.507 1.00 96.25 386 ASP A CA 1
ATOM 3105 C C . ASP A 1 386 ? -16.773 4.270 36.335 1.00 96.25 386 ASP A C 1
ATOM 3107 O O . ASP A 1 386 ? -17.146 5.176 37.082 1.00 96.25 386 ASP A O 1
ATOM 3111 N N . TYR A 1 387 ? -15.982 4.505 35.278 1.00 95.94 387 TYR A N 1
ATOM 3112 C CA . TYR A 1 387 ? -15.443 5.831 34.951 1.00 95.94 387 TYR A CA 1
ATOM 3113 C C . TYR A 1 387 ? -16.534 6.871 34.654 1.00 95.94 387 TYR A C 1
ATOM 3115 O O . TYR A 1 387 ? -16.532 7.963 35.226 1.00 95.94 387 TYR A O 1
ATOM 3123 N N . ALA A 1 388 ? -17.508 6.533 33.803 1.00 93.25 388 ALA A N 1
ATOM 3124 C CA . ALA A 1 388 ? -18.622 7.426 33.490 1.00 93.25 388 ALA A CA 1
ATOM 3125 C C . ALA A 1 388 ? -19.401 7.811 34.759 1.00 93.25 388 ALA A C 1
ATOM 3127 O O . ALA A 1 388 ? -19.772 8.973 34.938 1.00 93.25 388 ALA A O 1
ATOM 3128 N N . LYS A 1 389 ? -19.599 6.861 35.680 1.00 93.69 389 LYS A N 1
ATOM 3129 C CA . LYS A 1 389 ? -20.287 7.092 36.953 1.00 93.69 389 LYS A CA 1
ATOM 3130 C C . LYS A 1 389 ? -19.481 7.980 37.904 1.00 93.69 389 LYS A C 1
ATOM 3132 O O . LYS A 1 389 ? -20.055 8.894 38.496 1.00 93.69 389 LYS A O 1
ATOM 3137 N N . GLU A 1 390 ? -18.180 7.734 38.054 1.00 94.25 390 GLU A N 1
ATOM 3138 C CA . GLU A 1 390 ? -17.273 8.545 38.882 1.00 94.25 390 GLU A CA 1
ATOM 3139 C C . GLU A 1 390 ? -17.213 10.000 38.400 1.00 94.25 390 GLU A C 1
ATOM 3141 O O . GLU A 1 390 ? -17.310 10.932 39.204 1.00 94.25 390 GLU A O 1
ATOM 3146 N N . SER A 1 391 ? -17.187 10.196 37.082 1.00 91.94 391 SER A N 1
ATOM 3147 C CA . SER A 1 391 ? -17.214 11.509 36.430 1.00 91.94 391 SER A CA 1
ATOM 3148 C C . SER A 1 391 ? -18.621 12.114 36.309 1.00 91.94 391 SER A C 1
ATOM 3150 O O . SER A 1 391 ? -18.800 13.152 35.668 1.00 91.94 391 SER A O 1
ATOM 3152 N N . LYS A 1 392 ? -19.634 11.500 36.942 1.00 89.06 392 LYS A N 1
ATOM 3153 C CA . LYS A 1 392 ? -21.048 11.930 36.943 1.00 89.06 392 LYS A CA 1
ATOM 3154 C C . LYS A 1 392 ? -21.661 12.085 35.542 1.00 89.06 392 LYS A C 1
ATOM 3156 O O . LYS A 1 392 ? -22.578 12.885 35.366 1.00 89.06 392 LYS A O 1
ATOM 3161 N N . GLY A 1 393 ? -21.152 11.354 34.554 1.00 80.75 393 GLY A N 1
ATOM 3162 C CA . GLY A 1 393 ? -21.597 11.422 33.163 1.00 80.75 393 GLY A CA 1
ATOM 3163 C C . GLY A 1 393 ? -21.420 12.804 32.531 1.00 80.75 393 GLY A C 1
ATOM 3164 O O . GLY A 1 393 ? -22.221 13.170 31.672 1.00 80.75 393 GLY A O 1
ATOM 3165 N N . SER A 1 394 ? -20.432 13.587 32.985 1.00 86.25 394 SER A N 1
ATOM 3166 C CA . SER A 1 394 ? -20.118 14.902 32.418 1.00 86.25 394 SER A CA 1
ATOM 3167 C C . SER A 1 394 ? -19.749 14.804 30.934 1.00 86.25 394 SER A C 1
ATOM 3169 O O . SER A 1 394 ? -19.343 13.743 30.464 1.00 86.25 394 SER A O 1
ATOM 3171 N N . GLU A 1 395 ? -19.850 15.916 30.200 1.00 86.81 395 GLU A N 1
ATOM 3172 C CA . GLU A 1 395 ? -19.420 15.972 28.793 1.00 86.81 395 GLU A CA 1
ATOM 3173 C C . GLU A 1 395 ? -17.978 15.470 28.638 1.00 86.81 395 GLU A C 1
ATOM 3175 O O . GLU A 1 395 ? -17.741 14.522 27.892 1.00 86.81 395 GLU A O 1
ATOM 3180 N N . GLY A 1 396 ? -17.062 15.981 29.468 1.00 87.75 396 GLY A N 1
ATOM 3181 C CA . GLY A 1 396 ? -15.661 15.550 29.480 1.00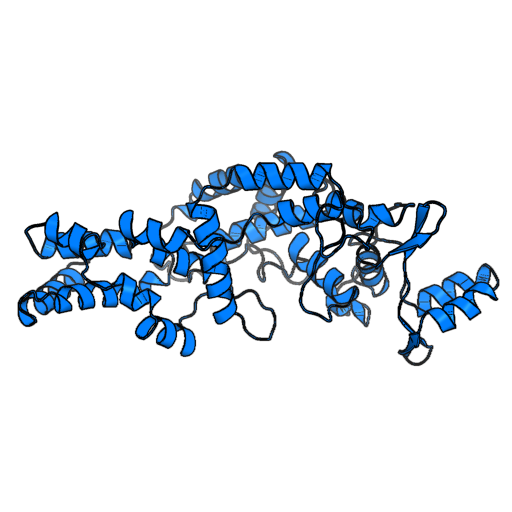 87.75 396 GLY A CA 1
ATOM 3182 C C . GLY A 1 396 ? -15.457 14.054 29.753 1.00 87.75 396 GLY A C 1
ATOM 3183 O O . GLY A 1 396 ? -14.520 13.468 29.229 1.00 87.75 396 GLY A O 1
ATOM 3184 N N . ALA A 1 397 ? -16.359 13.385 30.485 1.00 91.19 397 ALA A N 1
ATOM 3185 C CA . ALA A 1 397 ? -16.254 11.940 30.697 1.00 91.19 397 ALA A CA 1
ATOM 3186 C C . ALA A 1 397 ? -16.407 11.155 29.385 1.00 91.19 397 ALA A C 1
ATOM 3188 O O . ALA A 1 397 ? -15.711 10.167 29.158 1.00 91.19 397 ALA A O 1
ATOM 3189 N N . TRP A 1 398 ? -17.324 11.587 28.520 1.00 92.75 398 TRP A N 1
ATOM 3190 C CA . TRP A 1 398 ? -17.574 10.939 27.235 1.00 92.75 398 TRP A CA 1
ATOM 3191 C C . TRP A 1 398 ? -16.508 11.290 26.196 1.00 92.75 398 TRP A C 1
ATOM 3193 O O . TRP A 1 398 ? -16.140 10.423 25.399 1.00 92.75 398 TRP A O 1
ATOM 3203 N N . GLU A 1 399 ? -15.975 12.513 26.245 1.00 91.25 399 GLU A N 1
ATOM 3204 C CA . GLU A 1 399 ? -14.803 12.920 25.460 1.00 91.25 399 GLU A CA 1
ATOM 3205 C C . GLU A 1 399 ? -13.588 12.053 25.798 1.00 91.25 399 GLU A C 1
ATOM 3207 O O . GLU A 1 399 ? -12.969 11.495 24.894 1.00 91.25 399 GLU A O 1
ATOM 3212 N N . ASP A 1 400 ? -13.311 11.847 27.087 1.00 91.06 400 ASP A N 1
ATOM 3213 C CA . ASP A 1 400 ? -12.216 11.002 27.568 1.00 91.06 400 ASP A CA 1
ATOM 3214 C C . ASP A 1 400 ? -12.383 9.534 27.166 1.00 91.06 400 ASP A C 1
ATOM 3216 O O . ASP A 1 400 ? -11.416 8.893 26.747 1.00 91.06 400 ASP A O 1
ATOM 3220 N N . ILE A 1 401 ? -13.602 8.985 27.249 1.00 93.69 401 ILE A N 1
ATOM 3221 C CA . ILE A 1 401 ? -13.879 7.613 26.798 1.00 93.69 401 ILE A CA 1
ATOM 3222 C C . ILE A 1 401 ? -13.569 7.488 25.306 1.00 93.69 401 ILE A C 1
ATOM 3224 O O . ILE A 1 401 ? -12.806 6.602 24.920 1.00 93.69 401 ILE A O 1
ATOM 3228 N N . LEU A 1 402 ? -14.105 8.377 24.464 1.00 92.06 402 LEU A N 1
ATOM 3229 C CA . LEU A 1 402 ? -13.838 8.350 23.026 1.00 92.06 402 LEU A CA 1
ATOM 3230 C C . LEU A 1 402 ? -12.347 8.543 22.724 1.00 92.06 402 LEU A C 1
ATOM 3232 O O . LEU A 1 402 ? -11.779 7.785 21.937 1.00 92.06 402 LEU A O 1
ATOM 3236 N N . PHE A 1 403 ? -11.704 9.510 23.375 1.00 89.94 403 PHE A N 1
ATOM 3237 C CA . PHE A 1 403 ? -10.278 9.768 23.229 1.00 89.94 403 PHE A CA 1
ATOM 3238 C C . PHE A 1 403 ? -9.449 8.531 23.586 1.00 89.94 403 PHE A C 1
ATOM 3240 O O . PHE A 1 403 ? -8.578 8.142 22.811 1.00 89.94 403 PHE A O 1
ATOM 3247 N N . SER A 1 404 ? -9.769 7.852 24.693 1.00 91.38 404 SER A N 1
ATOM 3248 C CA . SER A 1 404 ? -9.066 6.641 25.131 1.00 91.38 404 SER A CA 1
ATOM 3249 C C . SER A 1 404 ? -9.126 5.507 24.102 1.00 91.38 404 SER A C 1
ATOM 3251 O O . SER A 1 404 ? -8.151 4.772 23.947 1.00 91.38 404 SER A O 1
ATOM 3253 N N . LEU A 1 405 ? -10.234 5.392 23.359 1.00 92.69 405 LEU A N 1
ATOM 3254 C CA . LEU A 1 405 ? -10.368 4.423 22.271 1.00 92.69 405 LEU A CA 1
ATOM 3255 C C . LEU A 1 405 ? -9.521 4.834 21.059 1.00 92.69 405 LEU A C 1
ATOM 3257 O O . LEU A 1 405 ? -8.809 3.996 20.510 1.00 92.69 405 LEU A O 1
ATOM 3261 N N . LEU A 1 406 ? -9.547 6.117 20.680 1.00 88.12 406 LEU A N 1
ATOM 3262 C CA . LEU A 1 406 ? -8.800 6.665 19.537 1.00 88.12 406 LEU A CA 1
ATOM 3263 C C . LEU A 1 406 ? -7.275 6.588 19.703 1.00 88.12 406 LEU A C 1
ATOM 3265 O O . LEU A 1 406 ? -6.562 6.471 18.709 1.00 88.12 406 LEU A O 1
ATOM 3269 N N . VAL A 1 407 ? -6.766 6.662 20.936 1.00 86.12 407 VAL A N 1
ATOM 3270 C CA . VAL A 1 407 ? -5.321 6.571 21.228 1.00 86.12 407 VAL A CA 1
ATOM 3271 C C . VAL A 1 407 ? -4.878 5.175 21.672 1.00 86.12 407 VAL A C 1
ATOM 3273 O O . VAL A 1 407 ? -3.722 4.983 22.048 1.00 86.12 407 VAL A O 1
ATOM 3276 N N . SER A 1 408 ? -5.784 4.194 21.653 1.00 88.56 408 SER A N 1
ATOM 3277 C CA . SER A 1 408 ? -5.453 2.812 21.997 1.00 88.56 408 SER A CA 1
ATOM 3278 C C . SER A 1 408 ? -4.530 2.179 20.951 1.00 88.56 408 SER A C 1
ATOM 3280 O O . SER A 1 408 ? -4.603 2.486 19.761 1.00 88.56 408 SER A O 1
ATOM 3282 N N . SER A 1 409 ? -3.687 1.236 21.382 1.00 85.75 409 SER A N 1
ATOM 3283 C CA . SER A 1 409 ? -2.874 0.430 20.459 1.00 85.75 409 SER A CA 1
ATOM 3284 C C . SER A 1 409 ? -3.730 -0.409 19.512 1.00 85.75 409 SER A C 1
ATOM 3286 O O . SER A 1 409 ? -3.300 -0.739 18.417 1.00 85.75 409 SER A O 1
ATOM 3288 N N . GLU A 1 410 ? -4.941 -0.768 19.933 1.00 88.88 410 GLU A N 1
ATOM 3289 C CA . GLU A 1 410 ? -5.872 -1.531 19.110 1.00 88.88 410 GLU A CA 1
ATOM 3290 C C . GLU A 1 410 ? -6.336 -0.714 17.901 1.00 88.88 410 GLU A C 1
ATOM 3292 O O . GLU A 1 410 ? -6.296 -1.207 16.776 1.00 88.88 410 GLU A O 1
ATOM 3297 N N . PHE A 1 411 ? -6.655 0.568 18.104 1.00 89.19 411 PHE A N 1
ATOM 3298 C CA . PHE A 1 411 ? -7.056 1.472 17.026 1.00 89.19 411 PHE A CA 1
ATOM 3299 C C . PHE A 1 411 ? -5.957 1.684 15.972 1.00 89.19 411 PHE A C 1
ATOM 3301 O O . PHE A 1 411 ? -6.260 1.970 14.813 1.00 89.19 411 PHE A O 1
ATOM 3308 N N . SER A 1 412 ? -4.679 1.517 16.335 1.00 85.94 412 SER A N 1
ATOM 3309 C CA . SER A 1 412 ? -3.571 1.580 15.375 1.00 85.94 412 SER A CA 1
ATOM 3310 C C . SER A 1 412 ? -3.338 0.272 14.616 1.00 85.94 412 SER A C 1
ATOM 3312 O O . SER A 1 412 ? -2.480 0.235 13.735 1.00 85.94 412 SER A O 1
ATOM 3314 N N . THR A 1 413 ? -4.108 -0.783 14.894 1.00 86.88 413 THR A N 1
ATOM 3315 C CA . THR A 1 413 ? -3.939 -2.110 14.291 1.00 86.88 413 THR A CA 1
ATOM 3316 C C . THR A 1 413 ? -5.139 -2.558 13.460 1.00 86.88 413 THR A C 1
ATOM 3318 O O . THR A 1 413 ? -6.276 -2.157 13.677 1.00 86.88 413 THR A O 1
ATOM 3321 N N . ASN A 1 414 ? -4.867 -3.404 12.472 1.00 82.38 414 ASN A N 1
ATOM 3322 C CA . ASN A 1 414 ? -5.843 -4.207 11.753 1.00 82.38 414 ASN A CA 1
ATOM 3323 C C . ASN A 1 414 ? -5.785 -5.619 12.344 1.00 82.38 414 ASN A C 1
ATOM 3325 O O . ASN A 1 414 ? -4.734 -6.260 12.239 1.00 82.38 414 ASN A O 1
ATOM 3329 N N . HIS A 1 415 ? -6.864 -6.053 12.994 1.00 72.88 415 HIS A N 1
ATOM 3330 C CA . HIS A 1 415 ? -6.929 -7.282 13.784 1.00 72.88 415 HIS A CA 1
ATOM 3331 C C . HIS A 1 415 ? -8.216 -8.071 13.546 1.00 72.88 415 HIS A C 1
ATOM 3333 O O . HIS A 1 415 ? -9.264 -7.458 13.231 1.00 72.88 415 HIS A O 1
#

Mean predicted aligned error: 11.13 Å

pLDDT: mean 78.21, std 15.88, range [26.61, 97.56]